Protein AF-A0A819XZE0-F1 (afdb_monomer_lite)

Structure (mmCIF, N/CA/C/O backbone):
data_AF-A0A819XZE0-F1
#
_entry.id   AF-A0A819XZE0-F1
#
loop_
_atom_site.group_PDB
_atom_site.id
_atom_site.type_symbol
_atom_site.label_atom_id
_atom_site.label_alt_id
_atom_site.label_comp_id
_atom_site.label_asym_id
_atom_site.label_entity_id
_atom_site.label_seq_id
_atom_site.pdbx_PDB_ins_code
_atom_site.Cartn_x
_atom_site.Cartn_y
_atom_site.Cartn_z
_atom_site.occupancy
_atom_site.B_iso_or_equiv
_atom_site.auth_seq_id
_atom_site.auth_comp_id
_atom_site.auth_asym_id
_atom_site.auth_atom_id
_atom_site.pdbx_PDB_model_num
ATOM 1 N N . MET A 1 1 ? 16.326 2.833 -28.267 1.00 35.38 1 MET A N 1
ATOM 2 C CA . MET A 1 1 ? 15.523 2.005 -27.327 1.00 35.38 1 MET A CA 1
ATOM 3 C C . MET A 1 1 ? 14.743 2.981 -26.459 1.00 35.38 1 MET A C 1
ATOM 5 O O . MET A 1 1 ? 15.246 3.481 -25.455 1.00 35.38 1 MET A O 1
ATOM 9 N N . ASP A 1 2 ? 13.594 3.394 -26.985 1.00 40.03 2 ASP A N 1
ATOM 10 C CA . ASP A 1 2 ? 13.192 4.804 -26.989 1.00 40.03 2 ASP A CA 1
ATOM 11 C C . ASP A 1 2 ? 12.244 5.206 -25.861 1.00 40.03 2 ASP A C 1
ATOM 13 O O . ASP A 1 2 ? 11.570 4.384 -25.236 1.00 40.03 2 ASP A O 1
ATOM 17 N N . GLN A 1 3 ? 12.156 6.518 -25.625 1.00 39.06 3 GLN A N 1
ATOM 18 C CA . GLN A 1 3 ? 11.223 7.128 -24.672 1.00 39.06 3 GLN A CA 1
ATOM 19 C C . GLN A 1 3 ? 9.756 6.712 -24.906 1.00 39.06 3 GLN A C 1
ATOM 21 O O . GLN A 1 3 ? 8.989 6.657 -23.942 1.00 39.06 3 GLN A O 1
ATOM 26 N N . TRP A 1 4 ? 9.377 6.378 -26.146 1.00 38.62 4 TRP A N 1
ATOM 27 C CA . TRP A 1 4 ? 8.016 5.972 -26.517 1.00 38.62 4 TRP A CA 1
ATOM 28 C C . TRP A 1 4 ? 7.639 4.555 -26.043 1.00 38.62 4 TRP A C 1
ATOM 30 O O . TRP A 1 4 ? 6.504 4.312 -25.624 1.00 38.62 4 TRP A O 1
ATOM 40 N N . ASP A 1 5 ? 8.606 3.634 -25.998 1.00 62.16 5 ASP A N 1
ATOM 41 C CA . ASP A 1 5 ? 8.405 2.299 -25.419 1.00 62.16 5 ASP A CA 1
ATOM 42 C C . ASP A 1 5 ? 8.247 2.402 -23.888 1.00 62.16 5 ASP A C 1
ATOM 44 O O . ASP A 1 5 ? 7.347 1.812 -23.286 1.00 62.16 5 ASP A O 1
ATOM 48 N N . ARG A 1 6 ? 9.027 3.282 -23.243 1.00 59.84 6 ARG A N 1
ATOM 49 C CA . ARG A 1 6 ? 8.919 3.544 -21.795 1.00 59.84 6 ARG A CA 1
ATOM 50 C C . ARG A 1 6 ? 7.571 4.135 -21.377 1.00 59.84 6 ARG A C 1
ATOM 52 O O . ARG A 1 6 ? 7.015 3.699 -20.368 1.00 59.84 6 ARG A O 1
ATOM 59 N N . SER A 1 7 ? 7.045 5.127 -22.096 1.00 62.78 7 SER A N 1
ATOM 60 C CA . SER A 1 7 ? 5.755 5.748 -21.752 1.00 62.78 7 SER A CA 1
ATOM 61 C C . SER A 1 7 ? 4.592 4.764 -21.916 1.00 62.78 7 SER A C 1
ATOM 63 O O . SER A 1 7 ? 3.734 4.670 -21.034 1.00 62.78 7 SER A O 1
ATOM 65 N N . SER A 1 8 ? 4.621 3.954 -22.974 1.00 65.75 8 SER A N 1
ATOM 66 C CA . SER A 1 8 ? 3.653 2.881 -23.215 1.00 65.75 8 SER A CA 1
ATOM 67 C C . SER A 1 8 ? 3.698 1.813 -22.115 1.00 65.75 8 SER A C 1
ATOM 69 O O . SER A 1 8 ? 2.660 1.443 -21.563 1.00 65.75 8 SER A O 1
ATOM 71 N N . GLN A 1 9 ? 4.894 1.384 -21.698 1.00 64.50 9 GLN A N 1
ATOM 72 C CA . GLN A 1 9 ? 5.076 0.439 -20.588 1.00 64.50 9 GLN A CA 1
ATOM 73 C C . GLN A 1 9 ? 4.558 0.983 -19.248 1.00 64.50 9 GLN A C 1
ATOM 75 O O . GLN A 1 9 ? 3.947 0.242 -18.470 1.00 64.50 9 GLN A O 1
ATOM 80 N N . LEU A 1 10 ? 4.757 2.276 -18.973 1.00 69.19 10 LEU A N 1
ATOM 81 C CA . LEU A 1 10 ? 4.231 2.931 -17.771 1.00 69.19 10 LEU A CA 1
ATOM 82 C C . LEU A 1 10 ? 2.700 2.949 -17.758 1.00 69.19 10 LEU A C 1
ATOM 84 O O . LEU A 1 10 ? 2.086 2.646 -16.731 1.00 69.19 10 LEU A O 1
ATOM 88 N N . LEU A 1 11 ? 2.086 3.262 -18.898 1.00 68.94 11 LEU A N 1
ATOM 89 C CA . LEU A 1 11 ? 0.635 3.348 -19.043 1.00 68.94 11 LEU A CA 1
ATOM 90 C C . LEU A 1 11 ? -0.012 1.961 -18.901 1.00 68.94 11 LEU A C 1
ATOM 92 O O . LEU A 1 11 ? -0.960 1.794 -18.130 1.00 68.94 11 LEU A O 1
ATOM 96 N N . ILE A 1 12 ? 0.571 0.938 -19.533 1.00 68.88 12 ILE A N 1
ATOM 97 C CA . ILE A 1 12 ? 0.154 -0.464 -19.378 1.00 68.88 12 ILE A CA 1
ATOM 98 C C . ILE A 1 12 ? 0.273 -0.900 -17.911 1.00 68.88 12 ILE A C 1
ATOM 100 O O . ILE A 1 12 ? -0.675 -1.442 -17.343 1.00 68.88 12 ILE A O 1
ATOM 104 N N . SER A 1 13 ? 1.395 -0.601 -17.254 1.00 66.81 13 SER A N 1
ATOM 105 C CA . SER A 1 13 ? 1.621 -0.951 -15.843 1.00 66.81 13 SER A CA 1
ATOM 106 C C . SER A 1 13 ? 0.628 -0.269 -14.892 1.00 66.81 13 SER A C 1
ATOM 108 O O . SER A 1 13 ? 0.216 -0.852 -13.878 1.00 66.81 13 SER A O 1
ATOM 110 N N . ALA A 1 14 ? 0.217 0.962 -15.207 1.00 71.69 14 ALA A N 1
ATOM 111 C CA . ALA A 1 14 ? -0.816 1.678 -14.469 1.00 71.69 14 ALA A CA 1
ATOM 112 C C . ALA A 1 14 ? -2.194 1.020 -14.658 1.00 71.69 14 ALA A C 1
ATOM 114 O O . ALA A 1 14 ? -2.858 0.721 -13.662 1.00 71.69 14 ALA A O 1
ATOM 115 N N . ILE A 1 15 ? -2.589 0.708 -15.899 1.00 72.62 15 ILE A N 1
ATOM 116 C CA . ILE A 1 15 ? -3.861 0.032 -16.217 1.00 72.62 15 ILE A CA 1
ATOM 117 C C . ILE A 1 15 ? -3.936 -1.343 -15.546 1.00 72.62 15 ILE A C 1
ATOM 119 O O . ILE A 1 15 ? -4.940 -1.667 -14.904 1.00 72.62 15 ILE A O 1
ATOM 123 N N . VAL A 1 16 ? -2.872 -2.143 -15.639 1.00 71.62 16 VAL A N 1
ATOM 124 C CA . VAL A 1 16 ? -2.789 -3.464 -14.999 1.00 71.62 16 VAL A CA 1
ATOM 125 C C . VAL A 1 16 ? -2.920 -3.331 -13.482 1.00 71.62 16 VAL A C 1
ATOM 127 O O . VAL A 1 16 ? -3.678 -4.070 -12.850 1.00 71.62 16 VAL A O 1
ATOM 130 N N . GLY A 1 17 ? -2.247 -2.353 -12.872 1.00 72.25 17 GLY A N 1
ATOM 131 C CA . GLY A 1 17 ? -2.325 -2.153 -11.427 1.00 72.25 17 GLY A CA 1
ATOM 132 C C . GLY A 1 17 ? -3.682 -1.628 -10.931 1.00 72.25 17 GLY A C 1
ATOM 133 O O . GLY A 1 17 ? -4.139 -2.024 -9.852 1.00 72.25 17 GLY A O 1
ATOM 134 N N . VAL A 1 18 ? -4.376 -0.803 -11.721 1.00 76.31 18 VAL A N 1
ATOM 135 C CA . VAL A 1 18 ? -5.766 -0.400 -11.437 1.00 76.31 18 VAL A CA 1
ATOM 136 C C . VAL A 1 18 ? -6.711 -1.595 -11.582 1.00 76.31 18 VAL A C 1
ATOM 138 O O . VAL A 1 18 ? -7.506 -1.857 -10.680 1.00 76.31 18 VAL A O 1
ATOM 141 N N . SER A 1 19 ? -6.567 -2.383 -12.648 1.00 74.06 19 SER A N 1
ATOM 142 C CA . SER A 1 19 ? -7.371 -3.591 -12.890 1.00 74.06 19 SER A CA 1
ATOM 143 C C . SER A 1 19 ? -7.227 -4.600 -11.749 1.00 74.06 19 SER A C 1
ATOM 145 O O . SER A 1 19 ? -8.221 -5.098 -11.220 1.00 74.06 19 SER A O 1
ATOM 147 N N . ARG A 1 20 ? -5.994 -4.818 -11.275 1.00 73.31 20 ARG A N 1
ATOM 148 C CA . ARG A 1 20 ? -5.704 -5.629 -10.085 1.00 73.31 20 ARG A CA 1
ATOM 149 C C . ARG A 1 20 ? -6.412 -5.106 -8.839 1.00 73.31 20 ARG A C 1
ATOM 151 O O . ARG A 1 20 ? -6.946 -5.888 -8.056 1.00 73.31 20 ARG A O 1
ATOM 158 N N . THR A 1 21 ? -6.403 -3.789 -8.641 1.00 75.75 21 THR A N 1
ATOM 159 C CA . THR A 1 21 ? -7.052 -3.156 -7.488 1.00 75.75 21 THR A CA 1
ATOM 160 C C . THR A 1 21 ? -8.554 -3.422 -7.484 1.00 75.75 21 THR A C 1
ATOM 162 O O . THR A 1 21 ? -9.106 -3.729 -6.430 1.00 75.75 21 THR A O 1
ATOM 165 N N . ILE A 1 22 ? -9.200 -3.330 -8.648 1.00 77.44 22 ILE A N 1
ATOM 166 C CA . ILE A 1 22 ? -10.640 -3.557 -8.797 1.00 77.44 22 ILE A CA 1
ATOM 167 C C . ILE A 1 22 ? -10.968 -5.045 -8.616 1.00 77.44 22 ILE A C 1
ATOM 169 O O . ILE A 1 22 ? -11.853 -5.377 -7.830 1.00 77.44 22 ILE A O 1
ATOM 173 N N . GLY A 1 23 ? -10.219 -5.941 -9.268 1.00 76.19 23 GLY A N 1
ATOM 174 C CA . GLY A 1 23 ? -10.455 -7.387 -9.202 1.00 76.19 23 GLY A CA 1
ATOM 175 C C . GLY A 1 23 ? -10.236 -7.997 -7.812 1.00 76.19 23 GLY A C 1
ATOM 176 O O . GLY A 1 23 ? -10.981 -8.884 -7.407 1.00 76.19 23 GLY A O 1
ATOM 177 N N . GLY A 1 24 ? -9.254 -7.505 -7.047 1.00 77.88 24 GLY A N 1
ATOM 178 C CA . GLY A 1 24 ? -8.976 -7.990 -5.687 1.00 77.88 24 GLY A CA 1
ATOM 179 C C . GLY A 1 24 ? -9.893 -7.413 -4.603 1.00 77.88 24 GLY A C 1
ATOM 180 O O . GLY A 1 24 ? -9.975 -7.956 -3.498 1.00 77.88 24 GLY A O 1
ATOM 181 N N . LEU A 1 25 ? -10.608 -6.321 -4.890 1.00 81.75 25 LEU A N 1
ATOM 182 C CA . LEU A 1 25 ? -11.391 -5.596 -3.891 1.00 81.75 25 LEU A CA 1
ATOM 183 C C . LEU A 1 25 ? -12.474 -6.438 -3.195 1.00 81.75 25 LEU A C 1
ATOM 185 O O . LEU A 1 25 ? -12.556 -6.347 -1.965 1.00 81.75 25 LEU A O 1
ATOM 189 N N . PRO A 1 26 ? -13.270 -7.268 -3.901 1.00 83.62 26 PRO A N 1
ATOM 190 C CA . PRO A 1 26 ? -14.319 -8.065 -3.272 1.00 83.62 26 PRO A CA 1
ATOM 191 C C . PRO A 1 26 ? -13.807 -9.001 -2.177 1.00 83.62 26 PRO A C 1
ATOM 193 O O . PRO A 1 26 ? -14.505 -9.201 -1.186 1.00 83.62 26 PRO A O 1
ATOM 196 N N . LEU A 1 27 ? -12.589 -9.528 -2.337 1.00 84.31 27 LEU A N 1
ATOM 197 C CA . LEU A 1 27 ? -11.984 -10.508 -1.434 1.00 84.31 27 LEU A CA 1
ATOM 198 C C . LEU A 1 27 ? -11.153 -9.845 -0.332 1.00 84.31 27 LEU A C 1
ATOM 200 O O . LEU A 1 27 ? -11.204 -10.238 0.831 1.00 84.31 27 LEU A O 1
ATOM 204 N N . GLU A 1 28 ? -10.390 -8.811 -0.678 1.00 85.75 28 GLU A N 1
ATOM 205 C CA . GLU A 1 28 ? -9.468 -8.183 0.264 1.00 85.75 28 GLU A CA 1
ATOM 206 C C . GLU A 1 28 ? -10.154 -7.228 1.237 1.00 85.75 28 GLU A C 1
ATOM 208 O O . GLU A 1 28 ? -9.718 -7.068 2.380 1.00 85.75 28 GLU A O 1
ATOM 213 N N . HIS A 1 29 ? -11.181 -6.525 0.769 1.00 90.19 29 HIS A N 1
ATOM 214 C CA . HIS A 1 29 ? -11.761 -5.425 1.519 1.00 90.19 29 HIS A CA 1
ATOM 215 C C . HIS A 1 29 ? -12.550 -5.872 2.763 1.00 90.19 29 HIS A C 1
ATOM 217 O O . HIS A 1 29 ? -12.353 -5.251 3.808 1.00 90.19 29 HIS A O 1
ATOM 223 N N . PRO A 1 30 ? -13.333 -6.971 2.743 1.00 92.06 30 PRO A N 1
ATOM 224 C CA . PRO A 1 30 ? -13.945 -7.510 3.959 1.00 92.06 30 PRO A CA 1
ATOM 225 C C . PRO A 1 30 ? -12.926 -7.839 5.060 1.00 92.06 30 PRO A C 1
ATOM 227 O O . PRO A 1 30 ? -13.150 -7.515 6.227 1.00 92.06 30 PRO A O 1
ATOM 230 N N . LEU A 1 31 ? -11.778 -8.425 4.696 1.00 91.94 31 LEU A N 1
ATOM 231 C CA . LEU A 1 31 ? -10.705 -8.754 5.643 1.00 91.94 31 LEU A CA 1
ATOM 232 C C . LEU A 1 31 ? -10.056 -7.496 6.233 1.00 91.94 31 LEU A C 1
ATOM 234 O O . LEU A 1 31 ? -9.789 -7.437 7.434 1.00 91.94 31 LEU A O 1
ATOM 238 N N . ASP A 1 32 ? -9.851 -6.470 5.405 1.00 91.25 32 ASP A N 1
ATOM 239 C CA . ASP A 1 32 ? -9.367 -5.155 5.838 1.00 91.25 32 ASP A CA 1
ATOM 240 C C . ASP A 1 32 ? -10.348 -4.514 6.835 1.00 91.25 32 ASP A C 1
ATOM 242 O O . ASP A 1 32 ? -9.935 -4.082 7.910 1.00 91.25 32 ASP A O 1
ATOM 246 N N . THR A 1 33 ? -11.653 -4.551 6.544 1.00 92.19 33 THR A N 1
ATOM 247 C CA . THR A 1 33 ? -12.710 -4.039 7.431 1.00 92.19 33 THR A CA 1
ATOM 248 C C . THR A 1 33 ? -12.722 -4.761 8.780 1.00 92.19 33 THR A C 1
ATOM 250 O O . THR A 1 33 ? -12.760 -4.105 9.824 1.00 92.19 33 THR A O 1
ATOM 253 N N . ILE A 1 34 ? -12.636 -6.098 8.784 1.00 92.94 34 ILE A N 1
ATOM 254 C CA . ILE A 1 34 ? -12.576 -6.900 10.017 1.00 92.94 34 ILE A CA 1
ATOM 255 C C . ILE A 1 34 ? -11.337 -6.521 10.834 1.00 92.94 34 ILE A C 1
ATOM 257 O O . ILE A 1 34 ? -11.454 -6.232 12.026 1.00 92.94 34 ILE A O 1
ATOM 261 N N . ARG A 1 35 ? -10.155 -6.464 10.205 1.00 92.19 35 ARG A N 1
ATOM 262 C CA . ARG A 1 35 ? -8.908 -6.091 10.887 1.00 92.19 35 ARG A CA 1
ATOM 263 C C . ARG A 1 35 ? -8.991 -4.686 11.477 1.00 92.19 35 ARG A C 1
ATOM 265 O O . ARG A 1 35 ? -8.694 -4.510 12.655 1.00 92.19 35 ARG A O 1
ATOM 272 N N . THR A 1 36 ? -9.386 -3.694 10.683 1.00 92.44 36 THR A N 1
ATOM 273 C CA . THR A 1 36 ? -9.434 -2.293 11.115 1.00 92.44 36 THR A CA 1
ATOM 274 C C . THR A 1 36 ? -10.440 -2.088 12.244 1.00 92.44 36 THR A C 1
ATOM 276 O O . THR A 1 36 ? -10.139 -1.380 13.205 1.00 92.44 36 THR A O 1
ATOM 279 N N . ARG A 1 37 ? -11.606 -2.744 12.197 1.00 92.06 37 ARG A N 1
ATOM 280 C CA . ARG A 1 37 ? -12.581 -2.675 13.294 1.00 92.06 37 ARG A CA 1
ATOM 281 C C . ARG A 1 37 ? -12.062 -3.359 14.559 1.00 92.06 37 ARG A C 1
ATOM 283 O O . ARG A 1 37 ? -12.221 -2.805 15.646 1.00 92.06 37 ARG A O 1
ATOM 290 N N . TRP A 1 38 ? -11.380 -4.497 14.420 1.00 92.69 38 TRP A N 1
ATOM 291 C CA . TRP A 1 38 ? -10.769 -5.193 15.553 1.00 92.69 38 TRP A CA 1
ATOM 292 C C . TRP A 1 38 ? -9.668 -4.357 16.216 1.00 92.69 38 TRP A C 1
ATOM 294 O O . TRP A 1 38 ? -9.652 -4.205 17.433 1.00 92.69 38 TRP A O 1
ATOM 304 N N . GLN A 1 39 ? -8.784 -3.751 15.421 1.00 91.12 39 GLN A N 1
ATOM 305 C CA . GLN A 1 39 ? -7.739 -2.855 15.917 1.00 91.12 39 GLN A CA 1
ATOM 306 C C . GLN A 1 39 ? -8.307 -1.588 16.565 1.00 91.12 39 GLN A C 1
ATOM 308 O O . GLN A 1 39 ? -7.687 -1.065 17.485 1.00 91.12 39 GLN A O 1
ATOM 313 N N . ALA A 1 40 ? -9.456 -1.079 16.103 1.00 90.19 40 ALA A N 1
ATOM 314 C CA . ALA A 1 40 ? -10.085 0.114 16.668 1.00 90.19 40 ALA A CA 1
ATOM 315 C C . ALA A 1 40 ? -10.719 -0.140 18.044 1.00 90.19 40 ALA A C 1
ATOM 317 O O . ALA A 1 40 ? -10.584 0.711 18.930 1.00 90.19 40 ALA A O 1
ATOM 318 N N . ASN A 1 41 ? -11.355 -1.304 18.225 1.00 87.75 41 ASN A N 1
ATOM 319 C CA . ASN A 1 41 ? -12.045 -1.704 19.457 1.00 87.75 41 ASN A CA 1
ATOM 320 C C . ASN A 1 41 ? -11.600 -3.107 19.929 1.00 87.75 41 ASN A C 1
ATOM 322 O O . ASN A 1 41 ? -12.386 -4.058 19.910 1.00 87.75 41 ASN A O 1
ATOM 326 N N . PRO A 1 42 ? -10.343 -3.264 20.372 1.00 79.88 42 PRO A N 1
ATOM 327 C CA . PRO A 1 42 ? -9.769 -4.575 20.672 1.00 79.88 42 PRO A CA 1
ATOM 328 C C . PRO A 1 42 ? -10.247 -5.176 22.006 1.00 79.88 42 PRO A C 1
ATOM 330 O O . PRO A 1 42 ? -10.045 -6.363 22.248 1.00 79.88 42 PRO A O 1
ATOM 333 N N . THR A 1 43 ? -10.858 -4.381 22.886 1.00 76.12 43 THR A N 1
ATOM 334 C CA . THR A 1 43 ? -11.418 -4.834 24.171 1.00 76.12 43 THR A CA 1
ATOM 335 C C . THR A 1 43 ? -12.809 -5.447 24.025 1.00 76.12 43 THR A C 1
ATOM 337 O O . THR A 1 43 ? -13.159 -6.354 24.774 1.00 76.12 43 THR A O 1
ATOM 340 N N . GLN A 1 44 ? -13.588 -4.988 23.042 1.00 77.62 44 GLN A N 1
ATOM 341 C CA . GLN A 1 44 ? -14.958 -5.447 22.805 1.00 77.62 44 GLN A CA 1
ATOM 342 C C . GLN A 1 44 ? -14.998 -6.841 22.165 1.00 77.62 44 GLN A C 1
ATOM 344 O O . GLN A 1 44 ? -15.893 -7.636 22.447 1.00 77.62 44 GLN A O 1
ATOM 349 N N . SER A 1 45 ? -14.001 -7.152 21.335 1.00 79.12 45 SER A N 1
ATOM 350 C CA . SER A 1 45 ? -13.970 -8.359 20.518 1.00 79.12 45 SER A CA 1
ATOM 351 C C . SER A 1 45 ? -12.709 -9.185 20.764 1.00 79.12 45 SER A C 1
ATOM 353 O O . SER A 1 45 ? -11.590 -8.726 20.522 1.00 79.12 45 SER A O 1
ATOM 355 N N . ARG A 1 46 ? -12.887 -10.437 21.207 1.00 77.06 46 ARG A N 1
ATOM 356 C CA . ARG A 1 46 ? -11.769 -11.360 21.482 1.00 77.06 46 ARG A CA 1
ATOM 357 C C . ARG A 1 46 ? -11.242 -12.040 20.221 1.00 77.06 46 ARG A C 1
ATOM 359 O O . ARG A 1 46 ? -10.048 -12.300 20.138 1.00 77.06 46 ARG A O 1
ATOM 366 N N . ASN A 1 47 ? -12.120 -12.293 19.247 1.00 85.44 47 ASN A N 1
ATOM 367 C CA . ASN A 1 47 ? -11.828 -13.085 18.051 1.00 85.44 47 ASN A CA 1
ATOM 368 C C . ASN A 1 47 ? -12.363 -12.414 16.775 1.00 85.44 47 ASN A C 1
ATOM 370 O O . ASN A 1 47 ? -13.386 -11.731 16.804 1.00 85.44 47 ASN A O 1
ATOM 374 N N . ALA A 1 48 ? -11.745 -12.709 15.625 1.00 88.81 48 ALA A N 1
ATOM 375 C CA . ALA A 1 48 ? -12.185 -12.209 14.316 1.00 88.81 48 ALA A CA 1
ATOM 376 C C . ALA A 1 48 ? -13.643 -12.579 13.977 1.00 88.81 48 ALA A C 1
ATOM 378 O O . ALA A 1 48 ? -14.356 -11.786 13.365 1.00 88.81 48 ALA A O 1
ATOM 379 N N . LEU A 1 49 ? -14.109 -13.757 14.409 1.00 90.06 49 LEU A N 1
ATOM 380 C CA . LEU A 1 49 ? -15.497 -14.198 14.217 1.00 90.06 49 LEU A CA 1
ATOM 381 C C . LEU A 1 49 ? -16.494 -13.319 14.977 1.00 90.06 49 LEU A C 1
ATOM 383 O O . LEU A 1 49 ? -17.570 -13.027 14.461 1.00 90.06 49 LEU A O 1
ATOM 387 N N . GLN A 1 50 ? -16.125 -12.856 16.172 1.00 91.44 50 GLN A N 1
ATOM 388 C CA . GLN A 1 50 ? -16.965 -11.956 16.954 1.00 91.44 50 GLN A CA 1
ATOM 389 C C . GLN A 1 50 ? -17.088 -10.599 16.253 1.00 91.44 50 GLN A C 1
ATOM 391 O O . GLN A 1 50 ? -18.202 -10.132 16.042 1.00 91.44 50 GLN A O 1
ATOM 396 N N . VAL A 1 51 ? -15.972 -10.040 15.772 1.00 90.88 51 VAL A N 1
ATOM 397 C CA . VAL A 1 51 ? -15.968 -8.798 14.976 1.00 90.88 51 VAL A CA 1
ATOM 398 C C . VAL A 1 51 ? -16.811 -8.956 13.710 1.00 90.88 51 VAL A C 1
ATOM 400 O O . VAL A 1 51 ? -17.576 -8.066 13.351 1.00 90.88 51 VAL A O 1
ATOM 403 N N . THR A 1 52 ? -16.698 -10.101 13.036 1.00 92.25 52 THR A N 1
ATOM 404 C CA . THR A 1 52 ? -17.474 -10.419 11.828 1.00 92.25 52 THR A CA 1
ATOM 405 C C . THR A 1 52 ? -18.969 -10.444 12.135 1.00 92.25 52 THR A C 1
ATOM 407 O O . THR A 1 52 ? -19.753 -9.808 11.429 1.00 92.25 52 THR A O 1
ATOM 410 N N . ARG A 1 53 ? -19.364 -11.111 13.228 1.00 92.62 53 ARG A N 1
ATOM 411 C CA . ARG A 1 53 ? -20.751 -11.138 13.701 1.00 92.62 53 ARG A CA 1
ATOM 412 C C . ARG A 1 53 ? -21.243 -9.736 14.050 1.00 92.62 53 ARG A C 1
ATOM 414 O O . ARG A 1 53 ? -22.315 -9.364 13.600 1.00 92.62 53 ARG A O 1
ATOM 421 N N . GLU A 1 54 ? -20.451 -8.946 14.771 1.00 90.25 54 GLU A N 1
ATOM 422 C CA . GLU A 1 54 ? -20.781 -7.561 15.127 1.00 90.25 54 GLU A CA 1
ATOM 423 C C . GLU A 1 54 ? -20.970 -6.670 13.891 1.00 90.25 54 GLU A C 1
ATOM 425 O O . GLU A 1 54 ? -21.884 -5.846 13.857 1.00 90.25 54 GLU A O 1
ATOM 430 N N . ILE A 1 55 ? -20.132 -6.815 12.858 1.00 91.12 55 ILE A N 1
ATOM 431 C CA . ILE A 1 55 ? -20.299 -6.092 11.586 1.00 91.12 55 ILE A CA 1
ATOM 432 C C . ILE A 1 55 ? -21.615 -6.494 10.931 1.00 91.12 55 ILE A C 1
ATOM 434 O O . ILE A 1 55 ? -22.396 -5.619 10.555 1.00 91.12 55 ILE A O 1
ATOM 438 N N . TYR A 1 56 ? -21.870 -7.797 10.838 1.00 92.94 56 TYR A N 1
ATOM 439 C CA . TYR A 1 56 ? -23.070 -8.319 10.204 1.00 92.94 56 TYR A CA 1
ATOM 440 C C . TYR A 1 56 ? -24.346 -7.879 10.934 1.00 92.94 56 TYR A 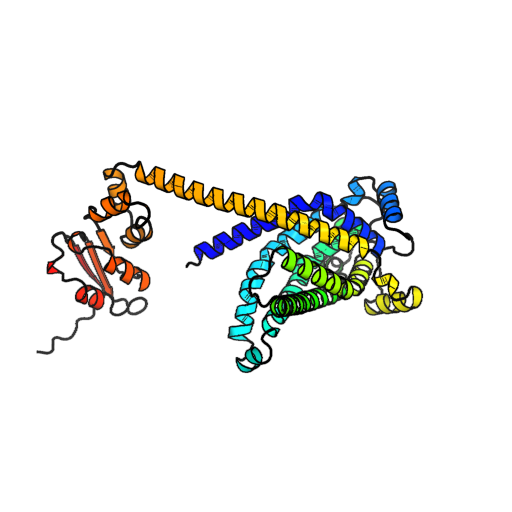C 1
ATOM 442 O O . TYR A 1 56 ? -25.286 -7.429 10.290 1.00 92.94 56 TYR A O 1
ATOM 450 N N . THR A 1 57 ? -24.371 -7.911 12.269 1.00 91.56 57 THR A N 1
ATOM 451 C CA . THR A 1 57 ? -25.545 -7.486 13.047 1.00 91.56 57 THR A CA 1
ATOM 452 C C . THR A 1 57 ? -25.743 -5.970 13.048 1.00 91.56 57 THR A C 1
ATOM 454 O O . THR A 1 57 ? -26.879 -5.517 13.078 1.00 91.56 57 THR A O 1
ATOM 457 N N . SER A 1 58 ? -24.666 -5.173 13.017 1.00 88.62 58 SER A N 1
ATOM 458 C CA . SER A 1 58 ? -24.769 -3.700 13.054 1.00 88.62 58 SER A CA 1
ATOM 459 C C . SER A 1 58 ? -25.033 -3.056 11.692 1.00 88.62 58 SER A C 1
ATOM 461 O O . SER A 1 58 ? -25.716 -2.039 11.618 1.00 88.62 58 SER A O 1
ATOM 463 N N . LYS A 1 59 ? -24.467 -3.608 10.612 1.00 88.69 59 LYS A N 1
ATOM 464 C CA . LYS A 1 59 ? -24.465 -2.984 9.276 1.00 88.69 59 LYS A CA 1
ATOM 465 C C . LYS A 1 59 ? -24.933 -3.912 8.150 1.00 88.69 59 LYS A C 1
ATOM 467 O O . LYS A 1 59 ? -24.998 -3.475 7.000 1.00 88.69 59 LYS A O 1
ATOM 472 N N . GLY A 1 60 ? -25.220 -5.180 8.443 1.00 90.56 60 GLY A N 1
ATOM 473 C CA . GLY A 1 60 ? -25.515 -6.194 7.433 1.00 90.56 60 GLY A CA 1
ATOM 474 C C . GLY A 1 60 ? -24.308 -6.537 6.555 1.00 90.56 60 GLY A C 1
ATOM 475 O O . GLY A 1 60 ? -23.164 -6.174 6.843 1.00 90.56 60 GLY A O 1
ATOM 476 N N . PHE A 1 61 ? -24.572 -7.211 5.434 1.00 89.12 61 PHE A N 1
ATOM 477 C CA . PHE A 1 61 ? -23.545 -7.630 4.472 1.00 89.12 61 PHE A CA 1
ATOM 478 C C . PHE A 1 61 ? -22.774 -6.448 3.856 1.00 89.12 61 PHE A C 1
ATOM 480 O O . PHE A 1 61 ? -21.551 -6.482 3.729 1.00 89.12 61 PHE A O 1
ATOM 487 N N . LEU A 1 62 ? -23.462 -5.343 3.557 1.00 88.06 62 LEU A N 1
ATOM 488 C CA . LEU A 1 62 ? -22.828 -4.129 3.024 1.00 88.06 62 LEU A CA 1
ATOM 489 C C . LEU A 1 62 ? -21.896 -3.448 4.040 1.00 88.06 62 LEU A C 1
ATOM 491 O O . LEU A 1 62 ? -21.050 -2.641 3.659 1.00 88.06 62 LEU A O 1
ATOM 495 N N . GLY A 1 63 ? -21.989 -3.813 5.323 1.00 87.25 63 GLY A N 1
ATOM 496 C CA . GLY A 1 63 ? -21.070 -3.377 6.366 1.00 87.25 63 GLY A CA 1
ATOM 497 C C . GLY A 1 63 ? -19.613 -3.729 6.083 1.00 87.25 63 GLY A C 1
ATOM 498 O O . GLY A 1 63 ? -18.741 -2.892 6.325 1.00 87.25 63 GLY A O 1
ATOM 499 N N . PHE A 1 64 ? -19.351 -4.907 5.508 1.00 90.69 64 PHE A N 1
ATOM 500 C CA . PHE A 1 64 ? -18.002 -5.350 5.132 1.00 90.69 64 PHE A CA 1
ATOM 501 C C . PHE A 1 64 ? -17.367 -4.484 4.037 1.00 90.69 64 PHE A C 1
ATOM 503 O O . PHE A 1 64 ? -16.141 -4.437 3.943 1.00 90.69 64 PHE A O 1
ATOM 510 N N . TYR A 1 65 ? -18.196 -3.759 3.277 1.00 91.06 65 TYR A N 1
ATOM 511 C CA . TYR A 1 65 ? -17.794 -2.841 2.211 1.00 91.06 65 TYR A CA 1
ATOM 512 C C . TYR A 1 65 ? -17.790 -1.358 2.612 1.00 91.06 65 TYR A C 1
ATOM 514 O O . TYR A 1 65 ? -17.677 -0.462 1.769 1.00 91.06 65 TYR A O 1
ATOM 522 N N . SER A 1 66 ? -17.873 -1.073 3.916 1.00 89.94 66 SER A N 1
ATOM 523 C CA . SER A 1 66 ? -17.758 0.291 4.437 1.00 89.94 66 SER A CA 1
ATOM 524 C C . SER A 1 66 ? -16.365 0.861 4.153 1.00 89.94 66 SER A C 1
ATOM 526 O O . SER A 1 66 ? -15.363 0.368 4.661 1.00 89.94 66 SER A O 1
ATOM 528 N N . GLY A 1 67 ? -16.293 1.941 3.372 1.00 89.06 67 GLY A N 1
ATOM 529 C CA . GLY A 1 67 ? -15.016 2.554 2.993 1.00 89.06 67 GLY A CA 1
ATOM 530 C C . GLY A 1 67 ? -14.347 1.927 1.766 1.00 89.06 67 GLY A C 1
ATOM 531 O O . GLY A 1 67 ? -13.174 2.209 1.514 1.00 89.06 67 GLY A O 1
ATOM 532 N N . ALA A 1 68 ? -15.068 1.121 0.977 1.00 90.50 68 ALA A N 1
ATOM 533 C CA . ALA A 1 68 ? -14.564 0.564 -0.281 1.00 90.50 68 ALA A CA 1
ATOM 534 C C . ALA A 1 68 ? -14.133 1.658 -1.267 1.00 90.50 68 ALA A C 1
ATOM 536 O O . ALA A 1 68 ? -13.026 1.595 -1.799 1.00 90.50 68 ALA A O 1
ATOM 537 N N . ILE A 1 69 ? -14.955 2.699 -1.442 1.00 90.62 69 ILE A N 1
ATOM 538 C CA . ILE A 1 69 ? -14.677 3.829 -2.344 1.00 90.62 69 ILE A CA 1
ATOM 539 C C . ILE A 1 69 ? -13.338 4.508 -2.004 1.00 90.62 69 ILE A C 1
ATOM 541 O O . ILE A 1 69 ? -12.428 4.435 -2.832 1.00 90.62 69 ILE A O 1
ATOM 545 N N . PRO A 1 70 ? -13.131 5.081 -0.795 1.00 91.81 70 PRO A N 1
ATOM 546 C CA . PRO A 1 70 ? -11.866 5.743 -0.483 1.00 91.81 70 PRO A CA 1
ATOM 547 C C . PRO A 1 70 ? -10.678 4.776 -0.527 1.00 91.81 70 PRO A C 1
ATOM 549 O O . PRO A 1 70 ? -9.594 5.169 -0.944 1.00 91.81 70 PRO A O 1
ATOM 552 N N . ASN A 1 71 ? -10.857 3.496 -0.173 1.00 91.06 71 ASN A N 1
ATOM 553 C CA . ASN A 1 71 ? -9.789 2.501 -0.292 1.00 91.06 71 ASN A CA 1
ATOM 554 C C . ASN A 1 71 ? -9.400 2.213 -1.754 1.00 91.06 71 ASN A C 1
ATOM 556 O O . ASN A 1 71 ? -8.214 2.041 -2.032 1.00 91.06 71 ASN A O 1
ATOM 560 N N . THR A 1 72 ? -10.370 2.174 -2.670 1.00 89.31 72 THR A N 1
ATOM 561 C CA . THR A 1 72 ? -10.138 1.952 -4.108 1.00 89.31 72 THR A CA 1
ATOM 562 C C . THR A 1 72 ? -9.401 3.131 -4.712 1.00 89.31 72 THR A C 1
ATOM 564 O O . THR A 1 72 ? -8.330 2.947 -5.285 1.00 89.31 72 THR A O 1
ATOM 567 N N . THR A 1 73 ? -9.914 4.347 -4.501 1.00 90.69 73 THR A N 1
ATOM 568 C CA . THR A 1 73 ? -9.284 5.586 -4.971 1.00 90.69 73 THR A CA 1
ATOM 569 C C . THR A 1 73 ? -7.853 5.684 -4.461 1.00 90.69 73 THR A C 1
ATOM 571 O O . THR A 1 73 ? -6.926 5.908 -5.232 1.00 90.69 73 THR A O 1
ATOM 574 N N . ARG A 1 74 ? -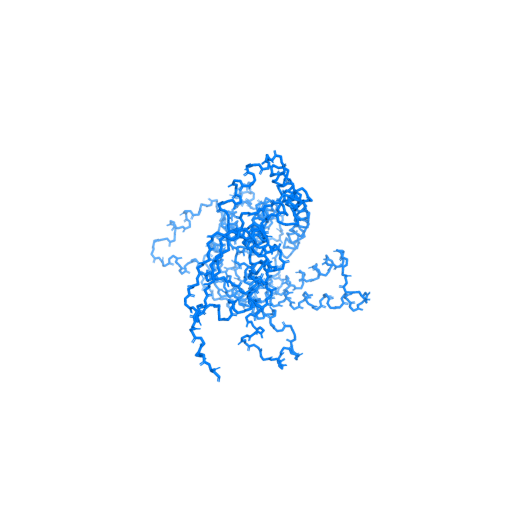7.643 5.408 -3.170 1.00 91.06 74 ARG A N 1
ATOM 575 C CA . ARG A 1 74 ? -6.317 5.406 -2.546 1.00 91.06 74 ARG A CA 1
ATOM 576 C C . ARG A 1 74 ? -5.343 4.456 -3.235 1.00 91.06 74 ARG A C 1
ATOM 578 O O . ARG A 1 74 ? -4.193 4.817 -3.458 1.00 91.06 74 ARG A O 1
ATOM 585 N N . ARG A 1 75 ? -5.784 3.237 -3.550 1.00 87.56 75 ARG A N 1
ATOM 586 C CA . ARG A 1 75 ? -4.954 2.218 -4.208 1.00 87.56 75 ARG A CA 1
ATOM 587 C C . ARG A 1 75 ? -4.662 2.575 -5.669 1.00 87.56 75 ARG A C 1
ATOM 589 O O . ARG A 1 75 ? -3.519 2.433 -6.089 1.00 87.56 75 ARG A O 1
ATOM 596 N N . ALA A 1 76 ? -5.645 3.101 -6.399 1.00 85.56 76 ALA A N 1
ATOM 597 C CA . ALA A 1 76 ? -5.468 3.562 -7.776 1.00 85.56 76 ALA A CA 1
ATOM 598 C C . ALA A 1 76 ? -4.469 4.731 -7.866 1.00 85.56 76 ALA A C 1
ATOM 600 O O . ALA A 1 76 ? -3.504 4.677 -8.631 1.00 85.56 76 ALA A O 1
ATOM 601 N N . VAL A 1 77 ? -4.633 5.744 -7.008 1.00 89.31 77 VAL A N 1
ATOM 602 C CA . VAL A 1 77 ? -3.704 6.882 -6.923 1.00 89.31 77 VAL A CA 1
ATOM 603 C C . VAL A 1 77 ? -2.301 6.395 -6.561 1.00 89.31 77 VAL A C 1
ATOM 605 O O . VAL A 1 77 ? -1.334 6.771 -7.220 1.00 89.31 77 VAL A O 1
ATOM 608 N N . LYS A 1 78 ? -2.190 5.483 -5.583 1.00 87.06 78 LYS A N 1
ATOM 609 C CA . LYS A 1 78 ? -0.915 4.874 -5.184 1.00 87.06 78 LYS A CA 1
ATOM 610 C C . LYS A 1 78 ? -0.177 4.219 -6.350 1.00 87.06 78 LYS A C 1
ATOM 612 O O . LYS A 1 78 ? 1.034 4.377 -6.465 1.00 87.06 78 LYS A O 1
ATOM 617 N N . GLN A 1 79 ? -0.885 3.479 -7.197 1.00 82.00 79 GLN A N 1
ATOM 618 C CA . GLN A 1 79 ? -0.273 2.791 -8.330 1.00 82.00 79 GLN A CA 1
ATOM 619 C C . GLN A 1 79 ? 0.269 3.764 -9.384 1.00 82.00 79 GLN A C 1
ATOM 621 O O . GLN A 1 79 ? 1.305 3.492 -9.987 1.00 82.00 79 GLN A O 1
ATOM 626 N N . THR A 1 80 ? -0.411 4.897 -9.569 1.00 82.56 80 THR A N 1
ATOM 627 C CA . THR A 1 80 ? -0.110 5.873 -10.624 1.00 82.56 80 THR A CA 1
ATOM 628 C C . THR A 1 80 ? 1.261 6.520 -10.430 1.00 82.56 80 THR A C 1
ATOM 630 O O . THR A 1 80 ? 2.053 6.568 -11.364 1.00 82.56 80 THR A O 1
ATOM 633 N N . TYR A 1 81 ? 1.585 6.978 -9.215 1.00 85.50 81 TYR A N 1
ATOM 634 C CA . TYR A 1 81 ? 2.863 7.662 -8.970 1.00 85.50 81 TYR A CA 1
ATOM 635 C C . TYR A 1 81 ? 4.000 6.719 -8.555 1.00 85.50 81 TYR A C 1
ATOM 637 O O . TYR A 1 81 ? 5.171 7.067 -8.700 1.00 85.50 81 TYR A O 1
ATOM 645 N N . ARG A 1 82 ? 3.698 5.532 -8.011 1.00 84.56 82 ARG A N 1
ATOM 646 C CA . ARG A 1 82 ? 4.717 4.664 -7.400 1.00 84.56 82 ARG A CA 1
ATOM 647 C C . ARG A 1 82 ? 5.751 4.168 -8.405 1.00 84.56 82 ARG A C 1
ATOM 649 O O . ARG A 1 82 ? 6.933 4.177 -8.081 1.00 84.56 82 ARG A O 1
ATOM 656 N N . TRP A 1 83 ? 5.326 3.764 -9.599 1.00 80.94 83 TRP A N 1
ATOM 657 C CA . TRP A 1 83 ? 6.236 3.295 -10.648 1.00 80.94 83 TRP A CA 1
ATOM 658 C C . TRP A 1 83 ? 7.159 4.398 -11.182 1.00 80.94 83 TRP A C 1
ATOM 660 O O . TRP A 1 83 ? 8.372 4.201 -11.114 1.00 80.94 83 TRP A O 1
ATOM 670 N N . PRO A 1 84 ? 6.648 5.571 -11.615 1.00 84.62 84 PRO A N 1
ATOM 671 C CA . PRO A 1 84 ? 7.502 6.696 -11.997 1.00 84.62 84 PRO A CA 1
ATOM 672 C C . PRO A 1 84 ? 8.534 7.050 -10.921 1.00 84.62 84 PRO A C 1
ATOM 674 O O . PRO A 1 84 ? 9.715 7.216 -11.215 1.00 84.62 84 PRO A O 1
ATOM 677 N N . MET A 1 85 ? 8.116 7.079 -9.653 1.00 87.88 85 MET A N 1
ATOM 678 C CA . MET A 1 85 ? 9.019 7.365 -8.538 1.00 87.88 85 MET A CA 1
ATOM 679 C C . MET A 1 85 ? 10.072 6.275 -8.319 1.00 87.88 85 MET A C 1
ATOM 681 O O . MET A 1 85 ? 11.224 6.593 -8.035 1.00 87.88 85 MET A O 1
ATOM 685 N N . MET A 1 86 ? 9.706 5.000 -8.470 1.00 82.81 86 MET A N 1
ATOM 686 C CA . MET A 1 86 ? 10.655 3.885 -8.394 1.00 82.81 86 MET A CA 1
ATOM 687 C C . MET A 1 86 ? 11.698 3.908 -9.515 1.00 82.81 86 MET A C 1
ATOM 689 O O . MET A 1 86 ? 12.778 3.366 -9.313 1.00 82.81 86 MET A O 1
ATOM 693 N N . LEU A 1 87 ? 11.406 4.520 -10.665 1.00 83.25 87 LEU A N 1
ATOM 694 C CA . LEU A 1 87 ? 12.377 4.690 -11.750 1.00 83.25 87 LEU A CA 1
ATOM 695 C C . LEU A 1 87 ? 13.250 5.932 -11.550 1.00 83.25 87 LEU A C 1
ATOM 697 O O . LEU A 1 87 ? 14.455 5.883 -11.781 1.00 83.25 87 LEU A O 1
ATOM 701 N N . PHE A 1 88 ? 12.650 7.036 -11.104 1.00 87.19 88 PHE A N 1
ATOM 702 C CA . PHE A 1 88 ? 13.335 8.319 -10.967 1.00 87.19 88 PHE A CA 1
ATOM 703 C C . PHE A 1 88 ? 14.293 8.363 -9.767 1.00 87.19 88 PHE A C 1
ATOM 705 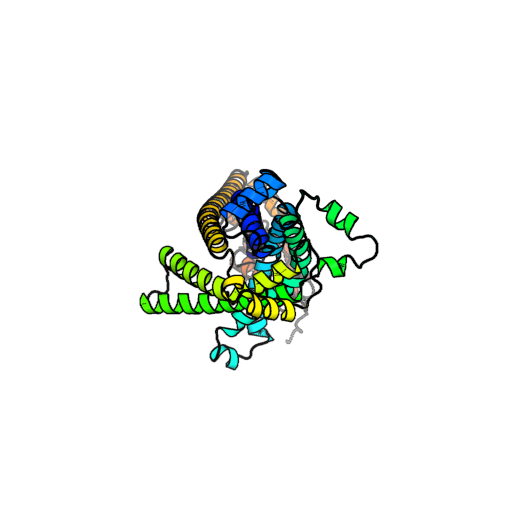O O . PHE A 1 88 ? 15.474 8.674 -9.923 1.00 87.19 88 PHE A O 1
ATOM 712 N N . PHE A 1 89 ? 13.809 8.039 -8.563 1.00 88.38 89 PHE A N 1
ATOM 713 C CA . PHE A 1 89 ? 14.570 8.263 -7.328 1.00 88.38 89 PHE A CA 1
ATOM 714 C C . PHE A 1 89 ? 15.880 7.468 -7.227 1.00 88.38 89 PHE A C 1
ATOM 716 O O . PHE A 1 89 ? 16.860 8.053 -6.768 1.00 88.38 89 PHE A O 1
ATOM 723 N N . PRO A 1 90 ? 15.976 6.189 -7.645 1.00 84.69 90 PRO A N 1
ATOM 724 C CA . PRO A 1 90 ? 17.241 5.466 -7.550 1.00 84.69 90 PRO A CA 1
ATOM 725 C C . PRO A 1 90 ? 18.351 6.112 -8.377 1.00 84.69 90 PRO A C 1
ATOM 727 O O . PRO A 1 90 ? 19.478 6.198 -7.894 1.00 84.69 90 PRO A O 1
ATOM 730 N N . ASN A 1 91 ? 18.025 6.587 -9.583 1.00 85.38 91 ASN A N 1
ATOM 731 C CA . ASN A 1 91 ? 18.970 7.279 -10.459 1.00 85.38 91 ASN A CA 1
ATOM 732 C C . ASN A 1 91 ? 19.306 8.655 -9.884 1.00 85.38 91 ASN A C 1
ATOM 734 O O . ASN A 1 91 ? 20.472 8.983 -9.727 1.00 85.38 91 ASN A O 1
ATOM 738 N N . PHE A 1 92 ? 18.304 9.404 -9.413 1.00 88.19 92 PHE A N 1
ATOM 739 C CA . PHE A 1 92 ? 18.534 10.674 -8.723 1.00 88.19 92 PHE A CA 1
ATOM 740 C C . PHE A 1 92 ? 19.512 10.531 -7.541 1.00 88.19 92 PHE A C 1
ATOM 742 O O . PHE A 1 92 ? 20.474 11.287 -7.430 1.00 88.19 92 PHE A O 1
ATOM 749 N N . TYR A 1 93 ? 19.327 9.522 -6.683 1.00 88.19 93 TYR A N 1
ATOM 750 C CA . TYR A 1 93 ? 20.231 9.292 -5.555 1.00 88.19 93 TYR A CA 1
ATOM 751 C C . TYR A 1 93 ? 21.627 8.834 -5.979 1.00 88.19 93 TYR A C 1
ATOM 753 O O . TYR A 1 93 ? 22.597 9.232 -5.336 1.00 88.19 93 TYR A O 1
ATOM 761 N N . ARG A 1 94 ? 21.742 8.005 -7.022 1.00 84.69 94 ARG A N 1
ATOM 762 C CA . ARG A 1 94 ? 23.037 7.538 -7.543 1.00 84.69 94 ARG A CA 1
ATOM 763 C C . ARG A 1 94 ? 23.814 8.643 -8.248 1.00 84.69 94 ARG A C 1
ATOM 765 O O . ARG A 1 94 ? 25.017 8.743 -8.054 1.00 84.69 94 ARG A O 1
ATOM 772 N N . ASP A 1 95 ? 23.139 9.480 -9.015 1.00 84.25 95 ASP A N 1
ATOM 773 C CA . ASP A 1 95 ? 23.822 10.392 -9.926 1.00 84.25 95 ASP A CA 1
ATOM 774 C C . ASP A 1 95 ? 24.047 11.769 -9.282 1.00 84.25 95 ASP A C 1
ATOM 776 O O . ASP A 1 95 ? 25.047 12.420 -9.564 1.00 84.25 95 ASP A O 1
ATOM 780 N N . HIS A 1 96 ? 23.154 12.204 -8.379 1.00 84.69 96 HIS A N 1
ATOM 781 C CA . HIS A 1 96 ? 23.148 13.585 -7.871 1.00 84.69 96 HIS A CA 1
ATOM 782 C C . HIS A 1 96 ? 23.402 13.718 -6.363 1.00 84.69 96 HIS A C 1
ATOM 784 O O . HIS A 1 96 ? 23.759 14.801 -5.906 1.00 84.69 96 HIS A O 1
ATOM 790 N N . VAL A 1 97 ? 23.195 12.663 -5.564 1.00 84.50 97 VAL A N 1
ATOM 791 C CA . VAL A 1 97 ? 23.232 12.772 -4.088 1.00 84.50 97 VAL A CA 1
ATOM 792 C C . VAL A 1 97 ? 24.376 11.976 -3.465 1.00 84.50 97 VAL A C 1
ATOM 794 O O . VAL A 1 97 ? 25.049 12.462 -2.558 1.00 84.50 97 VAL A O 1
ATOM 797 N N . LEU A 1 98 ? 24.586 10.733 -3.896 1.00 85.19 98 LEU A N 1
ATOM 798 C CA . LEU A 1 98 ? 25.552 9.830 -3.275 1.00 85.19 98 LEU A CA 1
ATOM 799 C C . LEU A 1 98 ? 26.869 9.837 -4.044 1.00 85.19 98 LEU A C 1
ATOM 801 O O . LEU A 1 98 ? 26.902 9.521 -5.227 1.00 85.19 98 LEU A O 1
ATOM 805 N N . SER A 1 99 ? 27.979 10.093 -3.355 1.00 83.31 99 SER A N 1
ATOM 806 C CA . SER A 1 99 ? 29.311 9.961 -3.951 1.00 83.31 99 SER A CA 1
ATOM 807 C C . SER A 1 99 ? 29.651 8.498 -4.262 1.00 83.31 99 SER A C 1
ATOM 809 O O . SER A 1 99 ? 29.217 7.581 -3.556 1.00 83.31 99 SER A O 1
ATOM 811 N N . ALA A 1 100 ? 30.493 8.267 -5.275 1.00 81.88 100 ALA A N 1
ATOM 812 C CA . ALA A 1 100 ? 30.910 6.923 -5.696 1.00 81.88 100 ALA A CA 1
ATOM 813 C C . ALA A 1 100 ? 31.478 6.073 -4.537 1.00 81.88 100 ALA A C 1
ATOM 815 O O . ALA A 1 100 ? 31.227 4.872 -4.453 1.00 81.88 100 ALA A O 1
ATOM 816 N N . ARG A 1 101 ? 32.165 6.709 -3.576 1.00 78.69 101 ARG A N 1
ATOM 817 C CA . ARG A 1 101 ? 32.713 6.051 -2.378 1.00 78.69 101 ARG A CA 1
ATOM 818 C C . ARG A 1 101 ? 31.627 5.492 -1.455 1.00 78.69 101 ARG A C 1
ATOM 820 O O . ARG A 1 101 ? 31.763 4.389 -0.933 1.00 78.69 101 ARG A O 1
ATOM 827 N N . ILE A 1 102 ? 30.540 6.239 -1.253 1.00 80.31 102 ILE A N 1
ATOM 828 C CA . ILE A 1 102 ? 29.412 5.793 -0.421 1.00 80.31 102 ILE A CA 1
ATOM 829 C C . ILE A 1 102 ? 28.654 4.669 -1.126 1.00 80.31 102 ILE A C 1
ATOM 831 O O . ILE A 1 102 ? 28.226 3.721 -0.473 1.00 80.31 102 ILE A O 1
ATOM 835 N N . GLN A 1 103 ? 28.529 4.739 -2.452 1.00 80.56 103 GLN A N 1
ATOM 836 C CA . GLN A 1 103 ? 27.869 3.697 -3.236 1.00 80.56 103 GLN A CA 1
ATOM 837 C C . GLN A 1 103 ? 28.623 2.363 -3.189 1.00 80.56 103 GLN A C 1
ATOM 839 O O . GLN A 1 103 ? 27.984 1.322 -3.054 1.00 80.56 103 GLN A O 1
ATOM 844 N N . GLN A 1 104 ? 29.959 2.392 -3.238 1.00 80.62 104 GLN A N 1
ATOM 845 C CA . GLN A 1 104 ? 30.781 1.186 -3.095 1.00 80.62 104 GLN A CA 1
ATOM 846 C C . GLN A 1 104 ? 30.688 0.587 -1.686 1.00 80.62 104 GLN A C 1
ATOM 848 O O . GLN A 1 104 ? 30.500 -0.619 -1.546 1.00 80.62 104 GLN A O 1
ATOM 853 N N . ASN A 1 105 ? 30.750 1.421 -0.644 1.00 83.06 105 ASN A N 1
ATOM 854 C CA . ASN A 1 105 ? 30.669 0.945 0.740 1.00 83.06 105 ASN A CA 1
ATOM 855 C C . ASN A 1 105 ? 29.259 0.457 1.119 1.00 83.06 105 ASN A C 1
ATOM 857 O O . ASN A 1 105 ? 29.112 -0.478 1.904 1.00 83.06 105 ASN A O 1
ATOM 861 N N . TYR A 1 106 ? 28.214 1.080 0.567 1.00 82.00 106 TYR A N 1
ATOM 862 C CA . TYR A 1 106 ? 26.817 0.795 0.894 1.00 82.00 106 TYR A CA 1
ATOM 863 C C . TYR A 1 106 ? 25.938 0.721 -0.366 1.00 82.00 106 TYR A C 1
ATOM 865 O O . TYR A 1 106 ? 25.095 1.596 -0.594 1.00 82.00 106 TYR A O 1
ATOM 873 N N . PRO A 1 107 ? 26.012 -0.378 -1.142 1.00 79.44 107 PRO A N 1
ATOM 874 C CA . PRO A 1 107 ? 25.242 -0.530 -2.384 1.00 79.44 107 PRO A CA 1
ATOM 875 C C . PRO A 1 107 ? 23.716 -0.554 -2.167 1.00 79.44 107 PRO A C 1
ATOM 877 O O . PRO A 1 107 ? 22.933 -0.389 -3.102 1.00 79.44 107 PRO A O 1
ATOM 880 N N . ARG A 1 108 ? 23.273 -0.749 -0.918 1.00 81.56 108 ARG A N 1
ATOM 881 C CA . ARG A 1 108 ? 21.859 -0.854 -0.515 1.00 81.56 108 ARG A CA 1
ATOM 882 C C . ARG A 1 108 ? 21.218 0.500 -0.196 1.00 81.56 108 ARG A C 1
ATOM 884 O O . ARG A 1 108 ? 19.993 0.617 -0.214 1.00 81.56 108 ARG A O 1
ATOM 891 N N . LEU A 1 109 ? 22.027 1.520 0.086 1.00 84.31 109 LEU A N 1
ATOM 892 C CA . LEU A 1 109 ? 21.558 2.826 0.548 1.00 84.31 109 LEU A CA 1
ATOM 893 C C . LEU A 1 109 ? 20.635 3.544 -0.460 1.00 84.31 109 LEU A C 1
ATOM 895 O O . LEU A 1 109 ? 19.578 4.011 -0.032 1.00 84.31 109 LEU A O 1
ATOM 899 N N . PRO A 1 110 ? 20.926 3.576 -1.782 1.00 85.38 110 PRO A N 1
ATOM 900 C CA . PRO A 1 110 ? 20.070 4.278 -2.745 1.00 85.38 110 PRO A CA 1
ATOM 901 C C . PRO A 1 110 ? 18.637 3.726 -2.791 1.00 85.38 110 PRO A C 1
ATOM 903 O O . PRO A 1 110 ? 17.671 4.485 -2.899 1.00 85.38 110 PRO A O 1
ATOM 906 N N . LYS A 1 111 ? 18.481 2.399 -2.663 1.00 83.94 111 LYS A N 1
ATOM 907 C CA . LYS A 1 111 ? 17.168 1.735 -2.647 1.00 83.94 111 LYS A CA 1
ATOM 908 C C . LYS A 1 111 ? 16.370 2.120 -1.400 1.00 83.94 111 LYS A C 1
ATOM 910 O O . LYS A 1 111 ? 15.195 2.458 -1.509 1.00 83.94 111 LYS A O 1
ATOM 915 N N . ILE A 1 112 ? 17.005 2.115 -0.225 1.00 88.62 112 ILE A N 1
ATOM 916 C CA . ILE A 1 112 ? 16.352 2.481 1.043 1.00 88.62 112 ILE A CA 1
ATOM 917 C C . ILE A 1 112 ? 15.935 3.957 1.035 1.00 88.62 112 ILE A C 1
ATOM 919 O O . ILE A 1 112 ? 14.792 4.262 1.371 1.00 88.62 112 ILE A O 1
ATOM 923 N N . LEU A 1 113 ? 16.817 4.860 0.593 1.00 89.75 113 LEU A N 1
ATOM 924 C CA . LEU A 1 113 ? 16.507 6.290 0.472 1.00 89.75 113 LEU A CA 1
ATOM 925 C C . LEU A 1 113 ? 15.353 6.541 -0.503 1.00 89.75 113 LEU A C 1
ATOM 927 O O . LEU A 1 113 ? 14.445 7.308 -0.194 1.00 89.75 113 LEU A O 1
ATOM 931 N N . THR A 1 114 ? 15.327 5.820 -1.626 1.00 88.44 114 THR A N 1
ATOM 932 C CA . THR A 1 114 ? 14.188 5.832 -2.553 1.00 88.44 114 THR A CA 1
ATOM 933 C C . THR A 1 114 ? 12.887 5.446 -1.846 1.00 88.44 114 THR A C 1
ATOM 935 O O . THR A 1 114 ? 11.887 6.152 -1.964 1.00 88.44 114 THR A O 1
ATOM 938 N N . GLY A 1 115 ? 12.895 4.354 -1.075 1.00 89.88 115 GLY A N 1
ATOM 939 C CA . GLY A 1 115 ? 11.728 3.909 -0.312 1.00 89.88 115 GLY A CA 1
ATOM 940 C C . GLY A 1 115 ? 11.229 4.953 0.689 1.00 89.88 115 GLY A C 1
ATOM 941 O O . GLY A 1 115 ? 10.024 5.178 0.778 1.00 89.88 115 GLY A O 1
ATOM 942 N N . LEU A 1 116 ? 12.140 5.629 1.396 1.00 92.75 116 LEU A N 1
ATOM 943 C CA . LEU A 1 116 ? 11.810 6.700 2.345 1.00 92.75 116 LEU A CA 1
ATOM 944 C C . LEU A 1 116 ? 11.205 7.926 1.645 1.00 92.75 116 LEU A C 1
ATOM 946 O O . LEU A 1 116 ? 10.211 8.480 2.111 1.00 92.75 116 LEU A O 1
ATOM 950 N N . SER A 1 117 ? 11.750 8.335 0.504 1.00 92.38 117 SER A N 1
ATOM 951 C CA . SER A 1 117 ? 11.226 9.480 -0.253 1.00 92.38 117 SER A CA 1
ATOM 952 C C . SER A 1 117 ? 9.845 9.206 -0.818 1.00 92.38 117 SER A C 1
ATOM 954 O O . SER A 1 117 ? 8.942 10.033 -0.668 1.00 92.38 117 SER A O 1
ATOM 956 N N . ILE A 1 118 ? 9.639 7.998 -1.354 1.00 91.25 118 ILE A N 1
ATOM 957 C CA . ILE A 1 118 ? 8.307 7.538 -1.739 1.00 91.25 118 ILE A CA 1
ATOM 958 C C . ILE A 1 118 ? 7.393 7.571 -0.513 1.00 91.25 118 ILE A C 1
ATOM 960 O O . ILE A 1 118 ? 6.336 8.187 -0.585 1.00 91.25 118 ILE A O 1
ATOM 964 N N . ALA A 1 119 ? 7.799 6.995 0.626 1.00 92.06 119 ALA A N 1
ATOM 965 C CA . ALA A 1 119 ? 7.005 6.972 1.856 1.00 92.06 119 ALA A CA 1
ATOM 966 C C . ALA A 1 119 ? 6.523 8.365 2.282 1.00 92.06 119 ALA A C 1
ATOM 968 O O . ALA A 1 119 ? 5.351 8.522 2.621 1.00 92.06 119 ALA A O 1
ATOM 969 N N . ASN A 1 120 ? 7.397 9.370 2.234 1.00 92.56 120 ASN A N 1
ATOM 970 C CA . ASN A 1 120 ? 7.057 10.736 2.623 1.00 92.56 120 ASN A CA 1
ATOM 971 C C . ASN A 1 120 ? 6.067 11.391 1.657 1.00 92.56 120 ASN A C 1
ATOM 973 O O . ASN A 1 120 ? 5.100 12.014 2.098 1.00 92.56 120 ASN A O 1
ATOM 977 N N . PHE A 1 121 ? 6.237 11.168 0.355 1.00 92.38 121 PHE A N 1
ATOM 978 C CA . PHE A 1 121 ? 5.263 11.607 -0.639 1.00 92.38 121 PHE A CA 1
ATOM 979 C C . PHE A 1 121 ? 3.910 10.894 -0.479 1.00 92.38 121 PHE A C 1
ATOM 981 O O . PHE A 1 121 ? 2.856 11.534 -0.518 1.00 92.38 121 PHE A O 1
ATOM 988 N N . GLU A 1 122 ? 3.925 9.578 -0.219 1.00 90.75 122 GLU A N 1
ATOM 989 C CA . GLU A 1 122 ? 2.717 8.776 0.009 1.00 90.75 122 GLU A CA 1
ATOM 990 C C . GLU A 1 122 ? 1.863 9.389 1.126 1.00 90.75 122 GLU A C 1
ATOM 992 O O . GLU A 1 122 ? 0.642 9.412 1.013 1.00 90.75 122 GLU A O 1
ATOM 997 N N . ILE A 1 123 ? 2.474 9.907 2.194 1.00 91.81 123 ILE A N 1
ATOM 998 C CA . ILE A 1 123 ? 1.743 10.481 3.332 1.00 91.81 123 ILE A CA 1
ATOM 999 C C . ILE A 1 123 ? 0.874 11.661 2.900 1.00 91.81 123 ILE A C 1
ATOM 1001 O O . ILE A 1 123 ? -0.280 11.737 3.315 1.00 91.81 123 ILE A O 1
ATOM 1005 N N . LEU A 1 124 ? 1.393 12.562 2.067 1.00 90.94 124 LEU A N 1
ATOM 1006 C CA . LEU A 1 124 ? 0.658 13.762 1.671 1.00 90.94 124 LEU A CA 1
ATOM 1007 C C . LEU A 1 124 ? -0.582 13.413 0.846 1.00 90.94 124 LEU A C 1
ATOM 1009 O O . LEU A 1 124 ? -1.646 13.978 1.080 1.00 90.94 124 LEU A O 1
ATOM 1013 N N . VAL A 1 125 ? -0.462 12.442 -0.058 1.00 91.19 125 VAL A N 1
ATOM 1014 C CA . VAL A 1 125 ? -1.524 12.084 -1.007 1.00 91.19 125 VAL A CA 1
ATOM 1015 C C . VAL A 1 125 ? -2.522 11.078 -0.415 1.00 91.19 125 VAL A C 1
ATOM 1017 O O . VAL A 1 125 ? -3.733 11.202 -0.591 1.00 91.19 125 VAL A O 1
ATOM 1020 N N . ILE A 1 126 ? -2.039 10.062 0.304 1.00 90.56 126 ILE A N 1
ATOM 1021 C CA . ILE A 1 126 ? -2.851 8.914 0.750 1.00 90.56 126 ILE A CA 1
ATOM 1022 C C . ILE A 1 126 ? -3.607 9.204 2.044 1.00 90.56 126 ILE A C 1
ATOM 1024 O O . ILE A 1 126 ? -4.698 8.668 2.245 1.00 90.56 126 ILE A O 1
ATOM 1028 N N . ASN A 1 127 ? -3.039 10.004 2.945 1.00 92.56 127 ASN A N 1
ATOM 1029 C CA . ASN A 1 127 ? -3.577 10.204 4.288 1.00 92.56 127 ASN A CA 1
ATOM 1030 C C . ASN A 1 127 ? -5.057 10.638 4.348 1.00 92.56 127 ASN A C 1
ATOM 1032 O O . ASN A 1 127 ? -5.798 9.984 5.087 1.00 92.56 127 ASN A O 1
ATOM 1036 N N . PRO A 1 128 ? -5.546 11.625 3.564 1.00 92.44 128 PRO A N 1
ATOM 1037 C CA . PRO A 1 128 ? -6.970 11.976 3.580 1.00 92.44 128 PRO A CA 1
ATOM 1038 C C . PRO A 1 128 ? -7.873 10.786 3.212 1.00 92.44 128 PRO A C 1
ATOM 1040 O O . PRO A 1 128 ? -8.874 10.527 3.882 1.00 92.44 128 PRO A O 1
ATOM 1043 N N . LEU A 1 129 ? -7.495 10.001 2.199 1.00 93.25 129 LEU A N 1
ATOM 1044 C CA . LEU A 1 129 ? -8.260 8.826 1.767 1.00 93.25 129 LEU A CA 1
ATOM 1045 C C . LEU A 1 129 ? -8.200 7.691 2.798 1.00 93.25 129 LEU A C 1
ATOM 1047 O O . LEU A 1 129 ? -9.198 7.014 3.048 1.00 93.25 129 LEU A O 1
ATOM 1051 N N . GLU A 1 130 ? -7.045 7.494 3.434 1.00 92.31 130 GLU A N 1
ATOM 1052 C CA . GLU A 1 130 ? -6.888 6.529 4.523 1.00 92.31 130 GLU A CA 1
ATOM 1053 C C . GLU A 1 130 ? -7.760 6.907 5.727 1.00 92.31 130 GLU A C 1
ATOM 1055 O O . GLU A 1 130 ? -8.439 6.048 6.289 1.00 92.31 130 GLU A O 1
ATOM 1060 N N . ARG A 1 131 ? -7.8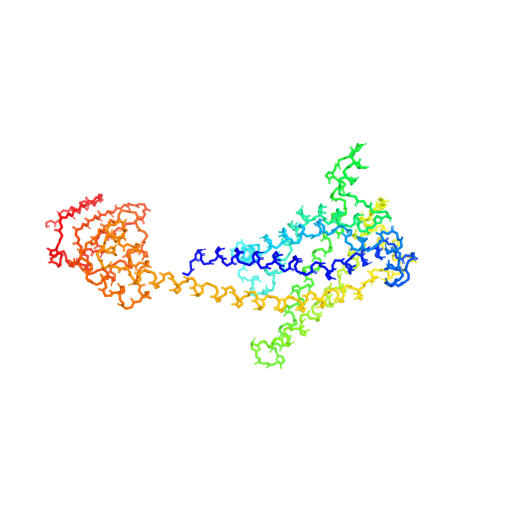09 8.195 6.087 1.00 92.19 131 ARG A N 1
ATOM 1061 C CA . ARG A 1 131 ? -8.646 8.694 7.180 1.00 92.19 131 ARG A CA 1
ATOM 1062 C C . ARG A 1 131 ? -10.129 8.450 6.912 1.00 92.19 131 ARG A C 1
ATOM 1064 O O . ARG A 1 131 ? -10.815 7.936 7.797 1.00 92.19 131 ARG A O 1
ATOM 1071 N N . LEU A 1 132 ? -10.611 8.763 5.707 1.00 92.75 132 LEU A N 1
ATOM 1072 C CA . LEU A 1 132 ? -12.000 8.511 5.298 1.00 92.75 132 LEU A CA 1
ATOM 1073 C C . LEU A 1 132 ? -12.344 7.017 5.359 1.00 92.75 132 LEU A C 1
ATOM 1075 O O . LEU A 1 132 ? -13.379 6.637 5.911 1.00 92.75 132 LEU A O 1
ATOM 1079 N N . LYS A 1 133 ? -11.449 6.161 4.853 1.00 93.38 133 LYS A N 1
ATOM 1080 C CA . LYS A 1 133 ? -11.589 4.701 4.917 1.00 93.38 133 LYS A CA 1
ATOM 1081 C C . LYS A 1 133 ? -11.737 4.217 6.365 1.00 93.38 133 LYS A C 1
ATOM 1083 O O . LYS A 1 133 ? -12.723 3.554 6.682 1.00 93.38 133 LYS A O 1
ATOM 1088 N N . VAL A 1 134 ? -10.778 4.527 7.244 1.00 93.31 134 VAL A N 1
ATOM 1089 C CA . VAL A 1 134 ? -10.775 4.016 8.629 1.00 93.31 134 VAL A CA 1
ATOM 1090 C C . VAL A 1 134 ? -11.983 4.543 9.408 1.00 93.31 134 VAL A C 1
ATOM 1092 O O . VAL A 1 134 ? -12.604 3.794 10.166 1.00 93.31 134 VAL A O 1
ATOM 1095 N N . TRP A 1 135 ? -12.379 5.797 9.188 1.00 92.69 135 TRP A N 1
ATOM 1096 C CA . TRP A 1 135 ? -13.572 6.368 9.812 1.00 92.69 135 TRP A CA 1
ATOM 1097 C C . TRP A 1 135 ? -14.850 5.612 9.414 1.00 92.69 135 TRP A C 1
ATOM 1099 O O . TRP A 1 135 ? -15.622 5.212 10.287 1.00 92.69 135 TRP A O 1
ATOM 1109 N N . LEU A 1 136 ? -15.034 5.320 8.121 1.00 92.44 136 LEU A N 1
ATOM 1110 C CA . LEU A 1 136 ? -16.181 4.543 7.639 1.00 92.44 136 LEU A CA 1
ATOM 1111 C C . LEU A 1 136 ? -16.177 3.101 8.162 1.00 92.44 136 LEU A C 1
ATOM 1113 O O . LEU A 1 136 ? -17.228 2.590 8.548 1.00 92.44 136 LEU A O 1
ATOM 1117 N N . MET A 1 137 ? -15.015 2.450 8.231 1.00 91.69 137 MET A N 1
ATOM 1118 C CA . MET A 1 137 ? -14.897 1.077 8.743 1.00 91.69 137 MET A CA 1
ATOM 1119 C C . MET A 1 137 ? -15.224 0.970 10.237 1.00 91.69 137 MET A C 1
ATOM 1121 O O . MET A 1 137 ? -15.827 -0.010 10.674 1.00 91.69 137 MET A O 1
ATOM 1125 N N . THR A 1 138 ? -14.849 1.986 11.016 1.00 91.44 138 THR A N 1
ATOM 1126 C CA . THR A 1 138 ? -14.973 1.991 12.485 1.00 91.44 138 THR A CA 1
ATOM 1127 C C . THR A 1 138 ? -16.250 2.648 13.004 1.00 91.44 138 THR A C 1
ATOM 1129 O O . THR A 1 138 ? -16.518 2.585 14.202 1.00 91.44 138 THR A O 1
ATOM 1132 N N . SER A 1 139 ? -17.047 3.263 12.127 1.00 89.44 139 SER A N 1
ATOM 1133 C CA . SER A 1 139 ? -18.364 3.796 12.482 1.00 89.44 139 SER A CA 1
ATOM 1134 C C . SER A 1 139 ? -19.297 2.685 12.996 1.00 89.44 139 SER A C 1
ATOM 1136 O O . SER A 1 139 ? -19.229 1.557 12.497 1.00 89.44 139 SER A O 1
ATOM 1138 N N . PRO A 1 140 ? -20.167 2.959 13.983 1.00 84.62 140 PRO A N 1
ATOM 1139 C CA . PRO A 1 140 ? -21.113 1.965 14.491 1.00 84.62 140 PRO A CA 1
ATOM 1140 C C . PRO A 1 140 ? -22.244 1.691 13.491 1.00 84.62 140 PRO A C 1
ATOM 1142 O O . PRO A 1 140 ? -22.617 0.539 13.282 1.00 84.62 140 PRO A O 1
ATOM 1145 N N . THR A 1 141 ? -22.738 2.737 12.829 1.00 85.81 141 THR A N 1
ATOM 1146 C CA . THR A 1 141 ? -23.816 2.695 11.835 1.00 85.81 141 THR A CA 1
ATOM 1147 C C . THR A 1 141 ? -23.264 2.782 10.414 1.00 85.81 141 THR A C 1
ATOM 1149 O O . THR A 1 141 ? -22.088 3.080 10.194 1.00 85.81 141 THR A O 1
ATOM 1152 N N . ARG A 1 142 ? -24.097 2.471 9.419 1.00 83.62 142 ARG A N 1
ATOM 1153 C CA . ARG A 1 142 ? -23.734 2.653 8.012 1.00 83.62 142 ARG A CA 1
ATOM 1154 C C . ARG A 1 142 ? -23.787 4.142 7.682 1.00 83.62 142 ARG A C 1
ATOM 1156 O O . ARG A 1 142 ? -24.869 4.713 7.691 1.00 83.62 142 ARG A O 1
ATOM 1163 N N . LEU A 1 143 ? -22.628 4.725 7.382 1.00 85.12 143 LEU A N 1
ATOM 1164 C CA . LEU A 1 143 ? -22.507 6.136 7.031 1.00 85.12 143 LEU A CA 1
ATOM 1165 C C . LEU A 1 143 ? -22.031 6.326 5.587 1.00 85.12 143 LEU A C 1
ATOM 1167 O O . LEU A 1 143 ? -21.313 5.486 5.035 1.00 85.12 143 LEU A O 1
ATOM 1171 N N . SER A 1 144 ? -22.433 7.443 4.990 1.00 86.19 144 SER A N 1
ATOM 1172 C CA . SER A 1 144 ? -21.970 7.931 3.690 1.00 86.19 144 SER A CA 1
ATOM 1173 C C . SER A 1 144 ? -20.712 8.794 3.837 1.00 86.19 144 SER A C 1
ATOM 1175 O O . SER A 1 144 ? -20.454 9.392 4.881 1.00 86.19 144 SER A O 1
ATOM 1177 N N . LEU A 1 145 ? -19.932 8.920 2.760 1.00 85.31 145 LEU A N 1
ATOM 1178 C CA . LEU A 1 145 ? -18.824 9.880 2.695 1.00 85.31 145 LEU A CA 1
ATOM 1179 C C . LEU A 1 145 ? -19.305 11.322 2.894 1.00 85.31 145 LEU A C 1
ATOM 1181 O O . LEU A 1 145 ? -18.622 12.106 3.543 1.00 85.31 145 LEU A O 1
ATOM 1185 N N . LEU A 1 146 ? -20.492 11.668 2.388 1.00 83.62 146 LEU A N 1
ATOM 1186 C CA . LEU A 1 146 ? -21.057 13.011 2.545 1.00 83.62 146 LEU A CA 1
ATOM 1187 C C . LEU A 1 146 ? -21.374 13.333 4.007 1.00 83.62 146 LEU A C 1
ATOM 1189 O O . LEU A 1 146 ? -21.278 14.484 4.422 1.00 83.62 146 LEU A O 1
ATOM 1193 N N . GLU A 1 147 ? -21.694 12.320 4.810 1.00 84.75 147 GLU A N 1
ATOM 1194 C CA . GLU A 1 147 ? -21.952 12.499 6.237 1.00 84.75 147 GLU A CA 1
ATOM 1195 C C . GLU A 1 147 ? -20.673 12.781 7.019 1.00 84.75 147 GLU A C 1
ATOM 1197 O O . GLU A 1 147 ? -20.737 13.498 8.013 1.00 84.75 147 GLU A O 1
ATOM 1202 N N . PHE A 1 148 ? -19.509 12.298 6.561 1.00 84.00 148 PHE A N 1
ATOM 1203 C CA . PHE A 1 148 ? -18.228 12.710 7.139 1.00 84.00 148 PHE A CA 1
ATOM 1204 C C . PHE A 1 148 ? -18.062 14.224 7.032 1.00 84.00 148 PHE A C 1
ATOM 1206 O O . PHE A 1 148 ? -17.754 14.877 8.027 1.00 84.00 148 PHE A O 1
ATOM 1213 N N . PHE A 1 149 ? -18.300 14.775 5.839 1.00 84.06 149 PHE A N 1
ATOM 1214 C CA . PHE A 1 149 ? -18.227 16.211 5.610 1.00 84.06 149 PHE A CA 1
ATOM 1215 C C . PHE A 1 149 ? -19.321 16.919 6.416 1.00 84.06 149 PHE A C 1
ATOM 1217 O O . PHE A 1 149 ? -19.005 17.762 7.246 1.00 84.06 149 PHE A O 1
ATOM 1224 N N . ARG A 1 150 ? -20.585 16.503 6.317 1.00 81.31 150 ARG A N 1
ATOM 1225 C CA . ARG A 1 150 ? -21.695 17.147 7.038 1.00 81.31 150 ARG A CA 1
ATOM 1226 C C . ARG A 1 150 ? -21.509 17.184 8.562 1.00 81.31 150 ARG A C 1
ATOM 1228 O O . ARG A 1 150 ? -21.719 18.224 9.161 1.00 81.31 150 ARG A O 1
ATOM 1235 N N . GLN A 1 151 ? -21.072 16.090 9.192 1.00 76.69 151 GLN A N 1
ATOM 1236 C CA . GLN A 1 151 ? -20.910 16.014 10.655 1.00 76.69 151 GLN A CA 1
ATOM 1237 C C . GLN A 1 151 ? -19.659 16.733 11.190 1.00 76.69 151 GLN A C 1
ATOM 1239 O O . GLN A 1 151 ? -19.527 16.914 12.400 1.00 76.69 151 GLN A O 1
ATOM 1244 N N . ARG A 1 152 ? -18.688 17.068 10.331 1.00 72.06 152 ARG A N 1
ATOM 1245 C CA . ARG A 1 152 ? -17.392 17.646 10.743 1.00 72.06 152 ARG A CA 1
ATOM 1246 C C . ARG A 1 152 ? -17.127 19.042 10.175 1.00 72.06 152 ARG A C 1
ATOM 1248 O O . ARG A 1 152 ? -16.108 19.618 10.542 1.00 72.06 152 ARG A O 1
ATOM 1255 N N . THR A 1 153 ? -18.019 19.571 9.332 1.00 63.25 153 THR A N 1
ATOM 1256 C CA . THR A 1 153 ? -17.883 20.899 8.698 1.00 63.25 153 THR A CA 1
ATOM 1257 C C . THR A 1 153 ? -18.429 22.047 9.562 1.00 63.25 153 THR A C 1
ATOM 1259 O O . THR A 1 153 ? -18.126 23.197 9.274 1.00 63.25 153 THR A O 1
ATOM 1262 N N . ASP A 1 154 ? -19.110 21.775 10.683 1.00 56.53 154 ASP A N 1
ATOM 1263 C CA . ASP A 1 154 ? -19.665 22.807 11.589 1.00 56.53 154 ASP A CA 1
ATOM 1264 C C . ASP A 1 154 ? -18.609 23.537 12.468 1.00 56.53 154 ASP A C 1
ATOM 1266 O O . ASP A 1 154 ? -18.846 23.823 13.637 1.00 56.53 154 ASP A O 1
ATOM 1270 N N . GLY A 1 155 ? -17.421 23.859 11.931 1.00 57.19 155 GLY A N 1
ATOM 1271 C CA . GLY A 1 155 ? -16.494 24.824 12.560 1.00 57.19 155 GLY A CA 1
ATOM 1272 C C . GLY A 1 155 ? -15.060 24.358 12.852 1.00 57.19 155 GLY A C 1
ATOM 1273 O O . GLY A 1 155 ? -14.373 24.983 13.657 1.00 57.19 155 GLY A O 1
ATOM 1274 N N . ARG A 1 156 ? -14.566 23.276 12.230 1.00 63.34 156 ARG A N 1
ATOM 1275 C CA . ARG A 1 156 ? -13.135 22.894 12.252 1.00 63.34 156 ARG A CA 1
ATOM 1276 C C . ARG A 1 156 ? -12.544 22.886 10.845 1.00 63.34 156 ARG A C 1
ATOM 1278 O O . ARG A 1 156 ? -13.231 22.523 9.896 1.00 63.34 156 ARG A O 1
ATOM 1285 N N . ASP A 1 157 ? -11.244 23.173 10.738 1.00 77.69 157 ASP A N 1
ATOM 1286 C CA . ASP A 1 157 ? -10.487 23.001 9.495 1.00 77.69 157 ASP A CA 1
ATOM 1287 C C . ASP A 1 157 ? -10.601 21.556 8.997 1.00 77.69 157 ASP A C 1
ATOM 1289 O O . ASP A 1 157 ? -10.035 20.618 9.574 1.00 77.69 157 ASP A O 1
ATOM 1293 N N . ILE A 1 158 ? -11.314 21.374 7.887 1.00 83.81 158 ILE A N 1
ATOM 1294 C CA . ILE A 1 158 ? -11.569 20.064 7.280 1.00 83.81 158 ILE A CA 1
ATOM 1295 C C . ILE A 1 158 ? -10.260 19.348 6.932 1.00 83.81 158 ILE A C 1
ATOM 1297 O O . ILE A 1 158 ? -10.115 18.141 7.131 1.00 83.81 158 ILE A O 1
ATOM 1301 N N . ILE A 1 159 ? -9.265 20.128 6.505 1.00 84.50 159 ILE A N 1
ATOM 1302 C CA . ILE A 1 159 ? -7.918 19.671 6.173 1.00 84.50 159 ILE A CA 1
ATOM 1303 C C . ILE A 1 159 ? -7.244 19.106 7.426 1.00 84.50 159 ILE A C 1
ATOM 1305 O O . ILE A 1 159 ? -6.701 18.003 7.397 1.00 84.50 159 ILE A O 1
ATOM 1309 N N . ARG A 1 160 ? -7.344 19.788 8.570 1.00 84.69 160 ARG A N 1
ATOM 1310 C CA . ARG A 1 160 ? -6.753 19.311 9.827 1.00 84.69 160 ARG A CA 1
ATOM 1311 C C . ARG A 1 160 ? -7.372 17.990 10.288 1.00 84.69 160 ARG A C 1
ATOM 1313 O O . ARG A 1 160 ? -6.659 17.121 10.792 1.00 84.69 160 ARG A O 1
ATOM 1320 N N . GLU A 1 161 ? -8.679 17.809 10.101 1.00 86.38 161 GLU A N 1
ATOM 1321 C CA . GLU A 1 161 ? -9.362 16.550 10.428 1.00 86.38 161 GLU A CA 1
ATOM 1322 C C . GLU A 1 161 ? -9.023 15.412 9.449 1.00 86.38 161 GLU A C 1
ATOM 1324 O O . GLU A 1 161 ? -8.877 14.264 9.887 1.00 86.38 161 GLU A O 1
ATOM 1329 N N . LEU A 1 162 ? -8.854 15.708 8.154 1.00 89.38 162 LEU A N 1
ATOM 1330 C CA . LEU A 1 162 ? -8.412 14.742 7.139 1.00 89.38 162 LEU A CA 1
ATOM 1331 C C . LEU A 1 162 ? -6.972 14.274 7.380 1.00 89.38 162 LEU A C 1
ATOM 1333 O O . LEU A 1 162 ? -6.686 13.085 7.258 1.00 89.38 162 LEU A O 1
ATOM 1337 N N . TYR A 1 163 ? -6.089 15.181 7.806 1.00 89.50 163 TYR A N 1
ATOM 1338 C CA . TYR A 1 163 ? -4.693 14.878 8.139 1.00 89.50 163 TYR A CA 1
ATOM 1339 C C . TYR A 1 163 ? -4.495 14.418 9.593 1.00 89.50 163 TYR A C 1
ATOM 1341 O O . TYR A 1 163 ? -3.372 14.302 10.102 1.00 89.50 163 TYR A O 1
ATOM 1349 N N . ARG A 1 164 ? -5.573 14.082 10.301 1.00 87.00 164 ARG A N 1
ATOM 1350 C CA . ARG A 1 164 ? -5.467 13.523 11.647 1.00 87.00 164 ARG A CA 1
ATOM 1351 C C . ARG A 1 164 ? -4.782 12.154 11.610 1.00 87.00 164 ARG A C 1
ATOM 1353 O O . ARG A 1 164 ? -5.205 11.235 10.913 1.00 87.00 164 ARG A O 1
ATOM 1360 N N . GLY A 1 165 ? -3.745 12.000 12.433 1.00 87.88 165 GLY A N 1
ATOM 1361 C CA . GLY A 1 165 ? -2.960 10.764 12.501 1.00 87.88 165 GLY A CA 1
ATOM 1362 C C . GLY A 1 165 ? -1.796 10.698 11.508 1.00 87.88 165 GLY A C 1
ATOM 1363 O O . GLY A 1 165 ? -1.177 9.642 11.404 1.00 87.88 165 GLY A O 1
ATOM 1364 N N . THR A 1 166 ? -1.454 11.814 10.844 1.00 91.12 166 THR A N 1
ATOM 1365 C CA . THR A 1 166 ? -0.288 11.914 9.942 1.00 91.12 166 THR A CA 1
ATOM 1366 C C . THR A 1 166 ? 0.985 11.352 10.572 1.00 91.12 166 THR A C 1
ATOM 1368 O O . THR A 1 166 ? 1.664 10.550 9.943 1.00 91.12 166 THR A O 1
ATOM 1371 N N . SER A 1 167 ? 1.283 11.692 11.832 1.00 91.12 167 SER A N 1
ATOM 1372 C CA . SER A 1 167 ? 2.486 11.204 12.522 1.00 91.12 167 SER A CA 1
ATOM 1373 C C . SER A 1 167 ? 2.515 9.682 12.677 1.00 91.12 167 SER A C 1
ATOM 1375 O O . SER A 1 167 ? 3.540 9.055 12.434 1.00 91.12 167 SER A O 1
ATOM 1377 N N . ALA A 1 168 ? 1.382 9.057 13.003 1.00 91.69 168 ALA A N 1
ATOM 1378 C CA . ALA A 1 168 ? 1.301 7.602 13.106 1.00 91.69 168 ALA A CA 1
ATOM 1379 C C . ALA A 1 168 ? 1.492 6.923 11.739 1.00 91.69 168 ALA A C 1
ATOM 1381 O O . ALA A 1 168 ? 2.164 5.897 11.642 1.00 91.69 168 ALA A O 1
ATOM 1382 N N . ILE A 1 169 ? 0.956 7.517 10.667 1.00 92.25 169 ILE A N 1
ATOM 1383 C CA . ILE A 1 169 ? 1.181 7.029 9.300 1.00 92.25 169 ILE A CA 1
ATOM 1384 C C . ILE A 1 169 ? 2.632 7.229 8.875 1.00 92.25 169 ILE A C 1
ATOM 1386 O O . ILE A 1 169 ? 3.177 6.329 8.244 1.00 92.25 169 ILE A O 1
ATOM 1390 N N . PHE A 1 170 ? 3.257 8.351 9.237 1.00 94.19 170 PHE A N 1
ATOM 1391 C CA . PHE A 1 170 ? 4.658 8.627 8.939 1.00 94.19 170 PHE A CA 1
ATOM 1392 C C . PHE A 1 170 ? 5.558 7.505 9.446 1.00 94.19 170 PHE A C 1
ATOM 1394 O O . PHE A 1 170 ? 6.278 6.895 8.655 1.00 94.19 170 PHE A O 1
ATOM 1401 N N . PHE A 1 171 ? 5.456 7.157 10.730 1.00 93.50 171 PHE A N 1
ATOM 1402 C CA . PHE A 1 171 ? 6.252 6.063 11.284 1.00 93.50 171 PHE A CA 1
ATOM 1403 C C . PHE A 1 171 ? 5.896 4.722 10.648 1.00 93.50 171 PHE A C 1
ATOM 1405 O O . PHE A 1 171 ? 6.791 3.995 10.230 1.00 93.50 171 PHE A O 1
ATOM 1412 N N . ARG A 1 172 ? 4.601 4.420 10.484 1.00 92.94 172 ARG A N 1
ATOM 1413 C CA . ARG A 1 172 ? 4.161 3.172 9.847 1.00 92.94 172 ARG A CA 1
ATOM 1414 C C . ARG A 1 172 ? 4.758 2.999 8.447 1.00 92.94 172 ARG A C 1
ATOM 1416 O O . ARG A 1 172 ? 5.195 1.904 8.105 1.00 92.94 172 ARG A O 1
ATOM 1423 N N . GLN A 1 173 ? 4.749 4.054 7.634 1.00 93.38 173 GLN A N 1
ATOM 1424 C CA . GLN A 1 173 ? 5.224 3.997 6.253 1.00 93.38 173 GLN A CA 1
ATOM 1425 C C . GLN A 1 173 ? 6.737 3.884 6.175 1.00 93.38 173 GLN A C 1
ATOM 1427 O O . GLN A 1 173 ? 7.225 3.006 5.471 1.00 93.38 173 GLN A O 1
ATOM 1432 N N . ASN A 1 174 ? 7.468 4.712 6.919 1.00 94.38 174 ASN A N 1
ATOM 1433 C CA . ASN A 1 174 ? 8.926 4.656 6.923 1.00 94.38 174 ASN A CA 1
ATOM 1434 C C . ASN A 1 174 ? 9.425 3.297 7.444 1.00 94.38 174 ASN A C 1
ATOM 1436 O O . ASN A 1 174 ? 10.245 2.662 6.787 1.00 94.38 174 ASN A O 1
ATOM 1440 N N . VAL A 1 175 ? 8.862 2.795 8.551 1.00 94.94 175 VAL A N 1
ATOM 1441 C CA . VAL A 1 175 ? 9.214 1.470 9.092 1.00 94.94 175 VAL A CA 1
ATOM 1442 C C . VAL A 1 175 ? 8.901 0.371 8.083 1.00 94.94 175 VAL A C 1
ATOM 1444 O O . VAL A 1 175 ? 9.764 -0.453 7.802 1.00 94.94 175 VAL A O 1
ATOM 1447 N N . SER A 1 176 ? 7.712 0.386 7.471 1.00 92.94 176 SER A N 1
ATOM 1448 C CA . SER A 1 176 ? 7.357 -0.647 6.497 1.00 92.94 176 SER A CA 1
ATOM 1449 C C . SER A 1 176 ? 8.265 -0.631 5.266 1.00 92.94 176 SER A C 1
ATOM 1451 O O . SER A 1 176 ? 8.688 -1.688 4.813 1.00 92.94 176 SER A O 1
ATOM 1453 N N . TRP A 1 177 ? 8.605 0.540 4.727 1.00 92.38 177 TRP A N 1
ATOM 1454 C CA . TRP A 1 177 ? 9.489 0.629 3.565 1.00 92.38 177 TRP A CA 1
ATOM 1455 C C . TRP A 1 177 ? 10.914 0.172 3.869 1.00 92.38 177 TRP A C 1
ATOM 1457 O O . TRP A 1 177 ? 11.482 -0.590 3.087 1.00 92.38 177 TRP A O 1
ATOM 1467 N N . VAL A 1 178 ? 11.472 0.598 5.005 1.00 92.06 178 VAL A N 1
ATOM 1468 C CA . VAL A 1 178 ? 12.819 0.197 5.428 1.00 92.06 178 VAL A CA 1
ATOM 1469 C C . VAL A 1 178 ? 12.870 -1.304 5.673 1.00 92.06 178 VAL A C 1
ATOM 1471 O O . VAL A 1 178 ? 13.731 -1.973 5.110 1.00 92.06 178 VAL A O 1
ATOM 1474 N N . THR A 1 179 ? 11.936 -1.850 6.457 1.00 92.94 179 THR A N 1
ATOM 1475 C CA . THR A 1 179 ? 11.910 -3.286 6.751 1.00 92.94 179 THR A CA 1
ATOM 1476 C C . THR A 1 179 ? 11.674 -4.105 5.486 1.00 92.94 179 THR A C 1
ATOM 1478 O O . THR A 1 179 ? 12.395 -5.068 5.258 1.00 92.94 179 THR A O 1
ATOM 1481 N N . PHE A 1 180 ? 10.734 -3.706 4.624 1.00 91.69 180 PHE A N 1
ATOM 1482 C CA . PHE A 1 180 ? 10.478 -4.403 3.365 1.00 91.69 180 PHE A CA 1
ATOM 1483 C C . PHE A 1 180 ? 11.723 -4.460 2.472 1.00 91.69 180 PHE A C 1
ATOM 1485 O O . PHE A 1 180 ? 12.143 -5.550 2.098 1.00 91.69 180 PHE A O 1
ATOM 1492 N N . LEU A 1 181 ? 12.337 -3.313 2.159 1.00 89.50 181 LEU A N 1
ATOM 1493 C CA . LEU A 1 181 ? 13.491 -3.262 1.255 1.00 89.50 181 LEU A CA 1
ATOM 1494 C C . LEU A 1 181 ? 14.718 -3.951 1.851 1.00 89.50 181 LEU A C 1
ATOM 1496 O O . LEU A 1 181 ? 15.429 -4.667 1.152 1.00 89.50 181 LEU A O 1
ATOM 1500 N N . TYR A 1 182 ? 14.963 -3.760 3.146 1.00 90.12 182 TYR A N 1
ATOM 1501 C CA . TYR A 1 182 ? 16.092 -4.386 3.819 1.00 90.12 182 TYR A CA 1
ATOM 1502 C C . TYR A 1 182 ? 15.945 -5.911 3.868 1.00 90.12 182 TYR A C 1
ATOM 1504 O O . TYR A 1 182 ? 16.875 -6.634 3.512 1.00 90.12 182 TYR A O 1
ATOM 1512 N N . THR A 1 183 ? 14.774 -6.416 4.266 1.00 91.38 183 THR A N 1
ATOM 1513 C CA . THR A 1 183 ? 14.534 -7.860 4.337 1.00 91.38 183 THR A CA 1
ATOM 1514 C C . THR A 1 183 ? 14.478 -8.496 2.950 1.00 91.38 183 THR A C 1
ATOM 1516 O O . THR A 1 183 ? 14.992 -9.601 2.798 1.00 91.38 183 THR A O 1
ATOM 1519 N N . ASP A 1 184 ? 13.917 -7.828 1.938 1.00 89.56 184 ASP A N 1
ATOM 1520 C CA . ASP A 1 184 ? 13.880 -8.334 0.557 1.00 89.56 184 ASP A CA 1
ATOM 1521 C C . ASP A 1 184 ? 15.290 -8.557 0.001 1.00 89.56 184 ASP A C 1
ATOM 1523 O O . ASP A 1 184 ? 15.611 -9.653 -0.463 1.00 89.56 184 ASP A O 1
ATOM 1527 N N . GLU A 1 185 ? 16.169 -7.564 0.147 1.00 86.31 185 GLU A N 1
ATOM 1528 C CA . GLU A 1 185 ? 17.555 -7.664 -0.311 1.00 86.31 185 GLU A CA 1
ATOM 1529 C C . GLU A 1 185 ? 18.335 -8.736 0.463 1.00 86.31 185 GLU A C 1
ATOM 1531 O O . GLU A 1 185 ? 19.042 -9.540 -0.149 1.00 86.31 185 GLU A O 1
ATOM 1536 N N . LEU A 1 186 ? 18.184 -8.804 1.794 1.00 89.81 186 LEU A N 1
ATOM 1537 C CA . LEU A 1 186 ? 18.853 -9.826 2.606 1.00 89.81 186 LEU A CA 1
ATOM 1538 C C . LEU A 1 186 ? 18.383 -11.238 2.254 1.00 89.81 186 LEU A C 1
ATOM 1540 O O . LEU A 1 186 ? 19.202 -12.148 2.141 1.00 89.81 186 LEU A O 1
ATOM 1544 N N . THR A 1 187 ? 17.075 -11.423 2.089 1.00 89.56 187 THR A N 1
ATOM 1545 C CA . THR A 1 187 ? 16.496 -12.741 1.817 1.00 89.56 187 THR A CA 1
ATOM 1546 C C . THR A 1 187 ? 16.917 -13.220 0.434 1.00 89.56 187 THR A C 1
ATOM 1548 O O . THR A 1 187 ? 17.418 -14.332 0.308 1.00 89.56 187 THR A O 1
ATOM 1551 N N . LYS A 1 188 ? 16.827 -12.368 -0.595 1.00 86.94 188 LYS A N 1
ATOM 1552 C CA . LYS A 1 188 ? 17.270 -12.719 -1.954 1.00 86.94 188 LYS A CA 1
ATOM 1553 C C . LYS A 1 188 ? 18.766 -13.007 -2.026 1.00 86.94 188 LYS A C 1
ATOM 1555 O O . LYS A 1 188 ? 19.153 -13.958 -2.695 1.00 86.94 188 LYS A O 1
ATOM 1560 N N . THR A 1 189 ? 19.596 -12.233 -1.325 1.00 87.12 189 THR A N 1
ATOM 1561 C CA . THR A 1 189 ? 21.048 -12.478 -1.269 1.00 87.12 189 THR A CA 1
ATOM 1562 C C . THR A 1 189 ? 21.349 -13.850 -0.671 1.00 87.12 189 THR A C 1
ATOM 1564 O O . THR A 1 189 ? 22.022 -14.652 -1.308 1.00 87.12 189 THR A O 1
ATOM 1567 N N . LYS A 1 190 ? 20.754 -14.175 0.484 1.00 88.75 190 LYS A N 1
ATOM 1568 C CA . LYS A 1 190 ? 20.945 -15.479 1.136 1.00 88.75 190 LYS A CA 1
ATOM 1569 C C . LYS A 1 190 ? 20.452 -16.654 0.293 1.00 88.75 190 LYS A C 1
ATOM 1571 O O . LYS A 1 190 ? 21.090 -17.700 0.269 1.00 88.75 190 LYS A O 1
ATOM 1576 N N . VAL A 1 191 ? 19.319 -16.502 -0.394 1.00 88.00 191 VAL A N 1
ATOM 1577 C CA . VAL A 1 191 ? 18.788 -17.568 -1.259 1.00 88.00 191 VAL A CA 1
ATOM 1578 C C . VAL A 1 191 ? 19.701 -17.789 -2.471 1.00 88.00 191 VAL A C 1
ATOM 1580 O O . VAL A 1 191 ? 19.968 -18.938 -2.818 1.00 88.00 191 VAL A O 1
ATOM 1583 N N . ARG A 1 192 ? 20.226 -16.716 -3.078 1.00 87.81 192 ARG A N 1
ATOM 1584 C CA . ARG A 1 192 ? 21.201 -16.803 -4.180 1.00 87.81 192 ARG A CA 1
ATOM 1585 C C . ARG A 1 192 ? 22.512 -17.454 -3.741 1.00 87.81 192 ARG A C 1
ATOM 1587 O O . ARG A 1 192 ? 23.023 -18.307 -4.457 1.00 87.81 192 ARG A O 1
ATOM 1594 N N . GLU A 1 193 ? 23.021 -17.098 -2.561 1.00 88.19 193 GLU A N 1
ATOM 1595 C CA . GLU A 1 193 ? 24.217 -17.716 -1.968 1.00 88.19 193 GLU A CA 1
ATOM 1596 C C . GLU A 1 193 ? 24.012 -19.215 -1.719 1.00 88.19 193 GLU A C 1
ATOM 1598 O O . GLU A 1 193 ? 24.869 -20.021 -2.073 1.00 88.19 193 GLU A O 1
ATOM 1603 N N . TYR A 1 194 ? 22.857 -19.600 -1.167 1.00 87.19 194 TYR A N 1
ATOM 1604 C CA . TYR A 1 194 ? 22.539 -20.998 -0.880 1.00 87.19 194 TYR A CA 1
ATOM 1605 C C . TYR A 1 194 ? 22.394 -21.850 -2.148 1.00 87.19 194 TYR A C 1
ATOM 1607 O O . TYR A 1 194 ? 22.862 -22.985 -2.183 1.00 87.19 194 TYR A O 1
ATOM 1615 N N . LYS A 1 195 ? 21.750 -21.316 -3.193 1.00 84.56 195 LYS A N 1
ATOM 1616 C CA . LYS A 1 195 ? 21.514 -22.046 -4.449 1.00 84.56 195 LYS A CA 1
ATOM 1617 C C . LYS A 1 195 ? 22.644 -21.937 -5.470 1.00 84.56 195 LYS A C 1
ATOM 1619 O O . LYS A 1 195 ? 22.572 -22.616 -6.487 1.00 84.56 195 LYS A O 1
ATOM 1624 N N . GLN A 1 196 ? 23.636 -21.075 -5.236 1.00 82.00 196 GLN A N 1
ATOM 1625 C CA . GLN A 1 196 ? 24.709 -20.766 -6.191 1.00 82.00 196 GLN A CA 1
ATOM 1626 C C . GLN A 1 196 ? 24.195 -20.416 -7.605 1.00 82.00 196 GLN A C 1
ATOM 1628 O O . GLN A 1 196 ? 24.887 -20.616 -8.598 1.00 82.00 196 GLN A O 1
ATOM 1633 N N . SER A 1 197 ? 22.977 -19.875 -7.701 1.00 78.69 197 SER A N 1
ATOM 1634 C CA . SER A 1 197 ? 22.334 -19.469 -8.952 1.00 78.69 197 SER A CA 1
ATOM 1635 C C . SER A 1 197 ? 21.854 -18.028 -8.833 1.00 78.69 197 SER A C 1
ATOM 1637 O O . SER A 1 197 ? 21.295 -17.629 -7.806 1.00 78.69 197 SER A O 1
ATOM 1639 N N . GLN A 1 198 ? 22.072 -17.238 -9.887 1.00 72.88 198 GLN A N 1
ATOM 1640 C CA . GLN A 1 198 ? 21.539 -15.875 -9.983 1.00 72.88 198 GLN A CA 1
ATOM 1641 C C . GLN A 1 198 ? 20.027 -15.882 -10.233 1.00 72.88 198 GLN A C 1
ATOM 1643 O O . GLN A 1 198 ? 19.311 -15.015 -9.715 1.00 72.88 198 GLN A O 1
ATOM 1648 N N . ASP A 1 199 ? 19.550 -16.899 -10.951 1.00 78.00 199 ASP A N 1
ATOM 1649 C CA . ASP A 1 199 ? 18.149 -17.052 -11.304 1.00 78.00 199 ASP A CA 1
ATOM 1650 C C . ASP A 1 199 ? 17.412 -17.822 -10.213 1.00 78.00 199 ASP A C 1
ATOM 1652 O O . ASP A 1 199 ? 17.681 -18.992 -9.924 1.00 78.00 199 ASP A O 1
ATOM 1656 N N . LEU A 1 200 ? 16.483 -17.112 -9.579 1.00 78.25 200 LEU A N 1
ATOM 1657 C CA . LEU A 1 200 ? 15.608 -17.640 -8.546 1.00 78.25 200 LEU A CA 1
ATOM 1658 C C . LEU A 1 200 ? 14.353 -18.210 -9.199 1.00 78.25 200 LEU A C 1
ATOM 1660 O O . LEU A 1 200 ? 13.701 -17.537 -9.997 1.00 78.25 200 LEU A O 1
ATOM 1664 N N . THR A 1 201 ? 13.976 -19.428 -8.814 1.00 82.81 201 THR A N 1
ATOM 1665 C CA . THR A 1 201 ? 12.713 -20.011 -9.279 1.00 82.81 201 THR A CA 1
ATOM 1666 C C . THR A 1 201 ? 11.523 -19.238 -8.701 1.00 82.81 201 THR A C 1
ATOM 1668 O O . THR A 1 201 ? 11.626 -18.596 -7.650 1.00 82.81 201 THR A O 1
ATOM 1671 N N . HIS A 1 202 ? 10.351 -19.331 -9.335 1.00 77.25 202 HIS A N 1
ATOM 1672 C CA . HIS A 1 202 ? 9.127 -18.703 -8.817 1.00 77.25 202 HIS A CA 1
ATOM 1673 C C . HIS A 1 202 ? 8.787 -19.149 -7.385 1.00 77.25 202 HIS A C 1
ATOM 1675 O O . HIS A 1 202 ? 8.289 -18.350 -6.592 1.00 77.25 202 HIS A O 1
ATOM 1681 N N . ILE A 1 203 ? 9.108 -20.398 -7.029 1.00 80.62 203 ILE A N 1
ATOM 1682 C CA . ILE A 1 203 ? 8.901 -20.948 -5.683 1.00 80.62 203 ILE A CA 1
ATOM 1683 C C . ILE A 1 203 ? 9.837 -20.271 -4.674 1.00 80.62 203 ILE A C 1
ATOM 1685 O O . ILE A 1 203 ? 9.400 -19.902 -3.585 1.00 80.62 203 ILE A O 1
ATOM 1689 N N . ASP A 1 204 ? 11.100 -20.044 -5.045 1.00 82.75 204 ASP A N 1
ATOM 1690 C CA . ASP A 1 204 ? 12.068 -19.353 -4.186 1.00 82.75 204 ASP A CA 1
ATOM 1691 C C . ASP A 1 204 ? 11.673 -17.898 -3.953 1.00 82.75 204 ASP A C 1
ATOM 1693 O O . ASP A 1 204 ? 11.724 -17.405 -2.827 1.00 82.75 204 ASP A O 1
ATOM 1697 N N . LEU A 1 205 ? 11.242 -17.211 -5.014 1.00 80.12 205 LEU A N 1
ATOM 1698 C CA . LEU A 1 205 ? 10.749 -15.838 -4.933 1.00 80.12 205 LEU A CA 1
ATOM 1699 C C . LEU A 1 205 ? 9.495 -15.746 -4.061 1.00 80.12 205 LEU A C 1
ATOM 1701 O O . LEU A 1 205 ? 9.369 -14.812 -3.268 1.00 80.12 205 LEU A O 1
ATOM 1705 N N . PHE A 1 206 ? 8.596 -16.726 -4.162 1.00 80.88 206 PHE A N 1
ATOM 1706 C CA . PHE A 1 206 ? 7.416 -16.815 -3.310 1.00 80.88 206 PHE A CA 1
ATOM 1707 C C . PHE A 1 206 ? 7.791 -17.040 -1.838 1.00 80.88 206 PHE A C 1
ATOM 1709 O O . PHE A 1 206 ? 7.336 -16.295 -0.969 1.00 80.88 206 PHE A O 1
ATOM 1716 N N . ALA A 1 207 ? 8.661 -18.011 -1.545 1.00 84.44 207 ALA A N 1
ATOM 1717 C CA . ALA A 1 207 ? 9.116 -18.303 -0.186 1.00 84.44 207 ALA A CA 1
ATOM 1718 C C . ALA A 1 207 ? 9.858 -17.109 0.439 1.00 84.44 207 ALA A C 1
ATOM 1720 O O . ALA A 1 207 ? 9.575 -16.721 1.577 1.00 84.44 207 ALA A O 1
ATOM 1721 N N . ALA A 1 208 ? 10.745 -16.468 -0.327 1.00 86.12 208 ALA A N 1
ATOM 1722 C CA . ALA A 1 208 ? 11.426 -15.246 0.081 1.00 86.12 208 ALA A CA 1
ATOM 1723 C C . ALA A 1 208 ? 10.422 -14.118 0.361 1.00 86.12 208 ALA A C 1
ATOM 1725 O O . ALA A 1 208 ? 10.477 -13.490 1.417 1.00 86.12 208 ALA A O 1
ATOM 1726 N N . GLY A 1 209 ? 9.455 -13.908 -0.537 1.00 85.12 209 GLY A N 1
ATOM 1727 C CA . GLY A 1 209 ? 8.397 -12.913 -0.375 1.00 85.12 209 GLY A CA 1
ATOM 1728 C C . GLY A 1 209 ? 7.548 -13.130 0.882 1.00 85.12 209 GLY A C 1
ATOM 1729 O O . GLY A 1 209 ? 7.199 -12.163 1.559 1.00 85.12 209 GLY A O 1
ATOM 1730 N N . MET A 1 210 ? 7.270 -14.382 1.254 1.00 85.00 210 MET A N 1
ATOM 1731 C CA . MET A 1 210 ? 6.547 -14.714 2.487 1.00 85.00 210 MET A CA 1
ATOM 1732 C C . MET A 1 210 ? 7.344 -14.351 3.747 1.00 85.00 210 MET A C 1
ATOM 1734 O O . MET A 1 210 ? 6.786 -13.745 4.665 1.00 85.00 210 MET A O 1
ATOM 1738 N N . ILE A 1 211 ? 8.647 -14.652 3.786 1.00 89.69 211 ILE A N 1
ATOM 1739 C CA . ILE A 1 211 ? 9.532 -14.263 4.900 1.00 89.69 211 ILE A CA 1
ATOM 1740 C C . ILE A 1 211 ? 9.585 -12.737 5.021 1.00 89.69 211 ILE A C 1
ATOM 1742 O O . ILE A 1 211 ? 9.386 -12.190 6.107 1.00 89.69 211 ILE A O 1
ATOM 1746 N N . VAL A 1 212 ? 9.779 -12.043 3.896 1.00 90.25 212 VAL A N 1
ATOM 1747 C CA . VAL A 1 212 ? 9.775 -10.574 3.832 1.00 90.25 212 VAL A CA 1
ATOM 1748 C C . VAL A 1 212 ? 8.453 -10.014 4.354 1.00 90.25 212 VAL A C 1
ATOM 1750 O O . VAL A 1 212 ? 8.449 -9.105 5.186 1.00 90.25 212 VAL A O 1
ATOM 1753 N N . GLY A 1 213 ? 7.326 -10.582 3.919 1.00 88.06 213 GLY A N 1
ATOM 1754 C CA . GLY A 1 213 ? 5.990 -10.198 4.361 1.00 88.06 213 GLY A CA 1
ATOM 1755 C C . GLY A 1 213 ? 5.791 -10.365 5.868 1.00 88.06 213 GLY A C 1
ATOM 1756 O O . GLY A 1 213 ? 5.263 -9.458 6.514 1.00 88.06 213 GLY A O 1
ATOM 1757 N N . LEU A 1 214 ? 6.255 -11.476 6.448 1.00 90.81 214 LEU A N 1
ATOM 1758 C CA . LEU A 1 214 ? 6.164 -11.750 7.886 1.00 90.81 214 LEU A CA 1
ATOM 1759 C C . LEU A 1 214 ? 6.989 -10.760 8.714 1.00 90.81 214 LEU A C 1
ATOM 1761 O O . LEU A 1 214 ? 6.457 -10.157 9.648 1.00 90.81 214 LEU A O 1
ATOM 1765 N N . VAL A 1 215 ? 8.256 -10.546 8.349 1.00 93.31 215 VAL A N 1
ATOM 1766 C CA . VAL A 1 215 ? 9.155 -9.623 9.061 1.00 93.31 215 VAL A CA 1
ATOM 1767 C C . VAL A 1 215 ? 8.649 -8.182 8.957 1.00 93.31 215 VAL A C 1
ATOM 1769 O O . VAL A 1 215 ? 8.567 -7.478 9.964 1.00 93.31 215 VAL A O 1
ATOM 1772 N N . ASN A 1 216 ? 8.220 -7.757 7.764 1.00 93.00 216 ASN A N 1
ATOM 1773 C CA . ASN A 1 216 ? 7.617 -6.440 7.561 1.00 93.00 216 ASN A CA 1
ATOM 1774 C C . ASN A 1 216 ? 6.331 -6.262 8.382 1.00 93.00 216 ASN A C 1
ATOM 1776 O O . ASN A 1 216 ? 6.127 -5.216 8.995 1.00 93.00 216 ASN A O 1
ATOM 1780 N N . THR A 1 217 ? 5.476 -7.286 8.434 1.00 90.75 217 THR A N 1
ATOM 1781 C CA . THR A 1 217 ? 4.251 -7.244 9.243 1.00 90.75 217 THR A CA 1
ATOM 1782 C C . THR A 1 217 ? 4.594 -7.106 10.723 1.00 90.75 217 THR A C 1
ATOM 1784 O O . THR A 1 217 ? 4.036 -6.241 11.393 1.00 90.75 217 THR A O 1
ATOM 1787 N N . ALA A 1 218 ? 5.552 -7.886 11.229 1.00 92.75 218 ALA A N 1
ATOM 1788 C CA . ALA A 1 218 ? 5.972 -7.810 12.624 1.00 92.75 218 ALA A CA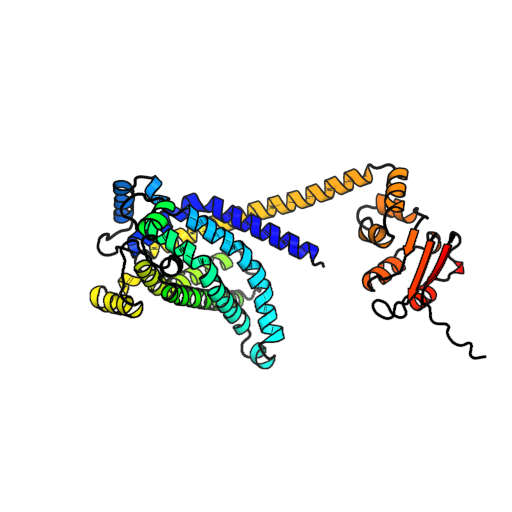 1
ATOM 1789 C C . ALA A 1 218 ? 6.457 -6.398 13.007 1.00 92.75 218 ALA A C 1
ATOM 1791 O O . ALA A 1 218 ? 6.023 -5.854 14.019 1.00 92.75 218 ALA A O 1
ATOM 1792 N N . ALA A 1 219 ? 7.278 -5.765 12.164 1.00 94.19 219 ALA A N 1
ATOM 1793 C CA . ALA A 1 219 ? 7.780 -4.414 12.414 1.00 94.19 219 ALA A CA 1
ATOM 1794 C C . ALA A 1 219 ? 6.698 -3.322 12.283 1.00 94.19 219 ALA A C 1
ATOM 1796 O O . ALA A 1 219 ? 6.687 -2.352 13.041 1.00 94.19 219 ALA A O 1
ATOM 1797 N N . MET A 1 220 ? 5.774 -3.461 11.326 1.00 93.19 220 MET A N 1
ATOM 1798 C CA . MET A 1 220 ? 4.780 -2.429 11.010 1.00 93.19 220 MET A CA 1
ATOM 1799 C C . MET A 1 220 ? 3.588 -2.403 11.984 1.00 93.19 220 MET A C 1
ATOM 1801 O O . MET A 1 220 ? 3.020 -1.332 12.221 1.00 93.19 220 MET A O 1
ATOM 1805 N N . MET A 1 221 ? 3.179 -3.553 12.530 1.00 92.19 221 MET A N 1
ATOM 1806 C CA . MET A 1 221 ? 1.920 -3.705 13.280 1.00 92.19 221 MET A CA 1
ATOM 1807 C C . MET A 1 221 ? 1.741 -2.730 14.461 1.00 92.19 221 MET A C 1
ATOM 1809 O O . MET A 1 221 ? 0.662 -2.138 14.554 1.00 92.19 221 MET A O 1
ATOM 1813 N N . PRO A 1 222 ? 2.751 -2.454 15.313 1.00 93.88 222 PRO A N 1
ATOM 1814 C CA . PRO A 1 222 ? 2.602 -1.474 16.393 1.00 93.88 222 PRO A CA 1
ATOM 1815 C C . PRO A 1 222 ? 2.222 -0.075 15.903 1.00 93.88 222 PRO A C 1
ATOM 1817 O O . PRO A 1 222 ? 1.362 0.587 16.488 1.00 93.88 222 PRO A O 1
ATOM 1820 N N . PHE A 1 223 ? 2.806 0.361 14.789 1.00 94.38 223 PHE A N 1
ATOM 1821 C CA . PHE A 1 223 ? 2.505 1.660 14.193 1.00 94.38 223 PHE A CA 1
ATOM 1822 C C . PHE A 1 223 ? 1.153 1.666 13.476 1.00 94.38 223 PHE A C 1
ATOM 1824 O O . PHE A 1 223 ? 0.440 2.670 13.518 1.00 94.38 223 PHE A O 1
ATOM 1831 N N . ASP A 1 224 ? 0.767 0.546 12.858 1.00 92.88 224 ASP A N 1
ATOM 1832 C CA . ASP A 1 224 ? -0.557 0.392 12.248 1.00 92.88 224 ASP A CA 1
ATOM 1833 C C . ASP A 1 224 ? -1.676 0.439 13.299 1.00 92.88 224 ASP A C 1
ATOM 1835 O O . ASP A 1 224 ? -2.670 1.137 13.106 1.00 92.88 224 ASP A O 1
ATOM 1839 N N . TYR A 1 225 ? -1.472 -0.183 14.463 1.00 93.56 225 TYR A N 1
ATOM 1840 C CA . TYR A 1 225 ? -2.405 -0.094 15.586 1.00 93.56 225 TYR A CA 1
ATOM 1841 C C . TYR A 1 225 ? -2.589 1.352 16.068 1.00 93.56 225 TYR A C 1
ATOM 1843 O O . TYR A 1 225 ? -3.718 1.840 16.172 1.00 93.56 225 TYR A O 1
ATOM 1851 N N . VAL A 1 226 ? -1.490 2.077 16.318 1.00 93.75 226 VAL A N 1
ATOM 1852 C CA . VAL A 1 226 ? -1.558 3.472 16.790 1.00 93.75 226 VAL A CA 1
ATOM 1853 C C . VAL A 1 226 ? -2.214 4.384 15.751 1.00 93.75 226 VAL A C 1
ATOM 1855 O O . VAL A 1 226 ? -3.023 5.248 16.104 1.00 93.75 226 VAL A O 1
ATOM 1858 N N . LYS A 1 227 ? -1.928 4.165 14.464 1.00 93.06 227 LYS A N 1
ATOM 1859 C CA . LYS A 1 227 ? -2.621 4.829 13.355 1.00 93.06 227 LYS A CA 1
ATOM 1860 C C . LYS A 1 227 ? -4.125 4.573 13.423 1.00 93.06 227 LYS A C 1
ATOM 1862 O O . LYS A 1 227 ? -4.890 5.536 13.415 1.00 93.06 227 LYS A O 1
ATOM 1867 N N . THR A 1 228 ? -4.556 3.315 13.517 1.00 93.19 228 THR A N 1
ATOM 1868 C CA . THR A 1 228 ? -5.983 2.968 13.572 1.00 93.19 228 THR A CA 1
ATOM 1869 C C . THR A 1 228 ? -6.661 3.608 14.788 1.00 93.19 228 THR A C 1
ATOM 1871 O O . THR A 1 228 ? -7.740 4.182 14.654 1.00 93.19 228 THR A O 1
ATOM 1874 N N . GLN A 1 229 ? -6.003 3.638 15.950 1.00 92.38 229 GLN A N 1
ATOM 1875 C CA . GLN A 1 229 ? -6.514 4.316 17.149 1.00 92.38 229 GLN A CA 1
ATOM 1876 C C . GLN A 1 229 ? -6.664 5.835 16.975 1.00 92.38 229 GLN A C 1
ATOM 1878 O O . GLN A 1 229 ? -7.626 6.424 17.471 1.00 92.38 229 GLN A O 1
ATOM 1883 N N . LYS A 1 230 ? -5.750 6.481 16.243 1.00 91.38 230 LYS A N 1
ATOM 1884 C CA . LYS A 1 230 ? -5.829 7.912 15.905 1.00 91.38 230 LYS A CA 1
ATOM 1885 C C . LYS A 1 230 ? -6.885 8.230 14.845 1.00 91.38 230 LYS A C 1
ATOM 1887 O O . LYS A 1 230 ? -7.429 9.337 14.852 1.00 91.38 230 LYS A O 1
ATOM 1892 N N . GLN A 1 231 ? -7.146 7.284 13.943 1.00 90.69 231 GLN A N 1
ATOM 1893 C CA . GLN A 1 231 ? -8.004 7.437 12.766 1.00 90.69 231 GLN A CA 1
ATOM 1894 C C . GLN A 1 231 ? -9.365 6.739 12.882 1.00 90.69 231 GLN A C 1
ATOM 1896 O O . GLN A 1 231 ? -10.107 6.700 11.898 1.00 90.69 231 GLN A O 1
ATOM 1901 N N . LYS A 1 232 ? -9.750 6.241 14.057 1.00 91.25 232 LYS A N 1
ATOM 1902 C CA . LYS A 1 232 ? -11.090 5.682 14.281 1.00 91.25 232 LYS A CA 1
ATOM 1903 C C . LYS A 1 232 ? -12.185 6.759 14.339 1.00 91.25 232 LYS A C 1
ATOM 1905 O O . LYS A 1 232 ? -11.904 7.963 14.380 1.00 91.25 232 LYS A O 1
ATOM 1910 N N . PHE A 1 233 ? -13.441 6.317 14.292 1.00 82.38 233 PHE A N 1
ATOM 1911 C CA . PHE A 1 233 ? -14.643 7.154 14.297 1.00 82.38 233 PHE A CA 1
ATOM 1912 C C . PHE A 1 233 ? -14.716 8.060 15.534 1.00 82.38 233 PHE A C 1
ATOM 1914 O O . PHE A 1 233 ? -14.740 9.291 15.411 1.00 82.38 233 PHE A O 1
ATOM 1921 N N . PHE A 1 234 ? -14.674 7.444 16.719 1.00 79.69 234 PHE A N 1
ATOM 1922 C CA . PHE A 1 234 ? -14.658 8.149 17.996 1.00 79.69 234 PHE A CA 1
ATOM 1923 C C . PHE A 1 234 ? -13.327 8.874 18.187 1.00 79.69 234 PHE A C 1
ATOM 1925 O O . PHE A 1 234 ? -12.253 8.284 18.050 1.00 79.69 234 PHE A O 1
ATOM 1932 N N . GLN A 1 235 ? -13.398 10.173 18.479 1.00 69.62 235 GLN A N 1
ATOM 1933 C CA . GLN A 1 235 ? -12.207 11.005 18.588 1.00 69.62 235 GLN A CA 1
ATOM 1934 C C . GLN A 1 235 ? -11.358 10.573 19.785 1.00 69.62 235 GLN A C 1
ATOM 1936 O O . GLN A 1 235 ? -11.826 10.573 20.917 1.00 69.62 235 GLN A O 1
ATOM 1941 N N . ASN A 1 236 ? -10.086 10.266 19.525 1.00 73.31 236 ASN A N 1
ATOM 1942 C CA . ASN A 1 236 ? -9.069 10.162 20.563 1.00 73.31 236 ASN A CA 1
ATOM 1943 C C . ASN A 1 236 ? -8.076 11.328 20.443 1.00 73.31 236 ASN A C 1
ATOM 1945 O O . ASN A 1 236 ? -7.310 11.400 19.473 1.00 73.31 236 ASN A O 1
ATOM 1949 N N . ASN A 1 237 ? -8.124 12.266 21.392 1.00 78.19 237 ASN A N 1
ATOM 1950 C CA . ASN A 1 237 ? -7.261 13.453 21.408 1.00 78.19 237 ASN A CA 1
ATOM 1951 C C . ASN A 1 237 ? -5.886 13.198 22.046 1.00 78.19 237 ASN A C 1
ATOM 1953 O O . ASN A 1 237 ? -5.010 14.050 21.932 1.00 78.19 237 ASN A O 1
ATOM 1957 N N . GLN A 1 238 ? -5.664 12.022 22.640 1.00 83.56 238 GLN A N 1
ATOM 1958 C CA . GLN A 1 238 ? -4.366 11.610 23.189 1.00 83.56 238 GLN A CA 1
ATOM 1959 C C . GLN A 1 238 ? -3.279 11.658 22.124 1.00 83.56 238 GLN A C 1
ATOM 1961 O O . GLN A 1 238 ? -3.570 11.360 20.965 1.00 83.56 238 GLN A O 1
ATOM 1966 N N . SER A 1 239 ? -2.033 11.986 22.474 1.00 88.50 239 SER A N 1
ATOM 1967 C CA . SER A 1 239 ? -0.916 11.955 21.526 1.00 88.50 239 SER A CA 1
ATOM 1968 C C . SER A 1 239 ? -0.605 10.519 21.063 1.00 88.50 239 SER A C 1
ATOM 1970 O O . SER A 1 239 ? -1.086 9.539 21.627 1.00 88.50 239 SER A O 1
ATOM 1972 N N . MET A 1 240 ? 0.180 10.366 19.990 1.00 89.62 240 MET A N 1
ATOM 1973 C CA . MET A 1 240 ? 0.618 9.031 19.542 1.00 89.62 240 MET A CA 1
ATOM 1974 C C . MET A 1 240 ? 1.408 8.309 20.644 1.00 89.62 240 MET A C 1
ATOM 1976 O O . MET A 1 240 ? 1.213 7.113 20.853 1.00 89.62 240 MET A O 1
ATOM 1980 N N . MET A 1 241 ? 2.260 9.047 21.360 1.00 90.88 241 MET A N 1
ATOM 1981 C CA . MET A 1 241 ? 3.070 8.501 22.443 1.00 90.88 241 MET A CA 1
ATOM 1982 C C . MET A 1 241 ? 2.204 8.078 23.631 1.00 90.88 241 MET A C 1
ATOM 1984 O O . MET A 1 241 ? 2.449 7.029 24.221 1.00 90.88 241 MET A O 1
ATOM 1988 N N . ASP A 1 242 ? 1.153 8.838 23.939 1.00 92.12 242 ASP A N 1
ATOM 1989 C CA . ASP A 1 242 ? 0.223 8.492 25.018 1.00 92.12 242 ASP A CA 1
ATOM 1990 C C . ASP A 1 242 ? -0.556 7.222 24.690 1.00 92.12 242 ASP A C 1
ATOM 1992 O O . ASP A 1 242 ? -0.677 6.351 25.547 1.00 92.12 242 ASP A O 1
ATOM 1996 N N . ILE A 1 243 ? -1.030 7.069 23.446 1.00 91.38 243 ILE A N 1
ATOM 1997 C CA . ILE A 1 243 ? -1.691 5.834 22.994 1.00 91.38 243 ILE A CA 1
ATOM 1998 C C . ILE A 1 243 ? -0.733 4.653 23.140 1.00 91.38 243 ILE A C 1
ATOM 2000 O O . ILE A 1 243 ? -1.123 3.615 23.674 1.00 91.38 243 ILE A O 1
ATOM 2004 N N . PHE A 1 244 ? 0.520 4.810 22.709 1.00 92.69 244 PHE A N 1
ATOM 2005 C CA . PHE A 1 244 ? 1.523 3.755 22.803 1.00 92.69 244 PHE A CA 1
ATOM 2006 C C . PHE A 1 244 ? 1.803 3.361 24.262 1.00 92.69 244 PHE A C 1
ATOM 2008 O O . PHE A 1 244 ? 1.680 2.189 24.614 1.00 92.69 244 PHE A O 1
ATOM 2015 N N . LYS A 1 245 ? 2.094 4.335 25.136 1.00 93.19 245 LYS A N 1
ATOM 2016 C CA . LYS A 1 245 ? 2.373 4.108 26.565 1.00 93.19 245 LYS A CA 1
ATOM 2017 C C . LYS A 1 245 ? 1.173 3.527 27.312 1.00 93.19 245 LYS A C 1
ATOM 2019 O O . LYS A 1 245 ? 1.335 2.588 28.087 1.00 93.19 245 LYS A O 1
ATOM 2024 N N . THR A 1 246 ? -0.025 4.058 27.069 1.00 91.69 246 THR A N 1
ATOM 2025 C CA . THR A 1 246 ? -1.263 3.597 27.719 1.00 91.69 246 THR A CA 1
ATOM 2026 C C . THR A 1 246 ? -1.575 2.163 27.318 1.00 91.69 246 THR A C 1
ATOM 2028 O O . THR A 1 246 ? -1.826 1.331 28.184 1.00 91.69 246 THR A O 1
ATOM 2031 N N . THR A 1 247 ? -1.465 1.850 26.024 1.00 91.81 247 THR A N 1
ATOM 2032 C CA . THR A 1 247 ? -1.675 0.488 25.512 1.00 91.81 247 THR A CA 1
ATOM 2033 C C . THR A 1 247 ? -0.654 -0.480 26.106 1.00 91.81 247 THR A C 1
ATOM 2035 O O . THR A 1 247 ? -1.027 -1.545 26.588 1.00 91.81 247 THR A O 1
ATOM 2038 N N . LEU A 1 248 ? 0.626 -0.095 26.140 1.00 93.44 248 LEU A N 1
ATOM 2039 C CA . LEU A 1 248 ? 1.684 -0.935 26.696 1.00 93.44 248 LEU A CA 1
ATOM 2040 C C . LEU A 1 248 ? 1.480 -1.208 28.194 1.00 93.44 248 LEU A C 1
ATOM 2042 O O . LEU A 1 248 ? 1.703 -2.330 28.637 1.00 93.44 248 LEU A O 1
ATOM 2046 N N . LYS A 1 249 ? 1.030 -0.205 28.959 1.00 92.88 249 LYS A N 1
ATOM 2047 C CA . LYS A 1 249 ? 0.786 -0.326 30.403 1.00 92.88 249 LYS A CA 1
ATOM 2048 C C . LYS A 1 249 ? -0.477 -1.129 30.734 1.00 92.88 249 LYS A C 1
ATOM 2050 O O . LYS A 1 249 ? -0.477 -1.843 31.728 1.00 92.88 249 LYS A O 1
ATOM 2055 N N . GLN A 1 250 ? -1.549 -0.982 29.952 1.00 89.25 250 GLN A N 1
ATOM 2056 C CA . GLN A 1 250 ? -2.852 -1.595 30.248 1.00 89.25 250 GLN A CA 1
ATOM 2057 C C . GLN A 1 250 ? -3.009 -2.996 29.653 1.00 89.25 250 GLN A C 1
ATOM 2059 O O . GLN A 1 250 ? -3.517 -3.887 30.322 1.00 89.25 250 GLN A O 1
ATOM 2064 N N . ASP A 1 251 ? -2.579 -3.191 28.406 1.00 85.69 251 ASP A N 1
ATOM 2065 C CA . ASP A 1 251 ? -2.854 -4.408 27.636 1.00 85.69 251 ASP A CA 1
ATOM 2066 C C . ASP A 1 251 ? -1.590 -5.187 27.230 1.00 85.69 251 ASP A C 1
ATOM 2068 O O . ASP A 1 251 ? -1.677 -6.300 26.703 1.00 85.69 251 ASP A O 1
ATOM 2072 N N . GLY A 1 252 ? -0.409 -4.599 27.431 1.00 91.12 252 GLY A N 1
ATOM 2073 C CA . GLY A 1 252 ? 0.868 -5.187 27.040 1.00 91.12 252 GLY A CA 1
ATOM 2074 C C . GLY A 1 252 ? 1.126 -5.194 25.527 1.00 91.12 252 GLY A C 1
ATOM 2075 O O . GLY A 1 252 ? 0.388 -4.636 24.713 1.00 91.12 252 GLY A O 1
ATOM 2076 N N . ILE A 1 253 ? 2.224 -5.847 25.133 1.00 91.06 253 ILE A N 1
ATOM 2077 C CA . ILE A 1 253 ? 2.733 -5.836 23.749 1.00 91.06 253 ILE A CA 1
ATOM 2078 C C . ILE A 1 253 ? 1.800 -6.585 22.787 1.00 91.06 253 ILE A C 1
ATOM 2080 O O . ILE A 1 253 ? 1.649 -6.183 21.634 1.00 91.06 253 ILE A O 1
ATOM 2084 N N . ALA A 1 254 ? 1.131 -7.642 23.257 1.00 90.56 254 ALA A N 1
ATOM 2085 C CA . ALA A 1 254 ? 0.255 -8.476 22.432 1.00 90.56 254 ALA A CA 1
ATOM 2086 C C . ALA A 1 254 ? -0.877 -7.673 21.764 1.00 90.56 254 ALA A C 1
ATOM 2088 O O . ALA A 1 254 ? -1.321 -8.015 20.665 1.00 90.56 254 ALA A O 1
ATOM 2089 N N . ARG A 1 255 ? -1.304 -6.565 22.385 1.00 90.50 255 ARG A N 1
ATOM 2090 C CA . ARG A 1 255 ? -2.376 -5.709 21.873 1.00 90.50 255 ARG A CA 1
ATOM 2091 C C . ARG A 1 255 ? -2.047 -5.058 20.532 1.00 90.50 255 ARG A C 1
ATOM 2093 O O . ARG A 1 255 ? -2.926 -4.942 19.681 1.00 90.50 255 ARG A O 1
ATOM 2100 N N . PHE A 1 256 ? -0.787 -4.700 20.308 1.00 92.44 256 PHE A N 1
ATOM 2101 C CA . PHE A 1 256 ? -0.331 -4.112 19.046 1.00 92.44 256 PHE A CA 1
ATOM 2102 C C . PHE A 1 256 ? -0.448 -5.071 17.856 1.00 92.44 256 PHE A C 1
ATOM 2104 O O . PHE A 1 256 ? -0.522 -4.631 16.712 1.00 92.44 256 PHE A O 1
ATOM 2111 N N . TYR A 1 257 ? -0.502 -6.376 18.122 1.00 92.38 257 TYR A N 1
ATOM 2112 C CA . TYR A 1 257 ? -0.538 -7.420 17.103 1.00 92.38 257 TYR A CA 1
ATOM 2113 C C . TYR A 1 257 ? -1.947 -7.965 16.853 1.00 92.38 257 TYR A C 1
ATOM 2115 O O . TYR A 1 257 ? -2.118 -8.929 16.110 1.00 92.38 257 TYR A O 1
ATOM 2123 N N . VAL A 1 258 ? -2.989 -7.355 17.419 1.00 90.25 258 VAL A N 1
ATOM 2124 C CA . VAL A 1 258 ? -4.374 -7.767 17.164 1.00 90.25 258 VAL A CA 1
ATOM 2125 C C . VAL A 1 258 ? -4.685 -7.727 15.661 1.00 90.25 258 VAL A C 1
ATOM 2127 O O . VAL A 1 258 ? -4.442 -6.734 14.976 1.00 90.25 258 VAL A O 1
ATOM 2130 N N . GLY A 1 259 ? -5.225 -8.831 15.137 1.00 86.50 259 GLY A N 1
ATOM 2131 C CA . GLY A 1 259 ? -5.567 -8.963 13.720 1.00 86.50 259 GLY A CA 1
ATOM 2132 C C . GLY A 1 259 ? -4.408 -9.343 12.787 1.00 86.50 259 GLY A C 1
ATOM 2133 O O . GLY A 1 259 ? -4.628 -9.389 11.577 1.00 86.50 259 GLY A O 1
ATOM 2134 N N . TRP A 1 260 ? -3.212 -9.675 13.299 1.00 89.62 260 TRP A N 1
ATOM 2135 C CA . TRP A 1 260 ? -2.070 -10.093 12.462 1.00 89.62 260 TRP A CA 1
ATOM 2136 C C . TRP A 1 260 ? -2.388 -11.300 11.561 1.00 89.62 260 TRP A C 1
ATOM 2138 O O . TRP A 1 260 ? -1.996 -11.326 10.399 1.00 89.62 260 TRP A O 1
ATOM 2148 N N . LYS A 1 261 ? -3.173 -12.271 12.047 1.00 90.19 261 LYS A N 1
ATOM 2149 C CA . LYS A 1 261 ? -3.600 -13.435 11.246 1.00 90.19 261 LYS A CA 1
ATOM 2150 C C . LYS A 1 261 ? -4.472 -13.024 10.057 1.00 90.19 261 LYS A C 1
ATOM 2152 O O . LYS A 1 261 ? -4.265 -13.500 8.948 1.00 90.19 261 LYS A O 1
ATOM 2157 N N . VAL A 1 262 ? -5.413 -12.102 10.281 1.00 89.44 262 VAL A N 1
ATOM 2158 C CA . VAL A 1 262 ? -6.282 -11.554 9.223 1.00 89.44 262 VAL A CA 1
ATOM 2159 C C . VAL A 1 262 ? -5.438 -10.802 8.192 1.00 89.44 262 VAL A C 1
ATOM 2161 O O . VAL A 1 262 ? -5.667 -10.935 6.993 1.00 89.44 262 VAL A O 1
ATOM 2164 N N . TYR A 1 263 ? -4.418 -10.071 8.655 1.00 85.81 263 TYR A N 1
ATOM 2165 C CA . TYR A 1 263 ? -3.443 -9.410 7.789 1.00 85.81 263 TYR A CA 1
ATOM 2166 C C . TYR A 1 263 ? -2.694 -10.413 6.897 1.00 85.81 263 TYR A C 1
ATOM 2168 O O . TYR A 1 263 ? -2.598 -10.194 5.693 1.00 85.81 263 TYR A O 1
ATOM 2176 N N . LEU A 1 264 ? -2.198 -11.523 7.455 1.00 86.31 264 LEU A N 1
ATOM 2177 C CA . LEU A 1 264 ? -1.470 -12.530 6.677 1.00 86.31 264 LEU A CA 1
ATOM 2178 C C . LEU A 1 264 ? -2.346 -13.243 5.650 1.00 86.31 264 LEU A C 1
ATOM 2180 O O . LEU A 1 264 ? -1.912 -13.421 4.516 1.00 86.31 264 LEU A O 1
ATOM 2184 N N . VAL A 1 265 ? -3.581 -13.599 6.012 1.00 87.88 265 VAL A N 1
ATOM 2185 C CA . VAL A 1 265 ? -4.537 -14.188 5.060 1.00 87.88 265 VAL A CA 1
ATOM 2186 C C . VAL A 1 265 ? -4.818 -13.213 3.919 1.00 87.88 265 VAL A C 1
ATOM 2188 O O . VAL A 1 265 ? -4.777 -13.602 2.755 1.00 87.88 265 VAL A O 1
ATOM 2191 N N . GLN A 1 266 ? -5.028 -11.930 4.235 1.00 84.50 266 GLN A N 1
ATOM 2192 C CA . GLN A 1 266 ? -5.180 -10.896 3.215 1.00 84.50 266 GLN A CA 1
ATOM 2193 C C . GLN A 1 266 ? -3.951 -10.833 2.297 1.00 84.50 266 GLN A C 1
ATOM 2195 O O . GLN A 1 266 ? -4.110 -10.784 1.082 1.00 84.50 266 GLN A O 1
ATOM 2200 N N . TYR A 1 267 ? -2.737 -10.856 2.855 1.00 80.12 267 TYR A N 1
ATOM 2201 C CA . TYR A 1 267 ? -1.498 -10.808 2.075 1.00 80.12 267 TYR A CA 1
ATOM 2202 C C . TYR A 1 267 ? -1.341 -12.026 1.155 1.00 80.12 267 TYR A C 1
ATOM 2204 O O . TYR A 1 267 ? -0.990 -11.866 -0.011 1.00 80.12 267 TYR A O 1
ATOM 2212 N N . ALA A 1 268 ? -1.663 -13.227 1.644 1.00 81.69 268 ALA A N 1
ATOM 2213 C CA . ALA A 1 268 ? -1.635 -14.453 0.851 1.00 81.69 268 ALA A CA 1
ATOM 2214 C C . ALA A 1 268 ? -2.636 -14.404 -0.316 1.00 81.69 268 ALA A C 1
ATOM 2216 O O . ALA A 1 268 ? -2.270 -14.714 -1.447 1.00 81.69 268 ALA A O 1
ATOM 2217 N N . ILE A 1 269 ? -3.870 -13.942 -0.072 1.00 82.06 269 ILE A N 1
ATOM 2218 C CA . ILE A 1 269 ? -4.883 -13.760 -1.126 1.00 82.06 269 ILE A CA 1
ATOM 2219 C C . ILE A 1 269 ? -4.387 -12.767 -2.176 1.00 82.06 269 ILE A C 1
ATOM 2221 O O . ILE A 1 269 ? -4.455 -13.058 -3.369 1.00 82.06 269 ILE A O 1
ATOM 2225 N N . VAL A 1 270 ? -3.841 -11.624 -1.742 1.00 75.94 270 VAL A N 1
ATOM 2226 C CA . VAL A 1 270 ? -3.263 -10.633 -2.657 1.00 75.94 270 VAL A CA 1
ATOM 2227 C C . VAL A 1 270 ? -2.170 -11.287 -3.492 1.00 75.94 270 VAL A C 1
ATOM 2229 O O . VAL A 1 270 ? -2.199 -11.149 -4.708 1.00 75.94 270 VAL A O 1
ATOM 2232 N N . ALA A 1 271 ? -1.221 -11.996 -2.879 1.00 74.69 271 ALA A N 1
ATOM 2233 C CA . ALA A 1 271 ? -0.110 -12.628 -3.585 1.00 74.69 271 ALA A CA 1
ATOM 2234 C C . ALA A 1 271 ? -0.599 -13.617 -4.657 1.00 74.69 271 ALA A C 1
ATOM 2236 O O . ALA A 1 271 ? -0.173 -13.524 -5.805 1.00 74.69 271 ALA A O 1
ATOM 2237 N N . ILE A 1 272 ? -1.557 -14.483 -4.317 1.00 75.44 272 ILE A N 1
ATOM 2238 C CA . ILE A 1 272 ? -2.129 -15.472 -5.242 1.00 75.44 272 ILE A CA 1
ATOM 2239 C C . ILE A 1 272 ? -2.870 -14.789 -6.396 1.00 75.44 272 ILE A C 1
ATOM 2241 O O . ILE A 1 272 ? -2.633 -15.117 -7.559 1.00 75.44 272 ILE A O 1
ATOM 2245 N N . LEU A 1 273 ? -3.751 -13.828 -6.100 1.00 72.00 273 LEU A N 1
ATOM 2246 C CA . LEU A 1 273 ? -4.503 -13.103 -7.131 1.00 72.00 273 LEU A CA 1
ATOM 2247 C C . LEU A 1 273 ? -3.573 -12.317 -8.045 1.00 72.00 273 LEU A C 1
ATOM 2249 O O . LEU A 1 273 ? -3.787 -12.254 -9.247 1.00 72.00 273 LEU A O 1
ATOM 2253 N N . THR A 1 274 ? -2.528 -11.732 -7.474 1.00 68.50 274 THR A N 1
ATOM 2254 C CA . THR A 1 274 ? -1.555 -10.937 -8.214 1.00 68.50 274 THR A CA 1
ATOM 2255 C C . THR A 1 274 ? -0.834 -11.758 -9.246 1.00 68.50 274 THR A C 1
ATOM 2257 O O . THR A 1 274 ? -0.821 -11.348 -10.394 1.00 68.50 274 THR A O 1
ATOM 2260 N N . VAL A 1 275 ? -0.231 -12.871 -8.831 1.00 65.75 275 VAL A N 1
ATOM 2261 C CA . VAL A 1 275 ? 0.576 -13.699 -9.727 1.00 65.75 275 VAL A CA 1
ATOM 2262 C C . VAL A 1 275 ? -0.306 -14.194 -10.872 1.00 65.75 275 VAL A C 1
ATOM 2264 O O . VAL A 1 275 ? -0.022 -13.918 -12.028 1.00 65.75 275 VAL A O 1
ATOM 2267 N N . ASN A 1 276 ? -1.476 -14.757 -10.559 1.00 68.56 276 ASN A N 1
ATOM 2268 C CA . ASN A 1 276 ? -2.376 -15.288 -11.583 1.00 68.56 276 ASN A CA 1
ATOM 2269 C C . ASN A 1 276 ? -2.958 -14.217 -12.523 1.00 68.56 276 ASN A C 1
ATOM 2271 O O . ASN A 1 276 ? -3.053 -14.443 -13.726 1.00 68.56 276 ASN A O 1
ATOM 2275 N N . VAL A 1 277 ? -3.389 -13.065 -11.998 1.00 65.69 277 VAL A N 1
ATOM 2276 C CA . VAL A 1 277 ? -4.002 -12.006 -12.820 1.00 65.69 277 VAL A CA 1
ATOM 2277 C C . VAL A 1 277 ? -2.949 -11.278 -13.647 1.00 65.69 277 VAL A C 1
ATOM 2279 O O . VAL A 1 277 ? -3.213 -10.953 -14.800 1.00 65.69 277 VAL A O 1
ATOM 2282 N N . LEU A 1 278 ? -1.772 -11.019 -13.079 1.00 61.91 278 LEU A N 1
ATOM 2283 C CA . LEU A 1 278 ? -0.682 -10.348 -13.779 1.00 61.91 278 LEU A CA 1
ATOM 2284 C C . LEU A 1 278 ? -0.166 -11.223 -14.921 1.00 61.91 278 LEU A C 1
ATOM 2286 O O . LEU A 1 278 ? -0.109 -10.734 -16.045 1.00 61.91 278 LEU A O 1
ATOM 2290 N N . ASP A 1 279 ? 0.049 -12.518 -14.681 1.00 65.56 279 ASP A N 1
ATOM 2291 C CA . ASP A 1 279 ? 0.474 -13.454 -15.725 1.00 65.56 279 ASP A CA 1
ATOM 2292 C C . ASP A 1 279 ? -0.558 -13.535 -16.864 1.00 65.56 279 ASP A C 1
ATOM 2294 O O . ASP A 1 279 ? -0.205 -13.503 -18.044 1.00 65.56 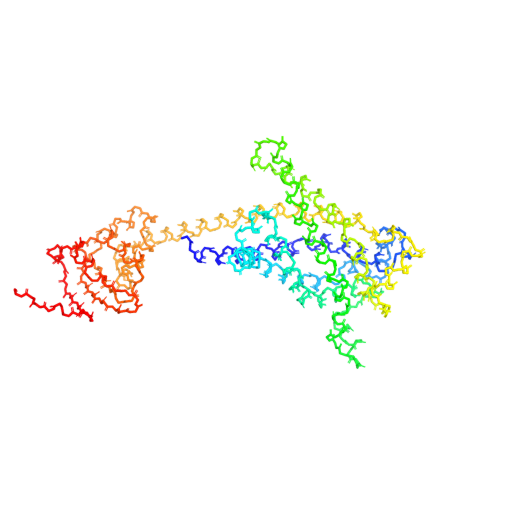279 ASP A O 1
ATOM 2298 N N . GLN A 1 280 ? -1.856 -13.571 -16.537 1.00 70.25 280 GLN A N 1
ATOM 2299 C CA . GLN A 1 280 ? -2.920 -13.594 -17.547 1.00 70.25 280 GLN A CA 1
ATOM 2300 C C . GLN A 1 280 ? -3.041 -12.281 -18.327 1.00 70.25 280 GLN A C 1
ATOM 2302 O O . GLN A 1 280 ? -3.281 -12.303 -19.538 1.00 70.25 280 GLN A O 1
ATOM 2307 N N . LEU A 1 281 ? -2.917 -11.136 -17.651 1.00 64.25 281 LEU A N 1
ATOM 2308 C CA . LEU A 1 281 ? -2.997 -9.828 -18.294 1.00 64.25 281 LEU A CA 1
ATOM 2309 C C . LEU A 1 281 ? -1.777 -9.587 -19.177 1.00 64.25 281 LEU A C 1
ATOM 2311 O O . LEU A 1 281 ? -1.955 -9.206 -20.329 1.00 64.25 281 LEU A O 1
ATOM 2315 N N . GLU A 1 282 ? -0.565 -9.863 -18.701 1.00 63.34 282 GLU A N 1
ATOM 2316 C CA . GLU A 1 282 ? 0.654 -9.714 -19.500 1.00 63.34 282 GLU A CA 1
ATOM 2317 C C . GLU A 1 282 ? 0.623 -10.586 -20.757 1.00 63.34 282 GLU A C 1
ATOM 2319 O O . GLU A 1 282 ? 0.947 -10.103 -21.842 1.00 63.34 282 GLU A O 1
ATOM 2324 N N . GLN A 1 283 ? 0.158 -11.836 -20.655 1.00 70.62 283 GLN A N 1
ATOM 2325 C CA . GLN A 1 283 ? -0.005 -12.704 -21.825 1.00 70.62 283 GLN A CA 1
ATOM 2326 C C . GLN A 1 283 ? -1.040 -12.156 -22.816 1.00 70.62 283 GLN A C 1
ATOM 2328 O O . GLN A 1 283 ? -0.789 -12.138 -24.023 1.00 70.62 283 GLN A O 1
ATOM 2333 N N . LYS A 1 284 ? -2.193 -11.673 -22.328 1.00 70.69 284 LYS A N 1
ATOM 2334 C CA . LYS A 1 284 ? -3.228 -11.071 -23.184 1.00 70.69 284 LYS A CA 1
ATOM 2335 C C . LYS A 1 284 ? -2.748 -9.787 -23.854 1.00 70.69 284 LYS A C 1
ATOM 2337 O O . LYS A 1 284 ? -2.989 -9.617 -25.045 1.00 70.69 284 LYS A O 1
ATOM 2342 N N . PHE A 1 285 ? -2.055 -8.915 -23.124 1.00 64.81 285 PHE A N 1
ATOM 2343 C CA . PHE A 1 285 ? -1.520 -7.669 -23.667 1.00 64.81 285 PHE A CA 1
ATOM 2344 C C . PHE A 1 285 ? -0.420 -7.930 -24.694 1.00 64.81 285 PHE A C 1
ATOM 2346 O O . PHE A 1 285 ? -0.518 -7.398 -25.795 1.00 64.81 285 PHE A O 1
ATOM 2353 N N . LYS A 1 286 ? 0.548 -8.819 -24.413 1.00 65.06 286 LYS A N 1
ATOM 2354 C CA . LYS A 1 286 ? 1.560 -9.221 -25.407 1.00 65.06 286 LYS A CA 1
ATOM 2355 C C . LYS A 1 286 ? 0.902 -9.748 -26.681 1.00 65.06 286 LYS A C 1
ATOM 2357 O O . LYS A 1 286 ? 1.217 -9.279 -27.768 1.00 65.06 286 LYS A O 1
ATOM 2362 N N . LYS A 1 287 ? -0.078 -10.649 -26.548 1.00 68.50 287 LYS A N 1
ATOM 2363 C CA . LYS A 1 287 ? -0.817 -11.202 -27.692 1.00 68.50 287 LYS A CA 1
ATOM 2364 C C . LYS A 1 287 ? -1.592 -10.127 -28.466 1.00 68.50 287 LYS A C 1
ATOM 2366 O O . LYS A 1 287 ? -1.601 -10.160 -29.691 1.00 68.50 287 LYS A O 1
ATOM 2371 N N . SER A 1 288 ? -2.211 -9.169 -27.775 1.00 64.31 288 SER A N 1
ATOM 2372 C CA . SER A 1 288 ? -2.951 -8.066 -28.402 1.00 64.31 288 SER A CA 1
ATOM 2373 C C . SER A 1 288 ? -2.032 -7.115 -29.170 1.00 64.31 288 SER A C 1
ATOM 2375 O O . SER A 1 288 ? -2.358 -6.752 -30.296 1.00 64.31 288 SER A O 1
ATOM 2377 N N . THR A 1 289 ? -0.879 -6.746 -28.605 1.00 62.06 289 THR A N 1
ATOM 2378 C CA . THR A 1 289 ? 0.107 -5.883 -29.273 1.00 62.06 289 THR A CA 1
ATOM 2379 C C . THR A 1 289 ? 0.707 -6.575 -30.496 1.00 62.06 289 THR A C 1
ATOM 2381 O O . THR A 1 289 ? 0.781 -5.972 -31.563 1.00 62.06 289 THR A O 1
ATOM 2384 N N . THR A 1 290 ? 1.053 -7.864 -30.387 1.00 64.00 290 THR A N 1
ATOM 2385 C CA . THR A 1 290 ? 1.550 -8.650 -31.527 1.00 64.00 290 THR A CA 1
ATOM 2386 C C . THR A 1 290 ? 0.497 -8.789 -32.628 1.00 64.00 290 THR A C 1
ATOM 2388 O O . THR A 1 290 ? 0.827 -8.646 -33.800 1.00 64.00 290 THR A O 1
ATOM 2391 N N . ASN A 1 291 ? -0.770 -9.031 -32.279 1.00 64.44 291 ASN A N 1
ATOM 2392 C CA . ASN A 1 291 ? -1.849 -9.136 -33.265 1.00 64.44 291 ASN A CA 1
ATOM 2393 C C . ASN A 1 291 ? -2.147 -7.797 -33.950 1.00 64.44 291 ASN A C 1
ATOM 2395 O O . ASN A 1 291 ? -2.378 -7.774 -35.152 1.00 64.44 291 ASN A O 1
ATOM 2399 N N . PHE A 1 292 ? -2.126 -6.685 -33.210 1.00 62.50 292 PHE A N 1
ATOM 2400 C CA . PHE A 1 292 ? -2.340 -5.356 -33.781 1.00 62.50 292 PHE A CA 1
ATOM 2401 C C . PHE A 1 292 ? -1.222 -4.968 -34.755 1.00 62.50 292 PHE A C 1
ATOM 2403 O O . PHE A 1 292 ? -1.511 -4.537 -35.866 1.00 62.50 292 PHE A O 1
ATOM 2410 N N . SER A 1 293 ? 0.041 -5.191 -34.372 1.00 62.41 293 SER A N 1
ATOM 2411 C CA . SER A 1 293 ? 1.195 -4.964 -35.250 1.00 62.41 293 SER A CA 1
ATOM 2412 C C . SER A 1 293 ? 1.120 -5.827 -36.513 1.00 62.41 293 SER A C 1
ATOM 2414 O O . SER A 1 293 ? 1.244 -5.295 -37.612 1.00 62.41 293 SER A O 1
ATOM 2416 N N . LYS A 1 294 ? 0.808 -7.126 -36.386 1.00 65.44 294 LYS A N 1
ATOM 2417 C CA . LYS A 1 294 ? 0.623 -8.012 -37.546 1.00 65.44 294 LYS A CA 1
ATOM 2418 C C . LYS A 1 294 ? -0.502 -7.548 -38.468 1.00 65.44 294 LYS A C 1
ATOM 2420 O O . LYS A 1 294 ? -0.283 -7.485 -39.668 1.00 65.44 294 LYS A O 1
ATOM 2425 N N . ASN A 1 295 ? -1.659 -7.184 -37.910 1.00 68.62 295 ASN A N 1
ATOM 2426 C CA . ASN A 1 295 ? -2.803 -6.708 -38.690 1.00 68.62 295 ASN A CA 1
ATOM 2427 C C . ASN A 1 295 ? -2.492 -5.400 -39.434 1.00 68.62 295 ASN A C 1
ATOM 2429 O O . ASN A 1 295 ? -2.917 -5.225 -40.572 1.00 68.62 295 ASN A O 1
ATOM 2433 N N . MET A 1 296 ? -1.745 -4.488 -38.803 1.00 62.41 296 MET A N 1
ATOM 2434 C CA . MET A 1 296 ? -1.316 -3.241 -39.435 1.00 62.41 296 MET A CA 1
ATOM 2435 C C . MET A 1 296 ? -0.354 -3.510 -40.598 1.00 62.41 296 MET A C 1
ATOM 2437 O O . MET A 1 296 ? -0.557 -2.964 -41.677 1.00 62.41 296 MET A O 1
ATOM 2441 N N . ILE A 1 297 ? 0.634 -4.392 -40.402 1.00 67.00 297 ILE A N 1
ATOM 2442 C CA . ILE A 1 297 ? 1.577 -4.783 -41.457 1.00 67.00 297 ILE A CA 1
ATOM 2443 C C . ILE A 1 297 ? 0.825 -5.432 -42.628 1.00 67.00 297 ILE A C 1
ATOM 2445 O O . ILE A 1 297 ? 1.050 -5.026 -43.761 1.00 67.00 297 ILE A O 1
ATOM 2449 N N . THR A 1 298 ? -0.129 -6.342 -42.377 1.00 70.94 298 THR A N 1
ATOM 2450 C CA . THR A 1 298 ? -0.950 -6.937 -43.452 1.00 70.94 298 THR A CA 1
ATOM 2451 C C . THR A 1 298 ? -1.779 -5.902 -44.216 1.00 70.94 298 THR A C 1
ATOM 2453 O O . THR A 1 298 ? -1.819 -5.938 -45.439 1.00 70.94 298 THR A O 1
ATOM 2456 N N . CYS A 1 299 ? -2.388 -4.927 -43.530 1.00 69.75 299 CYS A N 1
ATOM 2457 C CA . CYS A 1 299 ? -3.151 -3.875 -44.211 1.00 69.75 299 CYS A CA 1
ATOM 2458 C C . CYS A 1 299 ? -2.264 -2.987 -45.096 1.00 69.75 299 CYS A C 1
ATOM 2460 O O . CYS A 1 299 ? -2.719 -2.526 -46.138 1.00 69.75 299 CYS A O 1
ATOM 2462 N N . ILE A 1 300 ? -1.022 -2.725 -44.677 1.00 68.88 300 ILE A N 1
ATOM 2463 C CA . ILE A 1 300 ? -0.065 -1.926 -45.454 1.00 68.88 300 ILE A CA 1
ATOM 2464 C C . ILE A 1 300 ? 0.462 -2.732 -46.650 1.00 68.88 300 ILE A C 1
ATOM 2466 O O . ILE A 1 300 ? 0.637 -2.168 -47.725 1.00 68.88 300 ILE A O 1
ATOM 2470 N N . THR A 1 301 ? 0.678 -4.044 -46.504 1.00 71.69 301 THR A N 1
ATOM 2471 C CA . THR A 1 301 ? 1.158 -4.900 -47.604 1.00 71.69 301 THR A CA 1
ATOM 2472 C C . THR A 1 301 ? 0.099 -5.167 -48.670 1.00 71.69 301 THR A C 1
ATOM 2474 O O . THR A 1 301 ? 0.454 -5.415 -49.815 1.00 71.69 301 THR A O 1
ATOM 2477 N N . ASP A 1 302 ? -1.186 -5.083 -48.318 1.00 78.38 302 ASP A N 1
ATOM 2478 C CA . ASP A 1 302 ? -2.298 -5.250 -49.262 1.00 78.38 302 ASP A CA 1
ATOM 2479 C C . ASP A 1 302 ? -2.553 -3.988 -50.117 1.00 78.38 302 ASP A C 1
ATOM 2481 O O . ASP A 1 302 ? -3.409 -4.000 -51.007 1.00 78.38 302 ASP A O 1
ATOM 2485 N N . LEU A 1 303 ? -1.832 -2.884 -49.870 1.00 78.62 303 LEU A N 1
ATOM 2486 C CA . LEU A 1 303 ? -1.949 -1.669 -50.673 1.00 78.62 303 LEU A CA 1
ATOM 2487 C C . LEU A 1 303 ? -1.233 -1.817 -52.032 1.00 78.62 303 LEU A C 1
ATOM 2489 O O . LEU A 1 303 ? -0.091 -2.284 -52.087 1.00 78.62 303 LEU A O 1
ATOM 2493 N N . PRO A 1 304 ? -1.856 -1.342 -53.128 1.00 83.31 304 PRO A N 1
ATOM 2494 C CA . PRO A 1 304 ? -1.186 -1.147 -54.409 1.00 83.31 304 PRO A CA 1
ATOM 2495 C C . PRO A 1 304 ? 0.074 -0.285 -54.265 1.00 83.31 304 PRO A C 1
ATOM 2497 O O . PRO A 1 304 ? 0.084 0.698 -53.515 1.00 83.31 304 PRO A O 1
ATOM 2500 N N . VAL A 1 305 ? 1.116 -0.620 -55.027 1.00 78.94 305 VAL A N 1
ATOM 2501 C CA . VAL A 1 305 ? 2.424 0.058 -54.992 1.00 78.94 305 VAL A CA 1
ATOM 2502 C C . VAL A 1 305 ? 2.289 1.557 -55.284 1.00 78.94 305 VAL A C 1
ATOM 2504 O O . VAL A 1 305 ? 2.982 2.374 -54.682 1.00 78.94 305 VAL A O 1
ATOM 2507 N N . GLU A 1 306 ? 1.343 1.950 -56.136 1.00 79.19 306 GLU A N 1
ATOM 2508 C CA . GLU A 1 306 ? 1.085 3.347 -56.487 1.00 79.19 306 GLU A CA 1
ATOM 2509 C C . GLU A 1 306 ? 0.569 4.163 -55.294 1.00 79.19 306 GLU A C 1
ATOM 2511 O O . GLU A 1 306 ? 0.926 5.331 -55.142 1.00 79.19 306 GLU A O 1
ATOM 2516 N N . LEU A 1 307 ? -0.244 3.552 -54.423 1.00 78.06 307 LEU A N 1
ATOM 2517 C CA . LEU A 1 307 ? -0.728 4.205 -53.206 1.00 78.06 307 LEU A CA 1
ATOM 2518 C C . LEU A 1 307 ? 0.370 4.287 -52.145 1.00 78.06 307 LEU A C 1
ATOM 2520 O O . LEU A 1 307 ? 0.451 5.297 -51.450 1.00 78.06 307 LEU A O 1
ATOM 2524 N N . LEU A 1 308 ? 1.239 3.276 -52.049 1.00 79.50 308 LEU A N 1
ATOM 2525 C CA . LEU A 1 308 ? 2.412 3.316 -51.171 1.00 79.50 308 LEU A CA 1
ATOM 2526 C C . LEU A 1 308 ? 3.385 4.424 -51.591 1.00 79.50 308 LEU A C 1
ATOM 2528 O O . LEU A 1 308 ? 3.779 5.233 -50.756 1.00 79.50 308 LEU A O 1
ATOM 2532 N N . HIS A 1 309 ? 3.690 4.535 -52.885 1.00 80.81 309 HIS A N 1
ATOM 2533 C CA . HIS A 1 309 ? 4.493 5.638 -53.419 1.00 80.81 309 HIS A CA 1
ATOM 2534 C C . HIS A 1 309 ? 3.821 6.998 -53.189 1.00 80.81 309 HIS A C 1
ATOM 2536 O O . HIS A 1 309 ? 4.488 7.950 -52.789 1.00 80.81 309 HIS A O 1
ATOM 2542 N N . GLY A 1 310 ? 2.497 7.078 -53.357 1.00 78.38 310 GLY A N 1
ATOM 2543 C CA . GLY A 1 310 ? 1.729 8.281 -53.041 1.00 78.38 310 GLY A CA 1
ATOM 2544 C C . GLY A 1 310 ? 1.800 8.671 -51.561 1.00 78.38 310 GLY A C 1
ATOM 2545 O O . GLY A 1 310 ? 1.877 9.853 -51.256 1.00 78.38 310 GLY A O 1
ATOM 2546 N N . ILE A 1 311 ? 1.823 7.707 -50.634 1.00 79.56 311 ILE A N 1
ATOM 2547 C CA . ILE A 1 311 ? 2.026 7.960 -49.197 1.00 79.56 311 ILE A CA 1
ATOM 2548 C C . ILE A 1 311 ? 3.458 8.441 -48.934 1.00 79.56 311 ILE A C 1
ATOM 2550 O O . ILE A 1 311 ? 3.650 9.413 -48.203 1.00 79.56 311 ILE A O 1
ATOM 2554 N N . PHE A 1 312 ? 4.457 7.802 -49.549 1.00 81.75 312 PHE A N 1
ATOM 2555 C CA . PHE A 1 312 ? 5.862 8.192 -49.418 1.00 81.75 312 PHE A CA 1
ATOM 2556 C C . PHE A 1 312 ? 6.125 9.614 -49.929 1.00 81.75 312 PHE A C 1
ATOM 2558 O O . PHE A 1 312 ? 6.939 10.324 -49.346 1.00 81.75 312 PHE A O 1
ATOM 2565 N N . ASP A 1 313 ? 5.382 10.092 -50.928 1.00 80.75 313 ASP A N 1
ATOM 2566 C CA . ASP A 1 313 ? 5.508 11.467 -51.430 1.00 80.75 313 ASP A CA 1
ATOM 2567 C C . ASP A 1 313 ? 5.172 12.552 -50.384 1.00 80.75 313 ASP A C 1
ATOM 2569 O O . ASP A 1 313 ? 5.644 13.695 -50.518 1.00 80.75 313 ASP A O 1
ATOM 2573 N N . TYR A 1 314 ? 4.374 12.202 -49.363 1.00 77.06 314 TYR A N 1
ATOM 2574 C CA . TYR A 1 314 ? 3.983 13.064 -48.240 1.00 77.06 314 TYR A CA 1
ATOM 2575 C C . TYR A 1 314 ? 4.857 12.896 -46.990 1.00 77.06 314 TYR A C 1
ATOM 2577 O O . TYR A 1 314 ? 4.730 13.695 -46.061 1.00 77.06 314 TYR A O 1
ATOM 2585 N N . LEU A 1 315 ? 5.719 11.879 -46.944 1.00 74.56 315 LEU A N 1
ATOM 2586 C CA . LEU A 1 315 ? 6.570 11.575 -45.795 1.00 74.56 315 LEU A CA 1
ATOM 2587 C C . LEU A 1 315 ? 8.000 12.078 -46.014 1.00 74.56 315 LEU A C 1
ATOM 2589 O O . LEU A 1 315 ? 8.479 12.187 -47.145 1.00 74.56 315 LEU A O 1
ATOM 2593 N N . SER A 1 316 ? 8.701 12.393 -44.922 1.00 74.88 316 SER A N 1
ATOM 2594 C CA . SER A 1 316 ? 10.129 12.700 -45.001 1.00 74.88 316 SER A CA 1
ATOM 2595 C C . SER A 1 316 ? 10.934 11.421 -45.248 1.00 74.88 316 SER A C 1
ATOM 2597 O O . SER A 1 316 ? 10.506 10.322 -44.894 1.00 74.88 316 SER A O 1
ATOM 2599 N N . ALA A 1 317 ? 12.135 11.542 -45.817 1.00 71.25 317 ALA A N 1
ATOM 2600 C CA . ALA A 1 317 ? 13.008 10.382 -45.999 1.00 71.25 317 ALA A CA 1
ATOM 2601 C C . ALA A 1 317 ? 13.335 9.668 -44.675 1.00 71.25 317 ALA A C 1
ATOM 2603 O O . ALA A 1 317 ? 13.477 8.448 -44.659 1.00 71.25 317 ALA A O 1
ATOM 2604 N N . TYR A 1 318 ? 13.395 10.411 -43.565 1.00 72.88 318 TYR A N 1
ATOM 2605 C CA . TYR A 1 318 ? 13.550 9.831 -42.235 1.00 72.88 318 TYR A CA 1
ATOM 2606 C C . TYR A 1 318 ? 12.352 8.952 -41.859 1.00 72.88 318 TYR A C 1
ATOM 2608 O O . TYR A 1 318 ? 12.537 7.792 -41.498 1.00 72.88 318 TYR A O 1
ATOM 2616 N N . ASP A 1 319 ? 11.132 9.478 -41.995 1.00 73.75 319 ASP A N 1
ATOM 2617 C CA . ASP A 1 319 ? 9.906 8.756 -41.636 1.00 73.75 319 ASP A CA 1
ATOM 2618 C C . ASP A 1 319 ? 9.713 7.504 -42.498 1.00 73.75 319 ASP A C 1
ATOM 2620 O O . ASP A 1 319 ? 9.226 6.483 -42.017 1.00 73.75 319 ASP A O 1
ATOM 2624 N N . ILE A 1 320 ? 10.140 7.560 -43.761 1.00 76.50 320 ILE A N 1
ATOM 2625 C CA . ILE A 1 320 ? 10.124 6.422 -44.681 1.00 76.50 320 ILE A CA 1
ATOM 2626 C C . ILE A 1 320 ? 11.132 5.355 -44.227 1.00 76.50 320 ILE A C 1
ATOM 2628 O O . ILE A 1 320 ? 10.759 4.199 -44.025 1.00 76.50 320 ILE A O 1
ATOM 2632 N N . CYS A 1 321 ? 12.399 5.734 -44.023 1.00 71.44 321 CYS A N 1
ATOM 2633 C CA . CYS A 1 321 ? 13.455 4.793 -43.647 1.00 71.44 321 CYS A CA 1
ATOM 2634 C C . CYS A 1 321 ? 13.269 4.205 -42.244 1.00 71.44 321 CYS A C 1
ATOM 2636 O O . CYS A 1 321 ? 13.638 3.059 -42.024 1.00 71.44 321 CYS A O 1
ATOM 2638 N N . HIS A 1 322 ? 12.716 4.962 -41.300 1.00 74.25 322 HIS A N 1
ATOM 2639 C CA . HIS A 1 322 ? 12.469 4.487 -39.940 1.00 74.25 322 HIS A CA 1
ATOM 2640 C C . HIS A 1 322 ? 11.126 3.752 -39.816 1.00 74.25 322 HIS A C 1
ATOM 2642 O O . HIS A 1 322 ? 10.995 2.815 -39.033 1.00 74.25 322 HIS A O 1
ATOM 2648 N N . GLY A 1 323 ? 10.106 4.200 -40.550 1.00 68.94 323 GLY A N 1
ATOM 2649 C CA . GLY A 1 323 ? 8.739 3.711 -40.407 1.00 68.94 323 GLY A CA 1
ATOM 2650 C C . GLY A 1 323 ? 8.413 2.470 -41.230 1.00 68.94 323 GLY A C 1
ATOM 2651 O O . GLY A 1 323 ? 7.537 1.719 -40.816 1.00 68.94 323 GLY A O 1
ATOM 2652 N N . PHE A 1 324 ? 9.079 2.254 -42.371 1.00 73.06 324 PHE A N 1
ATOM 2653 C CA . PHE A 1 324 ? 8.691 1.211 -43.333 1.00 73.06 324 PHE A CA 1
ATOM 2654 C C . PHE A 1 324 ? 9.771 0.162 -43.619 1.00 73.06 324 PHE A C 1
ATOM 2656 O O . PHE A 1 324 ? 9.462 -0.849 -44.250 1.00 73.06 324 PHE A O 1
ATOM 2663 N N . ARG A 1 325 ? 11.002 0.376 -43.145 1.00 69.50 325 ARG A N 1
ATOM 2664 C CA . ARG A 1 325 ? 12.133 -0.536 -43.355 1.00 69.50 325 ARG A CA 1
ATOM 2665 C C . ARG A 1 325 ? 12.143 -1.673 -42.333 1.00 69.50 325 ARG A C 1
ATOM 2667 O O . ARG A 1 325 ? 11.744 -1.467 -41.188 1.00 69.50 325 ARG A O 1
ATOM 2674 N N . ASP A 1 326 ? 12.597 -2.856 -42.744 1.00 71.12 326 ASP A N 1
ATOM 2675 C CA . ASP A 1 326 ? 12.683 -4.080 -41.924 1.00 71.12 326 ASP A CA 1
ATOM 2676 C C . ASP A 1 326 ? 11.318 -4.573 -41.385 1.00 71.12 326 ASP A C 1
ATOM 2678 O O . ASP A 1 326 ? 11.244 -5.364 -40.437 1.00 71.12 326 ASP A O 1
ATOM 2682 N N . LEU A 1 327 ? 10.209 -4.111 -41.979 1.00 71.25 327 LEU A N 1
ATOM 2683 C CA . LEU A 1 327 ? 8.861 -4.566 -41.630 1.00 71.25 327 LEU A CA 1
ATOM 2684 C C . LEU A 1 327 ? 8.451 -5.829 -42.398 1.00 71.25 327 LEU A C 1
ATOM 2686 O O . LEU A 1 327 ? 7.754 -6.679 -41.836 1.00 71.25 327 LEU A O 1
ATOM 2690 N N . ASN A 1 328 ? 8.821 -5.925 -43.680 1.00 75.12 328 ASN A N 1
ATOM 2691 C CA . ASN A 1 328 ? 8.530 -7.049 -44.572 1.00 75.12 328 ASN A CA 1
ATOM 2692 C C . ASN A 1 328 ? 9.333 -6.913 -45.882 1.00 75.12 328 ASN A C 1
ATOM 2694 O O . ASN A 1 328 ? 9.394 -5.814 -46.433 1.00 75.12 328 ASN A O 1
ATOM 2698 N N . ASP A 1 329 ? 9.796 -8.032 -46.447 1.00 77.56 329 ASP A N 1
ATOM 2699 C CA . ASP A 1 329 ? 10.569 -8.096 -47.698 1.00 77.56 329 ASP A CA 1
ATOM 2700 C C . ASP A 1 329 ? 9.883 -7.366 -48.871 1.00 77.56 329 ASP A C 1
ATOM 2702 O O . ASP A 1 329 ? 10.545 -6.768 -49.714 1.00 77.56 329 ASP A O 1
ATOM 2706 N N . TYR A 1 330 ? 8.543 -7.379 -48.928 1.00 79.62 330 TYR A N 1
ATOM 2707 C CA . TYR A 1 330 ? 7.776 -6.643 -49.943 1.00 79.62 330 TYR A CA 1
ATOM 2708 C C . TYR A 1 330 ? 7.925 -5.121 -49.813 1.00 79.62 330 TYR A C 1
ATOM 2710 O O . TYR A 1 330 ? 8.106 -4.435 -50.815 1.00 79.62 330 TYR A O 1
ATOM 2718 N N . LEU A 1 331 ? 7.860 -4.580 -48.591 1.00 76.69 331 LEU A N 1
ATOM 2719 C CA . LEU A 1 331 ? 8.002 -3.138 -48.369 1.00 76.69 331 LEU A CA 1
ATOM 2720 C C . LEU A 1 331 ? 9.440 -2.691 -48.606 1.00 76.69 331 LEU A C 1
ATOM 2722 O O . LEU A 1 331 ? 9.640 -1.641 -49.207 1.00 76.69 331 LEU A O 1
ATOM 2726 N N . ASP A 1 332 ? 10.421 -3.510 -48.230 1.00 76.38 332 ASP A N 1
ATOM 2727 C CA . ASP A 1 332 ? 11.826 -3.235 -48.524 1.00 76.38 332 ASP A CA 1
ATOM 2728 C C . ASP A 1 332 ? 12.084 -3.214 -50.044 1.00 76.38 332 ASP A C 1
ATOM 2730 O O . ASP A 1 332 ? 12.724 -2.292 -50.542 1.00 76.38 332 ASP A O 1
ATOM 2734 N N . GLN A 1 333 ? 11.477 -4.126 -50.817 1.00 77.25 333 GLN A N 1
ATOM 2735 C CA . GLN A 1 333 ? 11.531 -4.093 -52.288 1.00 77.25 333 GLN A CA 1
ATOM 2736 C C . GLN A 1 333 ? 10.841 -2.861 -52.894 1.00 77.25 333 GLN A C 1
ATOM 2738 O O . GLN A 1 333 ? 11.319 -2.301 -53.883 1.00 77.25 333 GLN A O 1
ATOM 2743 N N . VAL A 1 334 ? 9.709 -2.423 -52.336 1.00 79.69 334 VAL A N 1
ATOM 2744 C CA . VAL A 1 334 ? 9.028 -1.195 -52.783 1.00 79.69 334 VAL A CA 1
ATOM 2745 C C . VAL A 1 334 ? 9.886 0.038 -52.467 1.00 79.69 334 VAL A C 1
ATOM 2747 O O . VAL A 1 334 ? 10.018 0.923 -53.308 1.00 79.69 334 VAL A O 1
ATOM 2750 N N . LEU A 1 335 ? 10.530 0.072 -51.298 1.00 77.31 335 LEU A N 1
ATOM 2751 C CA . LEU A 1 335 ? 11.446 1.138 -50.886 1.00 77.31 335 LEU A CA 1
ATOM 2752 C C . LEU A 1 335 ? 12.705 1.207 -51.756 1.00 77.31 335 LEU A C 1
ATOM 2754 O O . LEU A 1 335 ? 13.138 2.304 -52.104 1.00 77.31 335 LEU A O 1
ATOM 2758 N N . GLU A 1 336 ? 13.275 0.064 -52.144 1.00 74.88 336 GLU A N 1
ATOM 2759 C CA . GLU A 1 336 ? 14.425 0.004 -53.057 1.00 74.88 336 GLU A CA 1
ATOM 2760 C C . GLU A 1 336 ? 14.097 0.564 -54.449 1.00 74.88 336 GLU A C 1
ATOM 2762 O O . GLU A 1 336 ? 14.948 1.183 -55.087 1.00 74.88 336 GLU A O 1
ATOM 2767 N N . ASN A 1 337 ? 12.850 0.403 -54.899 1.00 74.12 337 ASN A N 1
ATOM 2768 C CA . ASN A 1 337 ? 12.374 0.908 -56.188 1.00 74.12 337 ASN A CA 1
ATOM 2769 C C . ASN A 1 337 ? 11.817 2.343 -56.124 1.00 74.12 337 ASN A C 1
ATOM 2771 O O . ASN A 1 337 ? 11.474 2.921 -57.160 1.00 74.12 337 ASN A O 1
ATOM 2775 N N . TYR A 1 338 ? 11.731 2.942 -54.935 1.00 77.19 338 TYR A N 1
ATOM 2776 C CA . TYR A 1 338 ? 11.234 4.301 -54.763 1.00 77.19 338 TYR A CA 1
ATOM 2777 C C . TYR A 1 338 ? 12.322 5.329 -55.107 1.00 77.19 338 TYR A C 1
ATOM 2779 O O . TYR A 1 338 ? 13.327 5.475 -54.416 1.00 77.19 338 TYR A O 1
ATOM 2787 N N . SER A 1 339 ? 12.112 6.085 -56.186 1.00 68.88 339 SER A N 1
ATOM 2788 C CA . SER A 1 339 ? 13.103 7.020 -56.740 1.00 68.88 339 SER A CA 1
ATOM 2789 C C . SER A 1 339 ? 12.831 8.497 -56.417 1.00 68.88 339 SER A C 1
ATOM 2791 O O . SER A 1 339 ? 13.351 9.381 -57.100 1.00 68.88 339 SER A O 1
ATOM 2793 N N . ASN A 1 340 ? 11.947 8.786 -55.456 1.00 73.94 340 ASN A N 1
ATOM 2794 C CA . ASN A 1 340 ? 11.386 10.125 -55.236 1.00 73.94 340 ASN A CA 1
ATOM 2795 C C . ASN A 1 340 ? 11.708 10.676 -53.832 1.00 73.94 340 ASN A C 1
ATOM 2797 O O . ASN A 1 340 ? 10.892 11.371 -53.226 1.00 73.94 340 ASN A O 1
ATOM 2801 N N . PHE A 1 341 ? 12.897 10.379 -53.292 1.00 76.50 341 PHE A N 1
ATOM 2802 C CA . PHE A 1 341 ? 13.284 10.875 -51.970 1.00 76.50 341 PHE A CA 1
ATOM 2803 C C . PHE A 1 341 ? 13.502 12.395 -51.983 1.00 76.50 341 PHE A C 1
ATOM 2805 O O . PHE A 1 341 ? 14.251 12.942 -52.804 1.00 76.50 341 PHE A O 1
ATOM 2812 N N . LYS A 1 342 ? 12.851 13.069 -51.028 1.00 73.06 342 LYS A N 1
ATOM 2813 C CA . LYS A 1 342 ? 13.054 14.482 -50.696 1.00 73.06 342 LYS A CA 1
ATOM 2814 C C . LYS A 1 342 ? 13.861 14.543 -49.401 1.00 73.06 342 LYS A C 1
ATOM 2816 O O . LYS A 1 342 ? 13.352 14.198 -48.336 1.00 73.06 342 LYS A O 1
ATOM 2821 N N . LEU A 1 343 ? 15.125 14.931 -49.515 1.00 73.25 343 LEU A N 1
ATOM 2822 C CA . LEU A 1 343 ? 16.038 15.092 -48.392 1.00 73.25 343 LEU A CA 1
ATOM 2823 C C . LEU A 1 343 ? 16.076 16.563 -47.995 1.00 73.25 343 LEU A C 1
ATOM 2825 O O . LEU A 1 343 ? 16.516 17.402 -48.781 1.00 73.25 343 LEU A O 1
ATOM 2829 N N . ASP A 1 344 ? 15.609 16.862 -46.788 1.00 72.25 344 ASP A N 1
ATOM 2830 C CA . ASP A 1 344 ? 15.730 18.184 -46.181 1.00 72.25 344 ASP A CA 1
ATOM 2831 C C . ASP A 1 344 ? 16.524 18.048 -44.886 1.00 72.25 344 ASP A C 1
ATOM 2833 O O . ASP A 1 344 ? 16.010 17.512 -43.913 1.00 72.25 344 ASP A O 1
ATOM 2837 N N . PHE A 1 345 ? 17.793 18.455 -44.899 1.00 70.00 345 PHE A N 1
ATOM 2838 C CA . PHE A 1 345 ? 18.686 18.347 -43.742 1.00 70.00 345 PHE A CA 1
ATOM 2839 C C . PHE A 1 345 ? 18.651 19.581 -42.831 1.00 70.00 345 PHE A C 1
ATOM 2841 O O . PHE A 1 345 ? 19.534 19.761 -41.998 1.00 70.00 345 PHE A O 1
ATOM 2848 N N . GLN A 1 346 ? 17.638 20.438 -42.958 1.00 64.94 346 GLN A N 1
ATOM 2849 C CA . GLN A 1 346 ? 17.445 21.553 -42.040 1.00 64.94 346 GLN A CA 1
ATOM 2850 C C . GLN A 1 346 ? 16.975 21.032 -40.663 1.00 64.94 346 GLN A C 1
ATOM 2852 O O . GLN A 1 346 ? 15.887 20.470 -40.555 1.00 64.94 346 GLN A O 1
ATOM 2857 N N . SER A 1 347 ? 17.791 21.215 -39.615 1.00 58.94 347 SER A N 1
ATOM 2858 C CA . SER A 1 347 ? 17.480 20.845 -38.216 1.00 58.94 347 SER A CA 1
ATOM 2859 C C . SER A 1 347 ? 17.214 19.345 -37.957 1.00 58.94 347 SER A C 1
ATOM 2861 O O . SER A 1 347 ? 16.224 18.979 -37.322 1.00 58.94 347 SER A O 1
ATOM 2863 N N . ILE A 1 348 ? 18.094 18.445 -38.426 1.00 66.00 348 ILE A N 1
ATOM 2864 C CA . ILE A 1 348 ? 17.982 16.984 -38.201 1.00 66.00 348 ILE A CA 1
ATOM 2865 C C . ILE A 1 348 ? 19.007 16.460 -37.174 1.00 66.00 348 ILE A C 1
ATOM 2867 O O . ILE A 1 348 ? 20.208 16.672 -37.303 1.00 66.00 348 ILE A O 1
ATOM 2871 N N . GLU A 1 349 ? 18.575 15.666 -36.185 1.00 65.06 349 GLU A N 1
ATOM 2872 C CA . GLU A 1 349 ? 19.495 15.008 -35.238 1.00 65.06 349 GLU A CA 1
ATOM 2873 C C . GLU A 1 349 ? 20.525 14.089 -35.939 1.00 65.06 349 GLU A C 1
ATOM 2875 O O . GLU A 1 349 ? 20.217 13.372 -36.892 1.00 65.06 349 GLU A O 1
ATOM 2880 N N . LYS A 1 350 ? 21.763 14.032 -35.425 1.00 65.94 350 LYS A N 1
ATOM 2881 C CA . LYS A 1 350 ? 22.879 13.269 -36.030 1.00 65.94 350 LYS A CA 1
ATOM 2882 C C . LYS A 1 350 ? 22.588 11.770 -36.232 1.00 65.94 350 LYS A C 1
ATOM 2884 O O . LYS A 1 350 ? 23.049 11.173 -37.201 1.00 65.94 350 LYS A O 1
ATOM 2889 N N . SER A 1 351 ? 21.810 11.165 -35.336 1.00 62.22 351 SER A N 1
ATOM 2890 C CA . SER A 1 351 ? 21.336 9.774 -35.435 1.00 62.22 351 SER A CA 1
ATOM 2891 C C . SER A 1 351 ? 20.448 9.553 -36.663 1.00 62.22 351 SER A C 1
ATOM 2893 O O . SER A 1 351 ? 20.597 8.556 -37.368 1.00 62.22 351 SER A O 1
ATOM 2895 N N . CYS A 1 352 ? 19.550 10.497 -36.935 1.00 63.66 352 CYS A N 1
ATOM 2896 C CA . CYS A 1 352 ? 18.654 10.485 -38.085 1.00 63.66 352 CYS A CA 1
ATOM 2897 C C . CYS A 1 352 ? 19.433 10.696 -39.391 1.00 63.66 352 CYS A C 1
ATOM 2899 O O . CYS A 1 352 ? 19.172 10.013 -40.380 1.00 63.66 352 CYS A O 1
ATOM 2901 N N . PHE A 1 353 ? 20.443 11.571 -39.373 1.00 69.50 353 PHE A N 1
ATOM 2902 C CA . PHE A 1 353 ? 21.344 11.808 -40.502 1.00 69.50 353 PHE A CA 1
ATOM 2903 C C . PHE A 1 353 ? 22.141 10.550 -40.901 1.00 69.50 353 PHE A C 1
ATOM 2905 O O . PHE A 1 353 ? 22.157 10.171 -42.076 1.00 69.50 353 PHE A O 1
ATOM 2912 N N . ASP A 1 354 ? 22.774 9.869 -39.935 1.00 69.19 354 ASP A N 1
ATOM 2913 C CA . ASP A 1 354 ? 23.554 8.651 -40.203 1.00 69.19 354 ASP A CA 1
ATOM 2914 C C . ASP A 1 354 ? 22.667 7.521 -40.751 1.00 69.19 354 ASP A C 1
ATOM 2916 O O . ASP A 1 354 ? 23.082 6.797 -41.659 1.00 69.19 354 ASP A O 1
ATOM 2920 N N . LEU A 1 355 ? 21.430 7.410 -40.251 1.00 66.81 355 LEU A N 1
ATOM 2921 C CA . LEU A 1 355 ? 20.464 6.413 -40.705 1.00 66.81 355 LEU A CA 1
ATOM 2922 C C . LEU A 1 355 ? 20.054 6.652 -42.160 1.00 66.81 355 LEU A C 1
ATOM 2924 O O . LEU A 1 355 ? 20.045 5.701 -42.930 1.00 66.81 355 LEU A O 1
ATOM 2928 N N . ILE A 1 356 ? 19.781 7.894 -42.566 1.00 70.31 356 ILE A N 1
ATOM 2929 C CA . ILE A 1 356 ? 19.451 8.230 -43.962 1.00 70.31 356 ILE A CA 1
ATOM 2930 C C . ILE A 1 356 ? 20.638 7.924 -44.891 1.00 70.31 356 ILE A C 1
ATOM 2932 O O . ILE A 1 356 ? 20.462 7.305 -45.941 1.00 70.31 356 ILE A O 1
ATOM 2936 N N . CYS A 1 357 ? 21.858 8.298 -44.491 1.00 69.31 357 CYS A N 1
ATOM 2937 C CA . CYS A 1 357 ? 23.058 8.135 -45.319 1.00 69.31 357 CYS A CA 1
ATOM 2938 C C . CYS A 1 357 ? 23.471 6.673 -45.551 1.00 69.31 357 CYS A C 1
ATOM 2940 O O . CYS A 1 357 ? 24.103 6.376 -46.560 1.00 69.31 357 CYS A O 1
ATOM 2942 N N . GLN A 1 358 ? 23.153 5.761 -44.629 1.00 71.12 358 GLN A N 1
ATOM 2943 C CA . GLN A 1 358 ? 23.443 4.329 -44.789 1.00 71.12 358 GLN A CA 1
ATOM 2944 C C . GLN A 1 358 ? 22.483 3.628 -45.760 1.00 71.12 358 GLN A C 1
ATOM 2946 O O . GLN A 1 358 ? 22.787 2.550 -46.265 1.00 71.12 358 GLN A O 1
ATOM 2951 N N . HIS A 1 359 ? 21.318 4.225 -45.999 1.00 68.94 359 HIS A N 1
ATOM 2952 C CA . HIS A 1 359 ? 20.134 3.489 -46.422 1.00 68.94 359 HIS A CA 1
ATOM 2953 C C . HIS A 1 359 ? 19.475 4.029 -47.688 1.00 68.94 359 HIS A C 1
ATOM 2955 O O . HIS A 1 359 ? 18.795 3.262 -48.371 1.00 68.94 359 HIS A O 1
ATOM 2961 N N . VAL A 1 360 ? 19.674 5.310 -48.008 1.00 70.81 360 VAL A N 1
ATOM 2962 C CA . VAL A 1 360 ? 19.166 5.940 -49.229 1.00 70.81 360 VAL A CA 1
ATOM 2963 C C . VAL A 1 360 ? 20.244 5.885 -50.307 1.00 70.81 360 VAL A C 1
ATOM 2965 O O . VAL A 1 360 ? 21.334 6.433 -50.145 1.00 70.81 360 VAL A O 1
ATOM 2968 N N . GLN A 1 361 ? 19.940 5.236 -51.432 1.00 70.56 361 GLN A N 1
ATOM 2969 C CA . GLN A 1 361 ? 20.853 5.220 -52.571 1.00 70.56 361 GLN A CA 1
ATOM 2970 C C . GLN A 1 361 ? 20.906 6.606 -53.241 1.00 70.56 361 GLN A C 1
ATOM 2972 O O . GLN A 1 361 ? 19.852 7.204 -53.480 1.00 70.56 361 GLN A O 1
ATOM 2977 N N . PRO A 1 362 ? 22.096 7.105 -53.631 1.00 65.06 362 PRO A N 1
ATOM 2978 C CA . PRO A 1 362 ? 22.247 8.436 -54.229 1.00 65.06 362 PRO A CA 1
ATOM 2979 C C . PRO A 1 362 ? 21.417 8.657 -55.500 1.00 65.06 362 PRO A C 1
ATOM 2981 O O . PRO A 1 362 ? 21.018 9.779 -55.799 1.00 65.06 362 PRO A O 1
ATOM 2984 N N . ILE A 1 363 ? 21.125 7.581 -56.235 1.00 66.81 363 ILE A N 1
ATOM 2985 C CA . ILE A 1 363 ? 20.371 7.618 -57.492 1.00 66.81 363 ILE A CA 1
ATOM 2986 C C . ILE A 1 363 ? 18.874 7.909 -57.291 1.00 66.81 363 ILE A C 1
ATOM 2988 O O . ILE A 1 363 ? 18.204 8.364 -58.217 1.00 66.81 363 ILE A O 1
ATOM 2992 N N . CYS A 1 364 ? 18.350 7.684 -56.083 1.00 67.56 364 CYS A N 1
ATOM 2993 C CA . CYS A 1 364 ? 16.934 7.841 -55.746 1.00 67.56 364 CYS A CA 1
ATOM 2994 C C . CYS A 1 364 ? 16.599 9.229 -55.162 1.00 67.56 364 CYS A C 1
ATOM 2996 O O . CYS A 1 364 ? 15.457 9.479 -54.770 1.00 67.56 364 CYS A O 1
ATOM 2998 N N . ILE A 1 365 ? 17.587 10.130 -55.080 1.00 72.44 365 ILE A N 1
ATOM 2999 C CA . ILE A 1 365 ? 17.446 11.473 -54.506 1.00 72.44 365 ILE A CA 1
ATOM 3000 C C . ILE A 1 365 ? 17.007 12.452 -55.597 1.00 72.44 365 ILE A C 1
ATOM 3002 O O . ILE A 1 365 ? 17.703 12.634 -56.596 1.00 72.44 365 ILE A O 1
ATOM 3006 N N . LYS A 1 366 ? 15.874 13.130 -55.381 1.00 71.94 366 LYS A N 1
ATOM 3007 C CA . LYS A 1 366 ? 15.314 14.096 -56.340 1.00 71.94 366 LYS A CA 1
ATOM 3008 C C . LYS A 1 366 ? 15.386 15.539 -55.860 1.00 71.94 366 LYS A C 1
ATOM 3010 O O . LYS A 1 366 ? 15.656 16.439 -56.654 1.00 71.94 366 LYS A O 1
ATOM 3015 N N . VAL A 1 367 ? 15.159 15.766 -54.570 1.00 75.00 367 VAL A N 1
ATOM 3016 C CA . VAL A 1 367 ? 15.310 17.079 -53.933 1.00 75.00 367 VAL A CA 1
ATOM 3017 C C . VAL A 1 367 ? 16.291 16.924 -52.787 1.00 75.00 367 VAL A C 1
ATOM 3019 O O . VAL A 1 367 ? 16.084 16.070 -51.928 1.00 75.00 367 VAL A O 1
ATOM 3022 N N . LEU A 1 368 ? 17.339 17.741 -52.787 1.00 76.31 368 LEU A N 1
ATOM 3023 C CA . LEU A 1 368 ? 18.345 17.773 -51.736 1.00 76.31 368 LEU A CA 1
ATOM 3024 C C . LEU A 1 368 ? 18.470 19.198 -51.203 1.00 76.31 368 LEU A C 1
ATOM 3026 O O . LEU A 1 368 ? 18.821 20.119 -51.945 1.00 76.31 368 LEU A O 1
ATOM 3030 N N . ARG A 1 369 ? 18.199 19.377 -49.912 1.00 74.50 369 ARG A N 1
ATOM 3031 C CA . ARG A 1 369 ? 18.516 20.603 -49.187 1.00 74.50 369 ARG A CA 1
ATOM 3032 C C . ARG A 1 369 ? 19.557 20.312 -48.126 1.00 74.50 369 ARG A C 1
ATOM 3034 O O . ARG A 1 369 ? 19.331 19.478 -47.253 1.00 74.50 369 ARG A O 1
ATOM 3041 N N . LEU A 1 370 ? 20.690 20.992 -48.233 1.00 73.81 370 LEU A N 1
ATOM 3042 C CA . LEU A 1 370 ? 21.769 20.942 -47.255 1.00 73.81 370 LEU A CA 1
ATOM 3043 C C . LEU A 1 370 ? 21.769 22.256 -46.477 1.00 73.81 370 LEU A C 1
ATOM 3045 O O . LEU A 1 370 ? 21.640 23.326 -47.077 1.00 73.81 370 LEU A O 1
ATOM 3049 N N . SER A 1 371 ? 21.902 22.161 -45.157 1.00 68.94 371 SER A N 1
ATOM 3050 C CA . SER A 1 371 ? 21.982 23.310 -44.261 1.00 68.94 371 SER A CA 1
ATOM 3051 C C . SER A 1 371 ? 23.013 23.042 -43.175 1.00 68.94 371 SER A C 1
ATOM 3053 O O . SER A 1 371 ? 22.969 21.979 -42.561 1.00 68.94 371 SER A O 1
ATOM 3055 N N . ASP A 1 372 ? 23.890 24.009 -42.912 1.00 67.06 372 ASP A N 1
ATOM 3056 C CA . ASP A 1 372 ? 24.816 23.978 -41.774 1.00 67.06 372 ASP A CA 1
ATOM 3057 C C . ASP A 1 372 ? 24.374 25.028 -40.747 1.00 67.06 372 ASP A C 1
ATOM 3059 O O . ASP A 1 372 ? 24.810 26.178 -40.767 1.00 67.06 372 ASP A O 1
ATOM 3063 N N . ASP A 1 373 ? 23.449 24.652 -39.860 1.00 64.19 373 ASP A N 1
ATOM 3064 C CA . ASP A 1 373 ? 23.025 25.530 -38.766 1.00 64.19 373 ASP A CA 1
ATOM 3065 C C . ASP A 1 373 ? 23.972 25.370 -37.560 1.00 64.19 373 ASP A C 1
ATOM 3067 O O . ASP A 1 373 ? 24.191 24.263 -37.053 1.00 64.19 373 ASP A O 1
ATOM 3071 N N . ARG A 1 374 ? 24.521 26.491 -37.070 1.00 56.03 374 ARG A N 1
ATOM 3072 C CA . ARG A 1 374 ? 25.533 26.554 -35.997 1.00 56.03 374 ARG A CA 1
ATOM 3073 C C . ARG A 1 374 ? 25.035 26.029 -34.639 1.00 56.03 374 ARG A C 1
ATOM 3075 O O . ARG A 1 374 ? 25.864 25.759 -33.771 1.00 56.03 374 ARG A O 1
ATOM 3082 N N . ASN A 1 375 ? 23.720 25.904 -34.428 1.00 53.66 375 ASN A N 1
ATOM 3083 C CA . ASN A 1 375 ? 23.148 25.537 -33.124 1.00 53.66 375 ASN A CA 1
ATOM 3084 C C . ASN A 1 375 ? 22.757 24.057 -32.974 1.00 53.66 375 ASN A C 1
ATOM 3086 O O . ASN A 1 375 ? 22.835 23.539 -31.860 1.00 53.66 375 ASN A O 1
ATOM 3090 N N . GLU A 1 376 ? 22.343 23.377 -34.047 1.00 53.34 376 GLU A N 1
ATOM 3091 C CA . GLU A 1 376 ? 21.819 22.000 -33.967 1.00 53.34 376 GLU A CA 1
ATOM 3092 C C . GLU A 1 376 ? 22.676 20.977 -34.734 1.00 53.34 376 GLU A C 1
ATOM 3094 O O . GLU A 1 376 ? 22.775 19.827 -34.298 1.00 53.34 376 GLU A O 1
ATOM 3099 N N . THR A 1 377 ? 23.345 21.368 -35.829 1.00 52.53 377 THR A N 1
ATOM 3100 C CA . THR A 1 377 ? 24.011 20.418 -36.741 1.00 52.53 377 THR A CA 1
ATOM 3101 C C . THR A 1 377 ? 25.224 21.008 -37.485 1.00 52.53 377 THR A C 1
ATOM 3103 O O . THR A 1 377 ? 25.170 21.173 -38.705 1.00 52.53 377 THR A O 1
ATOM 3106 N N . PRO A 1 378 ? 26.346 21.305 -36.804 1.00 59.22 378 PRO A N 1
ATOM 3107 C CA . PRO A 1 378 ? 27.551 21.779 -37.488 1.00 59.22 378 PRO A CA 1
ATOM 3108 C C . PRO A 1 378 ? 28.163 20.685 -38.389 1.00 59.22 378 PRO A C 1
ATOM 3110 O O . PRO A 1 378 ? 28.213 19.513 -38.000 1.00 59.22 378 PRO A O 1
ATOM 3113 N N . ASP A 1 379 ? 28.631 21.086 -39.576 1.00 64.06 379 ASP A N 1
ATOM 3114 C CA . ASP A 1 379 ? 29.434 20.311 -40.544 1.00 64.06 379 ASP A CA 1
ATOM 3115 C C . ASP A 1 379 ? 28.764 19.056 -41.153 1.00 64.06 379 ASP A C 1
ATOM 3117 O O . ASP A 1 379 ? 29.431 18.155 -41.677 1.00 64.06 379 ASP A O 1
ATOM 3121 N N . GLN A 1 380 ? 27.430 18.953 -41.100 1.00 66.56 380 GLN A N 1
ATOM 3122 C CA . GLN A 1 380 ? 26.715 17.805 -41.675 1.00 66.56 380 GLN A CA 1
ATOM 3123 C C . GLN A 1 380 ? 26.701 17.827 -43.208 1.00 66.56 380 GLN A C 1
ATOM 3125 O O . GLN A 1 380 ? 26.712 16.757 -43.827 1.00 66.56 380 GLN A O 1
ATOM 3130 N N . SER A 1 381 ? 26.716 19.010 -43.833 1.00 65.88 381 SER A N 1
ATOM 3131 C CA . SER A 1 381 ? 26.754 19.120 -45.294 1.00 65.88 381 SER A CA 1
ATOM 3132 C C . SER A 1 381 ? 28.072 18.581 -45.873 1.00 65.88 381 SER A C 1
ATOM 3134 O O . SER A 1 381 ? 28.058 17.811 -46.836 1.00 65.88 381 SER A O 1
ATOM 3136 N N . GLU A 1 382 ? 29.204 18.884 -45.230 1.00 68.62 382 GLU A N 1
ATOM 3137 C CA . GLU A 1 382 ? 30.531 18.393 -45.613 1.00 68.62 382 GLU A CA 1
ATOM 3138 C C . GLU A 1 382 ? 30.625 16.872 -45.431 1.00 68.62 382 GLU A C 1
ATOM 3140 O O . GLU A 1 382 ? 31.098 16.146 -46.312 1.00 68.62 382 GLU A O 1
ATOM 3145 N N . LEU A 1 383 ? 30.086 16.356 -44.323 1.00 68.81 383 LEU A N 1
ATOM 3146 C CA . LEU A 1 383 ? 30.067 14.924 -44.046 1.00 68.81 383 LEU A CA 1
ATOM 3147 C C . LEU A 1 383 ? 29.191 14.156 -45.051 1.00 68.81 383 LEU A C 1
ATOM 3149 O O . LEU A 1 383 ? 29.581 13.071 -45.489 1.00 68.81 383 LEU A O 1
ATOM 3153 N N . PHE A 1 384 ? 28.064 14.727 -45.484 1.00 71.56 384 PHE A N 1
ATOM 3154 C CA . PHE A 1 384 ? 27.234 14.166 -46.554 1.00 71.56 384 PHE A CA 1
ATOM 3155 C C . PHE A 1 384 ? 27.989 14.115 -47.890 1.00 71.56 384 PHE A C 1
ATOM 3157 O O . PHE A 1 384 ? 28.048 13.063 -48.531 1.00 71.56 384 PHE A O 1
ATOM 3164 N N . LEU A 1 385 ? 28.621 15.226 -48.279 1.00 70.25 385 LEU A N 1
ATOM 3165 C CA . LEU A 1 385 ? 29.372 15.352 -49.533 1.00 70.25 385 LEU A CA 1
ATOM 3166 C C . LEU A 1 385 ? 30.642 14.486 -49.562 1.00 70.25 385 LEU A C 1
ATOM 3168 O O . LEU A 1 385 ? 31.051 14.035 -50.632 1.00 70.25 385 LEU A O 1
ATOM 3172 N N . SER A 1 386 ? 31.243 14.200 -48.402 1.00 70.88 386 SER A N 1
ATOM 3173 C CA . SER A 1 386 ? 32.373 13.266 -48.290 1.00 70.88 386 SER A CA 1
ATOM 3174 C C . SER A 1 386 ? 31.962 11.801 -48.484 1.00 70.88 386 SER A C 1
ATOM 3176 O O . SER A 1 386 ? 32.736 11.004 -49.018 1.00 70.88 386 SER A O 1
ATOM 3178 N N . ARG A 1 387 ? 30.742 11.433 -48.065 1.00 68.81 387 ARG A N 1
ATOM 3179 C CA . ARG A 1 387 ? 30.227 10.058 -48.147 1.00 68.81 387 ARG A CA 1
ATOM 3180 C C . ARG A 1 387 ? 29.559 9.755 -49.482 1.00 68.81 387 ARG A C 1
ATOM 3182 O O . ARG A 1 387 ? 29.631 8.620 -49.946 1.00 68.81 387 ARG A O 1
ATOM 3189 N N . ILE A 1 388 ? 28.907 10.742 -50.092 1.00 68.94 388 ILE A N 1
ATOM 3190 C CA . ILE A 1 388 ? 28.117 10.556 -51.307 1.00 68.94 388 ILE A CA 1
ATOM 3191 C C . ILE A 1 388 ? 28.625 11.491 -52.401 1.00 68.94 388 ILE A C 1
ATOM 3193 O O . ILE A 1 388 ? 28.564 12.713 -52.293 1.00 68.94 388 ILE A O 1
ATOM 3197 N N . ASN A 1 389 ? 29.082 10.907 -53.510 1.00 71.06 389 ASN A N 1
ATOM 3198 C CA . ASN A 1 389 ? 29.533 11.680 -54.657 1.00 71.06 389 ASN A CA 1
ATOM 3199 C C . ASN A 1 389 ? 28.324 12.223 -55.430 1.00 71.06 389 ASN A C 1
ATOM 3201 O O . ASN A 1 389 ? 27.533 11.452 -55.972 1.00 71.06 389 ASN A O 1
ATOM 3205 N N . VAL A 1 390 ? 28.220 13.548 -55.550 1.00 64.56 390 VAL A N 1
ATOM 3206 C CA . VAL A 1 390 ? 27.131 14.238 -56.271 1.00 64.56 390 VAL A CA 1
ATOM 3207 C C . VAL A 1 390 ? 26.972 13.733 -57.713 1.00 64.56 390 VAL A C 1
ATOM 3209 O O . VAL A 1 390 ? 25.862 13.689 -58.234 1.00 64.56 390 VAL A O 1
ATOM 3212 N N . LYS A 1 391 ? 28.049 13.246 -58.350 1.00 64.81 391 LYS A N 1
ATOM 3213 C CA . LYS A 1 391 ? 27.998 12.658 -59.704 1.00 64.81 391 LYS A CA 1
ATOM 3214 C C . LYS A 1 391 ? 27.141 11.389 -59.803 1.00 64.81 391 LYS A C 1
ATOM 3216 O O . LYS A 1 391 ? 26.768 11.005 -60.906 1.00 64.81 391 LYS A O 1
ATOM 3221 N N . GLN A 1 392 ? 26.850 10.733 -58.681 1.00 71.06 392 GLN A N 1
ATOM 3222 C CA . GLN A 1 392 ? 26.012 9.531 -58.617 1.00 71.06 392 GLN A CA 1
ATOM 3223 C C . GLN A 1 392 ? 24.509 9.860 -58.514 1.00 71.06 392 GLN A C 1
ATOM 3225 O O . GLN A 1 392 ? 23.685 8.956 -58.633 1.00 71.06 392 GLN A O 1
ATOM 3230 N N . MET A 1 393 ? 24.136 11.135 -58.330 1.00 70.94 393 MET A N 1
ATOM 3231 C CA . MET A 1 393 ? 22.744 11.590 -58.211 1.00 70.94 393 MET A CA 1
ATOM 3232 C C . MET A 1 393 ? 22.162 11.967 -59.581 1.00 70.94 393 MET A C 1
ATOM 3234 O O . MET A 1 393 ? 21.957 13.138 -59.894 1.00 70.94 393 MET A O 1
ATOM 3238 N N . THR A 1 394 ? 21.909 10.978 -60.438 1.00 70.06 394 THR A N 1
ATOM 3239 C CA . THR A 1 394 ? 21.453 11.222 -61.821 1.00 70.06 394 THR A CA 1
ATOM 3240 C C . THR A 1 394 ? 20.020 11.760 -61.929 1.00 70.06 394 THR A C 1
ATOM 3242 O O . THR A 1 394 ? 19.674 12.334 -62.958 1.00 70.06 394 THR A O 1
ATOM 3245 N N . ASN A 1 395 ? 19.204 11.616 -60.879 1.00 71.62 395 ASN A N 1
ATOM 3246 C CA . ASN A 1 395 ? 17.795 12.035 -60.841 1.00 71.62 395 ASN A CA 1
ATOM 3247 C C . ASN A 1 395 ? 17.548 13.338 -60.054 1.00 71.62 395 ASN A C 1
ATOM 3249 O O . ASN A 1 395 ? 16.394 13.697 -59.801 1.00 71.62 395 ASN A O 1
ATOM 3253 N N . LEU A 1 396 ? 18.609 14.054 -59.668 1.00 72.12 396 LEU A N 1
ATOM 3254 C CA . LEU A 1 396 ? 18.505 15.273 -58.870 1.00 72.12 396 LEU A CA 1
ATOM 3255 C C . LEU A 1 396 ? 17.866 16.412 -59.681 1.00 72.12 396 LEU A C 1
ATOM 3257 O O . LEU A 1 396 ? 18.381 16.821 -60.719 1.00 72.12 396 LEU A O 1
ATOM 3261 N N . GLN A 1 397 ? 16.751 16.949 -59.189 1.00 77.00 397 GLN A N 1
ATOM 3262 C CA . GLN A 1 397 ? 16.014 18.047 -59.823 1.00 77.00 397 GLN A CA 1
ATOM 3263 C C . GLN A 1 397 ? 16.201 19.383 -59.112 1.00 77.00 397 GLN A C 1
ATOM 3265 O O . GLN A 1 397 ? 16.084 20.440 -59.729 1.00 77.00 397 GLN A O 1
ATOM 3270 N N . THR A 1 398 ? 16.445 19.370 -57.804 1.00 75.31 398 THR A N 1
ATOM 3271 C CA . THR A 1 398 ? 16.622 20.597 -57.026 1.00 75.31 398 THR A CA 1
ATOM 3272 C C . THR A 1 398 ? 17.674 20.379 -55.954 1.00 75.31 398 THR A C 1
ATOM 3274 O O . THR A 1 398 ? 17.547 19.474 -55.131 1.00 75.31 398 THR A O 1
ATOM 3277 N N . LEU A 1 399 ? 18.690 21.239 -55.968 1.00 78.06 399 LEU A N 1
ATOM 3278 C CA . LEU A 1 399 ? 19.706 21.350 -54.933 1.00 78.06 399 LEU A CA 1
ATOM 3279 C C . LEU A 1 399 ? 19.581 22.735 -54.302 1.00 78.06 399 LEU A C 1
ATOM 3281 O O . LEU A 1 399 ? 19.629 23.740 -55.012 1.00 78.06 399 LEU A O 1
ATOM 3285 N N . SER A 1 400 ? 19.403 22.803 -52.988 1.00 75.19 400 SER A N 1
ATOM 3286 C CA . SER A 1 400 ? 19.446 24.067 -52.251 1.00 75.19 400 SER A CA 1
ATOM 3287 C C . SER A 1 400 ? 20.476 23.969 -51.139 1.00 75.19 400 SER A C 1
ATOM 3289 O O . SER A 1 400 ? 20.456 23.029 -50.351 1.00 75.19 400 SER A O 1
ATOM 3291 N N . LEU A 1 401 ? 21.377 24.943 -51.100 1.00 70.38 401 LEU A N 1
ATOM 3292 C CA . LEU A 1 401 ? 22.394 25.083 -50.070 1.00 70.38 401 LEU A CA 1
ATOM 3293 C C . LEU A 1 401 ? 22.004 26.296 -49.227 1.00 70.38 401 LEU A C 1
ATOM 3295 O O . LEU A 1 401 ? 21.869 27.396 -49.765 1.00 70.38 401 LEU A O 1
ATOM 3299 N N . ALA A 1 402 ? 21.761 26.094 -47.939 1.00 66.31 402 ALA A N 1
ATOM 3300 C CA . ALA A 1 402 ? 21.412 27.154 -47.003 1.00 66.31 402 ALA A CA 1
ATOM 3301 C C . ALA A 1 402 ? 22.512 27.278 -45.941 1.00 66.31 402 ALA A C 1
ATOM 3303 O O . ALA A 1 402 ? 22.972 26.275 -45.415 1.00 66.31 402 ALA A O 1
ATOM 3304 N N . GLN A 1 403 ? 22.935 28.507 -45.627 1.00 64.19 403 GLN A N 1
ATOM 3305 C CA . GLN A 1 403 ? 23.859 28.803 -44.515 1.00 64.19 403 GLN A CA 1
ATOM 3306 C C . GLN A 1 403 ? 25.239 28.109 -44.567 1.00 64.19 403 GLN A C 1
ATOM 3308 O O . GLN A 1 403 ? 25.934 28.077 -43.559 1.00 64.19 403 GLN A O 1
ATOM 3313 N N . ILE A 1 404 ? 25.668 27.609 -45.729 1.00 60.91 404 ILE A N 1
ATOM 3314 C CA . ILE A 1 404 ? 27.021 27.066 -45.908 1.00 60.91 404 ILE A CA 1
ATOM 3315 C C . ILE A 1 404 ? 28.000 28.244 -45.943 1.00 60.91 404 ILE A C 1
ATOM 3317 O O . ILE A 1 404 ? 27.884 29.115 -46.806 1.00 60.91 404 ILE A O 1
ATOM 3321 N N . GLU A 1 405 ? 28.919 28.317 -44.981 1.00 56.31 405 GLU A N 1
ATOM 3322 C CA . GLU A 1 405 ? 29.964 29.343 -44.973 1.00 56.31 405 GLU A CA 1
ATOM 3323 C C . GLU A 1 405 ? 30.921 29.131 -46.153 1.00 56.31 405 GLU A C 1
ATOM 3325 O O . GLU A 1 405 ? 31.457 28.040 -46.349 1.00 56.31 405 GLU A O 1
ATOM 3330 N N . ASP A 1 406 ? 31.143 30.187 -46.942 1.00 47.72 406 ASP A N 1
ATOM 3331 C CA . ASP A 1 406 ? 32.146 30.194 -48.005 1.00 47.72 406 ASP A CA 1
ATOM 3332 C C . ASP A 1 406 ? 33.534 29.955 -47.391 1.00 47.72 406 ASP A C 1
ATOM 3334 O O . ASP A 1 406 ? 34.091 30.819 -46.707 1.00 47.72 406 ASP A O 1
ATOM 3338 N N . ILE A 1 407 ? 34.123 28.788 -47.657 1.00 48.31 407 ILE A N 1
ATOM 3339 C CA . ILE A 1 407 ? 35.546 28.556 -47.401 1.00 48.31 407 ILE A CA 1
ATOM 3340 C C . ILE A 1 407 ? 36.313 29.575 -48.263 1.00 48.31 407 ILE A C 1
ATOM 3342 O O . ILE A 1 407 ? 36.136 29.579 -49.487 1.00 48.31 407 ILE A O 1
ATOM 3346 N N . PRO A 1 408 ? 37.162 30.452 -47.692 1.00 39.62 408 PRO A N 1
ATOM 3347 C CA . PRO A 1 408 ? 37.956 31.362 -48.502 1.00 39.62 408 PRO A CA 1
ATOM 3348 C C . PRO A 1 408 ? 38.869 30.539 -49.415 1.00 39.62 408 PRO A C 1
ATOM 3350 O O . PRO A 1 408 ? 39.658 29.722 -48.942 1.00 39.62 408 PRO A O 1
ATOM 3353 N N . PHE A 1 409 ? 38.757 30.755 -50.727 1.00 37.66 409 PHE A N 1
ATOM 3354 C CA . PHE A 1 409 ? 39.659 30.189 -51.727 1.00 37.66 409 PHE A CA 1
ATOM 3355 C C . PHE A 1 409 ? 41.105 30.586 -51.392 1.00 37.66 409 PHE A C 1
ATOM 3357 O O . PHE A 1 409 ? 41.540 31.692 -51.711 1.00 37.66 409 PHE A O 1
ATOM 3364 N N . THR A 1 410 ? 41.870 29.697 -50.760 1.00 37.81 410 THR A N 1
ATOM 3365 C CA . THR A 1 410 ? 43.330 29.804 -50.746 1.00 37.81 410 THR A CA 1
ATOM 3366 C C . THR A 1 410 ? 43.858 29.168 -52.022 1.00 37.81 410 THR A C 1
ATOM 3368 O O . THR A 1 410 ? 43.851 27.944 -52.157 1.00 37.81 410 THR A O 1
ATOM 3371 N N . THR A 1 411 ? 44.234 30.036 -52.962 1.00 34.06 411 THR A N 1
ATOM 3372 C CA . THR A 1 411 ? 45.075 29.757 -54.138 1.00 34.06 411 THR A CA 1
ATOM 3373 C C . THR A 1 411 ? 46.386 29.083 -53.788 1.00 34.06 411 THR A C 1
ATOM 3375 O O . THR A 1 411 ? 46.965 29.477 -52.747 1.00 34.06 411 THR A O 1
#

Secondary structure (DSSP, 8-state):
--HHHHHHHHHHHHHHHHHHHHHHHHHHHHHHHHHHHHHHSTTT-SSHHHHHHHHHHHH-GGGGGTTHHHHHHHHHHHHHHHHHHHHHHHHHIIIIIS-HHHHHH-TTHHHHHHHHHHHHHHHHHHHHHHHHHHHHHH-SS---HHHHHHHHTTTS-HHHHHTTTHHHHHHHHHHHHHHHHHHHHHHHHHHHHHHT-SS--HHHHHHHHHHHHHHHHHHHHHHHHHHHHHHSSS---S-HHHHHHHHHHHT-GGGGGTTHHHHHHHHHHHHHHHHHHHHHHHHHHHHHHHHHHHHHHHHHHTS-HHHHHHHHTTS-HHHHHHHSTTS-HHHHHHHHT---EEEE-TT--HHHHHHHHHHS-GGGEEEEEEE--TTT-TTHHHHHHHHS-GGG-TT--EEEEES--------

Foldseek 3Di:
DDPVVVVVVLVLQLVLQLVLLVVLLVPQQLLVLLQLQCLQCVPVDPDSVRSVVLQCVQENPCSSCFLSVLSSVLSSVLSNVVVVLQVPQLCCCVPPNDDPVCCVVCVLVSQLVSQLVSLVVSLVPRQLSVLSRLARSNDRHRDDSVVVCVVPVPDDDPVCSSSFLSVLSSQLSSLLSNLLSVQLVVLLVVVCVVVVDPDDDPVSNVVSVLVSQVRSLVRRQLSVSLSSNRRYNDHDPDDSVRVSVVCCVPPNPVSSCRSVVSVSVSVVSSVVSCVVSVVVSVVVVVVVVVVVLVVVLVVLLPDDLVVVLVVQLVDALLCLLVVQPPSDPSSLVSVVVQLEHAAAPPQDAPVSLVSSLVRDFLCSYAHHEDEADPPRHHPSNVVSCVSDPNVRNPNYNYYHYYHDDDDPDDD

Radius of gyration: 31.3 Å; chains: 1; bounding box: 71×53×92 Å

pLDDT: mean 79.68, std 11.98, range [34.06, 94.94]

Sequence (411 aa):
MDQWDRSSQLLISAIVGVSRTIGGLPLEHPLDTIRTRWQANPTQSRNALQVTREIYTSKGFLGFYSGAIPNTTRRAVKQTYRWPMMLFFPNFYRDHVLSARIQQNYPRLPKILTGLSIANFEILVINPLERLKVWLMTSPTRLSLLEFFRQRTDGRDIIRELYRGTSAIFFRQNVSWVTFLYTDELTKTKVREYKQSQDLTHIDLFAAGMIVGLVNTAAMMPFDYVKTQKQKFFQNNQSMMDIFKTTLKQDGIARFYVGWKVYLVQYAIVAILTVNVLDQLEQKFKKSTTNFSKNMITCITDLPVELLHGIFDYLSAYDICHGFRDLNDYLDQVLENYSNFKLDFQSIEKSCFDLICQHVQPICIKVLRLSDDRNETPDQSELFLSRINVKQMTNLQTLSLAQIEDIPFTT